Protein AF-A0A1I6K0K2-F1 (afdb_monomer)

Radius of gyration: 31.64 Å; Cα contacts (8 Å, |Δi|>4): 724; chains: 1; bounding box: 102×59×97 Å

Structure (mmCIF, N/CA/C/O backbone):
data_AF-A0A1I6K0K2-F1
#
_entry.id   AF-A0A1I6K0K2-F1
#
loop_
_atom_site.group_PDB
_atom_site.id
_atom_site.type_symbol
_atom_site.label_atom_id
_atom_site.label_alt_id
_atom_site.label_comp_id
_atom_site.label_asym_id
_atom_site.label_entity_id
_atom_site.label_seq_id
_atom_site.pdbx_PDB_ins_code
_atom_site.Cartn_x
_atom_site.Cartn_y
_atom_site.Cartn_z
_atom_site.occupancy
_atom_site.B_iso_or_equiv
_atom_site.auth_seq_id
_atom_site.auth_comp_id
_atom_site.auth_asym_id
_atom_site.auth_atom_id
_atom_site.pdbx_PDB_model_num
ATOM 1 N N . MET A 1 1 ? -17.567 26.488 40.274 1.00 29.19 1 MET A N 1
ATOM 2 C CA . MET A 1 1 ? -18.508 25.653 39.488 1.00 29.19 1 MET A CA 1
ATOM 3 C C . MET A 1 1 ? -17.757 24.400 39.066 1.00 29.19 1 MET A C 1
ATOM 5 O O . MET A 1 1 ? -16.536 24.474 38.999 1.00 29.19 1 MET A O 1
ATOM 9 N N . LYS A 1 2 ? -18.436 23.260 38.899 1.00 25.38 2 LYS A N 1
ATOM 10 C CA . LYS A 1 2 ? -17.789 21.996 38.511 1.00 25.38 2 LYS A CA 1
ATOM 11 C C . LYS A 1 2 ? -17.745 21.871 36.987 1.00 25.38 2 LYS A C 1
ATOM 13 O O . LYS A 1 2 ? -18.678 22.327 36.332 1.00 25.38 2 LYS A O 1
ATOM 18 N N . HIS A 1 3 ? -16.702 21.229 36.478 1.00 26.00 3 HIS A N 1
ATOM 19 C CA . HIS A 1 3 ? -16.652 20.659 35.137 1.00 26.00 3 HIS A CA 1
ATOM 20 C C . HIS A 1 3 ? -16.101 19.244 35.286 1.00 26.00 3 HIS A C 1
ATOM 22 O O . HIS A 1 3 ? -14.997 19.070 35.801 1.00 26.00 3 HIS A O 1
ATOM 28 N N . ASP A 1 4 ? -16.907 18.261 34.905 1.00 26.59 4 ASP A N 1
ATOM 29 C CA . ASP A 1 4 ? -16.564 16.842 34.937 1.00 26.59 4 ASP A CA 1
ATOM 30 C C . ASP A 1 4 ? -15.977 16.435 33.562 1.00 26.59 4 ASP A C 1
ATOM 32 O O . ASP A 1 4 ? -16.092 17.197 32.599 1.00 26.59 4 ASP A O 1
ATOM 36 N N . THR A 1 5 ? -15.277 15.297 33.455 1.00 26.11 5 THR A N 1
ATOM 37 C CA . THR A 1 5 ? -14.497 14.954 32.238 1.00 26.11 5 THR A CA 1
ATOM 38 C C . THR A 1 5 ? -14.529 13.457 31.916 1.00 26.11 5 THR A C 1
ATOM 40 O O . THR A 1 5 ? -14.082 12.633 32.725 1.00 26.11 5 THR A O 1
ATOM 43 N N . ASN A 1 6 ? -15.000 13.119 30.713 1.00 27.41 6 ASN A N 1
ATOM 44 C CA . ASN A 1 6 ? -15.103 11.759 30.171 1.00 27.41 6 ASN A CA 1
ATOM 45 C C . ASN A 1 6 ? -14.067 11.529 29.044 1.00 27.41 6 ASN A C 1
ATOM 47 O O . ASN A 1 6 ? -13.427 12.469 28.579 1.00 27.41 6 ASN A O 1
ATOM 51 N N . PHE A 1 7 ? -13.860 10.272 28.641 1.00 28.00 7 PHE A N 1
ATOM 52 C CA . PHE A 1 7 ? -12.856 9.841 27.649 1.00 28.00 7 PHE A CA 1
ATOM 53 C C . PHE A 1 7 ? -13.424 8.697 26.805 1.00 28.00 7 PHE A C 1
ATOM 55 O O . PHE A 1 7 ? -14.138 7.860 27.353 1.00 28.00 7 PHE A O 1
ATOM 62 N N . GLN A 1 8 ? -13.145 8.625 25.498 1.00 36.88 8 GLN A N 1
ATOM 63 C CA . GLN A 1 8 ? -13.835 7.666 24.612 1.00 36.88 8 GLN A CA 1
ATOM 64 C C . GLN A 1 8 ? -12.914 7.073 23.530 1.00 36.88 8 GLN A C 1
ATOM 66 O O . GLN A 1 8 ? -12.017 7.748 23.033 1.00 36.88 8 GLN A O 1
ATOM 71 N N . ILE A 1 9 ? -13.130 5.806 23.146 1.00 26.34 9 ILE A N 1
ATOM 72 C CA . ILE A 1 9 ? -12.278 5.068 22.190 1.00 26.34 9 ILE A CA 1
ATOM 73 C C . ILE A 1 9 ? -13.092 4.501 21.020 1.00 26.34 9 ILE A C 1
ATOM 75 O O . ILE A 1 9 ? -14.096 3.812 21.215 1.00 26.34 9 ILE A O 1
ATOM 79 N N . ALA A 1 10 ? -12.571 4.678 19.806 1.00 30.69 10 ALA A N 1
ATOM 80 C CA . ALA A 1 10 ? -12.742 3.766 18.673 1.00 30.69 10 ALA A CA 1
ATOM 81 C C . ALA A 1 10 ? -11.366 3.178 18.274 1.00 30.69 10 ALA A C 1
ATOM 83 O O . ALA A 1 10 ? -10.344 3.785 18.573 1.00 30.69 10 ALA A O 1
ATOM 84 N N . ALA A 1 11 ? -11.300 2.014 17.617 1.00 25.86 11 ALA A N 1
ATOM 85 C CA . ALA A 1 11 ? -10.045 1.284 17.343 1.00 25.86 11 ALA A CA 1
ATOM 86 C C . ALA A 1 11 ? -9.938 0.837 15.865 1.00 25.86 11 ALA A C 1
ATOM 88 O O . ALA A 1 11 ? -10.951 0.356 15.360 1.00 25.86 11 ALA A O 1
ATOM 89 N N . GLU A 1 12 ? -8.779 0.983 15.178 1.00 27.58 12 GLU A N 1
ATOM 90 C CA . GLU A 1 12 ? -8.617 0.655 13.729 1.00 27.58 12 GLU A CA 1
ATOM 91 C C . GLU A 1 12 ? -7.229 0.222 13.131 1.00 27.58 12 GLU A C 1
ATOM 93 O O . GLU A 1 12 ? -7.077 0.201 11.910 1.00 27.58 12 GLU A O 1
ATOM 98 N N . THR A 1 13 ? -6.304 -0.311 13.944 1.00 36.72 13 THR A N 1
ATOM 99 C CA . THR A 1 13 ? -5.165 -1.235 13.635 1.00 36.72 13 THR A CA 1
ATOM 100 C C . THR A 1 13 ? -3.825 -0.680 13.094 1.00 36.72 13 THR A C 1
ATOM 102 O O . THR A 1 13 ? -3.878 0.244 12.295 1.00 36.72 13 THR A O 1
ATOM 105 N N . SER A 1 14 ? -2.659 -1.262 13.510 1.00 32.69 14 SER A N 1
ATOM 106 C CA . SER A 1 14 ? -1.237 -0.967 13.087 1.00 32.69 14 SER A CA 1
ATOM 107 C C . SER A 1 14 ? -0.175 -2.080 13.426 1.00 32.69 14 SER A C 1
ATOM 109 O O . SER A 1 14 ? -0.580 -3.170 13.806 1.00 32.69 14 SER A O 1
ATOM 111 N N . ILE A 1 15 ? 1.156 -1.865 13.265 1.00 32.72 15 ILE A N 1
ATOM 112 C CA . ILE A 1 15 ? 2.312 -2.827 13.442 1.00 32.72 15 ILE A CA 1
ATOM 113 C C . ILE A 1 15 ? 3.559 -2.135 14.086 1.00 32.72 15 ILE A C 1
ATOM 115 O O . ILE A 1 15 ? 3.411 -0.947 14.349 1.00 32.72 15 ILE A O 1
ATOM 119 N N . SER A 1 16 ? 4.768 -2.699 14.381 1.00 29.44 16 SER A N 1
ATOM 120 C CA . SER A 1 16 ? 5.469 -4.038 14.315 1.00 29.44 16 SER A CA 1
ATOM 121 C C . SER A 1 16 ? 6.350 -4.252 15.603 1.00 29.44 16 SER A C 1
ATOM 123 O O . SER A 1 16 ? 5.843 -3.858 16.648 1.00 29.44 16 SER A O 1
ATOM 125 N N . SER A 1 17 ? 7.550 -4.878 15.768 1.00 35.56 17 SER A N 1
ATOM 126 C CA . SER A 1 17 ? 8.540 -5.783 15.072 1.00 35.56 17 SER A CA 1
ATOM 127 C C . SER A 1 17 ? 8.996 -6.900 16.088 1.00 35.56 17 SER A C 1
ATOM 129 O O . SER A 1 17 ? 8.403 -6.950 17.167 1.00 35.56 17 SER A O 1
ATOM 131 N N . ASP A 1 18 ? 9.946 -7.859 15.962 1.00 33.56 18 ASP A N 1
ATOM 132 C CA . ASP A 1 18 ? 11.083 -8.276 15.082 1.00 33.56 18 ASP A CA 1
ATOM 133 C C . ASP A 1 18 ? 11.485 -9.755 15.487 1.00 33.56 18 ASP A C 1
ATOM 135 O O . ASP A 1 18 ? 10.940 -10.246 16.476 1.00 33.56 18 ASP A O 1
ATOM 139 N N . SER A 1 19 ? 12.424 -10.573 14.947 1.00 28.42 19 SER A N 1
ATOM 140 C CA . SER A 1 19 ? 13.439 -10.531 13.858 1.00 28.42 19 SER A CA 1
ATOM 141 C C . SER A 1 19 ? 13.999 -11.957 13.509 1.00 28.42 19 SER A C 1
ATOM 143 O O . SER A 1 19 ? 13.822 -12.901 14.275 1.00 28.42 19 SER A O 1
ATOM 145 N N . LEU A 1 20 ? 14.803 -12.049 12.428 1.00 23.28 20 LEU A N 1
ATOM 146 C CA . LEU A 1 20 ? 15.924 -12.990 12.113 1.00 23.28 20 LEU A CA 1
ATOM 147 C C . LEU A 1 20 ? 15.753 -14.502 11.739 1.00 23.28 20 LEU A C 1
ATOM 149 O O . LEU A 1 20 ? 15.286 -15.339 12.503 1.00 23.28 20 LEU A O 1
ATOM 153 N N . ASN A 1 21 ? 16.429 -14.833 10.616 1.00 23.45 21 ASN A N 1
ATOM 154 C CA . ASN A 1 21 ? 16.987 -16.117 10.115 1.00 23.45 21 ASN A CA 1
ATOM 155 C C . ASN A 1 21 ? 16.167 -17.116 9.243 1.00 23.45 21 ASN A C 1
ATOM 157 O O . ASN A 1 21 ? 15.617 -18.104 9.716 1.00 23.45 21 ASN A O 1
ATOM 161 N N . THR A 1 22 ? 16.284 -16.910 7.918 1.00 22.94 22 THR A N 1
ATOM 162 C CA . THR A 1 22 ? 16.705 -17.886 6.867 1.00 22.94 22 THR A CA 1
ATOM 163 C C . THR A 1 22 ? 16.139 -19.323 6.810 1.00 22.94 22 THR A C 1
ATOM 165 O O . THR A 1 22 ? 16.546 -20.174 7.595 1.00 22.94 22 THR A O 1
ATOM 168 N N . ILE A 1 23 ? 15.425 -19.660 5.711 1.00 23.16 23 ILE A N 1
ATOM 169 C CA . ILE A 1 23 ? 15.830 -20.659 4.674 1.00 23.16 23 ILE A CA 1
ATOM 170 C C . ILE A 1 23 ? 14.787 -20.796 3.527 1.00 23.16 23 ILE A C 1
ATOM 172 O O . ILE A 1 23 ? 13.586 -20.821 3.761 1.00 23.16 23 ILE A O 1
ATOM 176 N N . THR A 1 24 ? 15.305 -20.890 2.294 1.00 23.72 24 THR A N 1
ATOM 177 C CA . THR A 1 24 ? 14.779 -21.414 1.004 1.00 23.72 24 THR A CA 1
ATOM 178 C C . THR A 1 24 ? 13.278 -21.723 0.809 1.00 23.72 24 THR A C 1
ATOM 180 O O . THR A 1 24 ? 12.705 -22.579 1.477 1.00 23.72 24 THR A O 1
ATOM 183 N N . ALA A 1 25 ? 12.694 -21.167 -0.264 1.00 23.31 25 ALA A N 1
ATOM 184 C CA . ALA A 1 25 ? 11.355 -21.507 -0.766 1.00 23.31 25 ALA A CA 1
ATOM 185 C C . ALA A 1 25 ? 11.346 -22.681 -1.782 1.00 23.31 25 ALA A C 1
ATOM 187 O O . ALA A 1 25 ? 12.250 -22.761 -2.616 1.00 23.31 25 ALA A O 1
ATOM 188 N N . PRO A 1 26 ? 10.306 -23.541 -1.783 1.00 26.45 26 PRO A N 1
ATOM 189 C CA . PRO A 1 26 ? 10.000 -24.473 -2.871 1.00 26.45 26 PRO A CA 1
ATOM 190 C C . PRO A 1 26 ? 8.833 -24.002 -3.767 1.00 26.45 26 PRO A C 1
ATOM 192 O O . PRO A 1 26 ? 7.900 -23.335 -3.321 1.00 26.45 26 PRO A O 1
ATOM 195 N N . THR A 1 27 ? 8.877 -24.396 -5.040 1.00 27.41 27 THR A N 1
ATOM 196 C CA . THR A 1 27 ? 7.885 -24.099 -6.091 1.00 27.41 27 THR A CA 1
ATOM 197 C C . THR A 1 27 ? 6.515 -24.749 -5.820 1.00 27.41 27 THR A C 1
ATOM 199 O O . THR A 1 27 ? 6.484 -25.898 -5.373 1.00 27.41 27 THR A O 1
ATOM 202 N N . PRO A 1 28 ? 5.373 -24.103 -6.141 1.00 26.11 28 PRO A N 1
ATOM 203 C CA . PRO A 1 28 ? 4.072 -24.772 -6.130 1.00 26.11 28 PRO A CA 1
ATOM 204 C C . PRO A 1 28 ? 3.945 -25.761 -7.300 1.00 26.11 28 PRO A C 1
ATOM 206 O O . PRO A 1 28 ? 4.292 -25.432 -8.434 1.00 26.11 28 PRO A O 1
ATOM 209 N N . ALA A 1 29 ? 3.393 -26.945 -7.031 1.00 26.42 29 ALA A N 1
ATOM 210 C CA . ALA A 1 29 ? 3.068 -27.955 -8.036 1.00 26.42 29 ALA A CA 1
ATOM 211 C C . ALA A 1 29 ? 1.599 -28.399 -7.922 1.00 26.42 29 ALA A C 1
ATOM 213 O O . ALA A 1 29 ? 1.056 -28.495 -6.824 1.00 26.42 29 ALA A O 1
ATOM 214 N N . ASP A 1 30 ? 1.007 -28.671 -9.085 1.00 26.88 30 ASP A N 1
ATOM 215 C CA . ASP A 1 30 ? -0.202 -29.459 -9.352 1.00 26.88 30 ASP A CA 1
ATOM 216 C C . ASP A 1 30 ? -1.490 -29.157 -8.562 1.00 26.88 30 ASP A C 1
ATOM 218 O O . ASP A 1 30 ? -1.785 -29.718 -7.507 1.00 26.88 30 ASP A O 1
ATOM 222 N N . ALA A 1 31 ? -2.363 -28.370 -9.199 1.00 25.98 31 ALA A N 1
ATOM 223 C CA . ALA A 1 31 ? -3.798 -28.387 -8.932 1.00 25.98 31 ALA A CA 1
ATOM 224 C C . ALA A 1 31 ? -4.494 -29.456 -9.801 1.00 25.98 31 ALA A C 1
ATOM 226 O O . ALA A 1 31 ? -4.354 -29.452 -11.024 1.00 25.98 31 ALA A O 1
ATOM 227 N N . ALA A 1 32 ? -5.299 -30.327 -9.184 1.00 27.95 32 ALA A N 1
ATOM 228 C 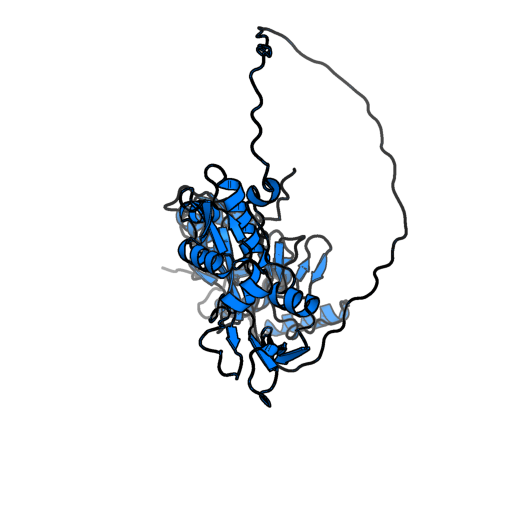CA . ALA A 1 32 ? -6.166 -31.301 -9.859 1.00 27.95 32 ALA A CA 1
ATOM 229 C C . ALA A 1 32 ? -7.534 -31.411 -9.134 1.00 27.95 32 ALA A C 1
ATOM 231 O O . ALA A 1 32 ? -7.603 -31.069 -7.951 1.00 27.95 32 ALA A O 1
ATOM 232 N N . PRO A 1 33 ? -8.646 -31.785 -9.810 1.00 33.94 33 PRO A N 1
ATOM 233 C CA . PRO A 1 33 ? -9.899 -31.065 -9.554 1.00 33.94 33 PRO A CA 1
ATOM 234 C C . PRO A 1 33 ? -11.138 -31.888 -9.130 1.00 33.94 33 PRO A C 1
ATOM 236 O O . PRO A 1 33 ? -11.275 -33.069 -9.425 1.00 33.94 33 PRO A O 1
ATOM 239 N N . ALA A 1 34 ? -12.091 -31.146 -8.551 1.00 26.27 34 ALA A N 1
ATOM 240 C CA . ALA A 1 34 ? -13.552 -31.207 -8.729 1.00 26.27 34 ALA A CA 1
ATOM 241 C C . ALA A 1 34 ? -14.350 -32.524 -8.543 1.00 26.27 34 ALA A C 1
ATOM 243 O O . ALA A 1 34 ? -14.365 -33.414 -9.387 1.00 26.27 34 ALA A O 1
ATOM 244 N N . SER A 1 35 ? -15.223 -32.507 -7.530 1.00 25.33 35 SER A N 1
ATOM 245 C CA . SER A 1 35 ? -16.570 -33.119 -7.505 1.00 25.33 35 SER A CA 1
ATOM 246 C C . SER A 1 35 ? -17.379 -32.451 -6.372 1.00 25.33 35 SER A 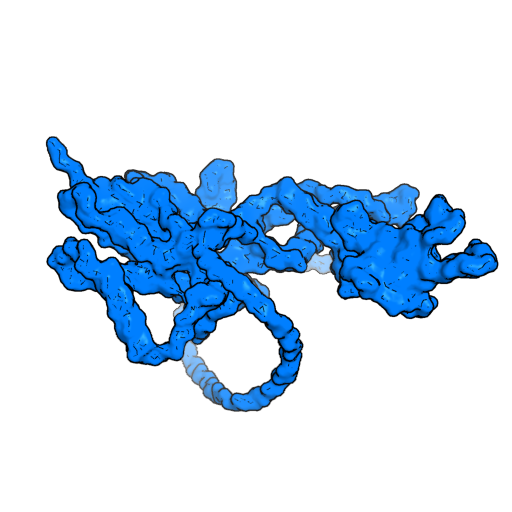C 1
ATOM 248 O O . SER A 1 35 ? -16.767 -31.955 -5.430 1.00 25.33 35 SER A O 1
ATOM 250 N N . SER A 1 36 ? -18.713 -32.351 -6.367 1.00 25.69 36 SER A N 1
ATOM 251 C CA . SER A 1 36 ? -19.750 -32.482 -7.412 1.00 25.69 36 SER A CA 1
ATOM 252 C C . SER A 1 36 ? -21.096 -31.996 -6.835 1.00 25.69 36 SER A C 1
ATOM 254 O O . SER A 1 36 ? -21.274 -32.096 -5.621 1.00 25.69 36 SER A O 1
ATOM 256 N N . SER A 1 37 ? -22.066 -31.613 -7.687 1.00 26.41 37 SER A N 1
ATOM 257 C CA . SER A 1 37 ? -23.480 -31.306 -7.326 1.00 26.41 37 SER A CA 1
ATOM 258 C C . SER A 1 37 ? -23.673 -30.138 -6.318 1.00 26.41 37 SER A C 1
ATOM 260 O O . SER A 1 37 ? -22.717 -29.671 -5.714 1.00 26.41 37 SER A O 1
ATOM 262 N N . GLU A 1 38 ? -24.845 -29.519 -6.150 1.00 28.14 38 GLU A N 1
ATOM 263 C CA . GLU A 1 38 ? -26.205 -29.815 -6.635 1.00 28.14 38 GLU A CA 1
ATOM 264 C C . GLU A 1 38 ? -26.983 -28.503 -6.896 1.00 28.14 38 GLU A C 1
ATOM 266 O O . GLU A 1 38 ? -26.594 -27.448 -6.396 1.00 28.14 38 GLU A O 1
ATOM 271 N N . ALA A 1 39 ? -28.078 -28.548 -7.663 1.00 29.95 39 ALA A N 1
ATOM 272 C CA . ALA A 1 39 ? -28.930 -27.386 -7.945 1.00 29.95 39 ALA A CA 1
ATOM 273 C C . ALA A 1 39 ? -30.424 -27.771 -7.943 1.00 29.95 39 ALA A C 1
ATOM 275 O O . ALA A 1 39 ? -30.748 -28.866 -8.405 1.00 29.95 39 ALA A O 1
ATOM 276 N N . PRO A 1 40 ? -31.335 -26.886 -7.494 1.00 31.61 40 PRO A N 1
ATOM 277 C CA . PRO A 1 40 ? -32.773 -27.013 -7.729 1.00 31.61 40 PRO A CA 1
ATOM 278 C C . PRO A 1 40 ? -33.322 -25.978 -8.736 1.00 31.61 40 PRO A C 1
ATOM 280 O O . PRO A 1 40 ? -32.782 -24.885 -8.907 1.00 31.61 40 PRO A O 1
ATOM 283 N N . GLU A 1 41 ? -34.422 -26.346 -9.396 1.00 32.00 41 GLU A N 1
ATOM 284 C CA . GLU A 1 41 ? -35.089 -25.609 -10.484 1.00 32.00 41 GLU A CA 1
ATOM 285 C C . GLU A 1 41 ? -36.095 -24.523 -10.010 1.00 32.00 41 GLU A C 1
ATOM 287 O O . GLU A 1 41 ? -36.458 -24.488 -8.830 1.00 32.00 41 GLU A O 1
ATOM 292 N N . PRO A 1 42 ? -36.541 -23.601 -10.897 1.00 35.69 42 PRO A N 1
ATOM 293 C CA . PRO A 1 42 ? -37.342 -22.431 -10.514 1.00 35.69 42 PRO A CA 1
ATOM 294 C C . PRO A 1 42 ? -38.860 -22.683 -10.426 1.00 35.69 42 PRO A C 1
ATOM 296 O O . PRO A 1 42 ? -39.411 -23.566 -11.078 1.00 35.69 42 PRO A O 1
ATOM 299 N N . ALA A 1 43 ? -39.559 -21.816 -9.682 1.00 29.47 43 ALA A N 1
ATOM 300 C CA . ALA A 1 43 ? -41.024 -21.770 -9.595 1.00 29.47 43 ALA A CA 1
ATOM 301 C C . ALA A 1 43 ? -41.633 -20.657 -10.478 1.00 29.47 43 ALA A C 1
ATOM 303 O O . ALA A 1 43 ? -40.984 -19.650 -10.764 1.00 29.47 43 ALA A O 1
ATOM 304 N N . THR A 1 44 ? -42.888 -20.828 -10.908 1.00 29.75 44 THR A N 1
ATOM 305 C CA . THR A 1 44 ? -43.532 -19.997 -11.945 1.00 29.75 44 THR A CA 1
ATOM 306 C C . THR A 1 44 ? -44.581 -18.996 -11.439 1.00 29.75 44 THR A C 1
ATOM 308 O O . THR A 1 44 ? -45.256 -19.225 -10.441 1.00 29.75 44 THR A O 1
ATOM 311 N N . ASN A 1 45 ? -44.740 -17.930 -12.233 1.00 33.56 45 ASN A N 1
ATOM 312 C CA . ASN A 1 45 ? -45.818 -16.922 -12.313 1.00 33.56 45 ASN A CA 1
ATOM 313 C C . ASN A 1 45 ? -47.251 -17.407 -11.947 1.00 33.56 45 ASN A C 1
ATOM 315 O O . ASN A 1 45 ? -47.554 -18.579 -12.186 1.00 33.56 45 ASN A O 1
ATOM 319 N N . PRO A 1 46 ? -48.170 -16.511 -11.493 1.00 38.69 46 PRO A N 1
ATOM 320 C CA . PRO A 1 46 ? -48.902 -15.680 -12.474 1.00 38.69 46 PRO A CA 1
ATOM 321 C C . PRO A 1 46 ? -49.354 -14.242 -12.080 1.00 38.69 46 PRO A C 1
ATOM 323 O O . PRO A 1 46 ? -49.519 -13.892 -10.918 1.00 38.69 46 PRO A O 1
ATOM 326 N N . THR A 1 47 ? -49.570 -13.460 -13.149 1.00 30.59 47 THR A N 1
ATOM 327 C CA . THR A 1 47 ? -50.445 -12.282 -13.405 1.00 30.59 47 THR A CA 1
ATOM 328 C C . THR A 1 47 ? -51.331 -11.665 -12.305 1.00 30.59 47 THR A C 1
ATOM 330 O O . THR A 1 47 ? -52.124 -12.374 -11.697 1.00 30.59 47 THR A O 1
ATOM 333 N N . ASP A 1 48 ? -51.404 -10.319 -12.274 1.00 28.20 48 ASP A N 1
ATOM 334 C CA . ASP A 1 48 ? -52.560 -9.599 -12.868 1.00 28.20 48 ASP A CA 1
ATOM 335 C C . ASP A 1 48 ? -52.321 -8.091 -13.166 1.00 28.20 48 ASP A C 1
ATOM 337 O O . ASP A 1 48 ? -51.324 -7.509 -12.743 1.00 28.20 48 ASP A O 1
ATOM 341 N N . ASN A 1 49 ? -53.222 -7.491 -13.961 1.00 32.72 49 ASN A N 1
ATOM 342 C CA . ASN A 1 49 ? -53.306 -6.068 -14.398 1.00 32.72 49 ASN A CA 1
ATOM 343 C C . ASN A 1 49 ? -54.658 -5.470 -13.878 1.00 32.72 49 ASN A C 1
ATOM 345 O O . ASN A 1 49 ? -55.345 -6.220 -13.181 1.00 32.72 49 ASN A O 1
ATOM 349 N N . PRO A 1 50 ? -55.158 -4.236 -14.186 1.00 43.75 50 PRO A N 1
ATOM 350 C CA . PRO A 1 50 ? -54.696 -3.096 -15.018 1.00 43.75 50 PRO A CA 1
ATOM 351 C C . PRO A 1 50 ? -54.523 -1.785 -14.180 1.00 43.75 50 PRO A C 1
ATOM 353 O O . PRO A 1 50 ? -54.580 -1.843 -12.958 1.00 43.75 50 PRO A O 1
ATOM 356 N N . GLY A 1 51 ? -54.345 -0.554 -14.694 1.00 27.31 51 GLY A N 1
ATOM 357 C CA . GLY A 1 51 ? -54.041 -0.029 -16.040 1.00 27.31 51 GLY A CA 1
ATOM 358 C C . GLY A 1 51 ? -54.725 1.331 -16.335 1.00 27.31 51 GLY A C 1
ATOM 359 O O . GLY A 1 51 ? -55.910 1.478 -16.071 1.00 27.31 51 GLY A O 1
ATOM 360 N N . GLU A 1 52 ? -53.983 2.296 -16.900 1.00 32.25 52 GLU A N 1
ATOM 361 C CA . GLU A 1 52 ? -54.390 3.637 -17.404 1.00 32.25 52 GLU A CA 1
ATOM 362 C C . GLU A 1 52 ? -53.207 4.199 -18.251 1.00 32.25 52 GLU A C 1
ATOM 364 O O . GLU A 1 52 ? -52.080 3.738 -18.080 1.00 32.25 52 GLU A O 1
ATOM 369 N N . GLY A 1 53 ? -53.326 5.155 -19.187 1.00 29.06 53 GLY A N 1
ATOM 370 C CA . GLY A 1 53 ? -54.517 5.877 -19.656 1.00 29.06 53 GLY A CA 1
ATOM 371 C C . GLY A 1 53 ? -54.221 7.078 -20.591 1.00 29.06 53 GLY A C 1
ATOM 372 O O . GLY A 1 53 ? -54.639 8.186 -20.281 1.00 29.06 53 GLY A O 1
ATOM 373 N N . GLY A 1 54 ? -53.532 6.884 -21.730 1.00 28.45 54 GLY A N 1
ATOM 374 C CA . GLY A 1 54 ? -53.289 7.936 -22.752 1.00 28.45 54 GLY A CA 1
ATOM 375 C C . GLY A 1 54 ? -52.165 8.952 -22.427 1.00 28.45 54 GLY A C 1
ATOM 376 O O . GLY A 1 54 ? -51.555 8.877 -21.368 1.00 28.45 54 GLY A O 1
ATOM 377 N N . GLU A 1 55 ? -51.799 9.905 -23.300 1.00 30.50 55 GLU A N 1
ATOM 378 C CA . GLU A 1 55 ? -52.099 10.050 -24.739 1.00 30.50 55 GLU A CA 1
ATOM 379 C C . GLU A 1 55 ? -51.083 10.996 -25.445 1.00 30.50 55 GLU A C 1
ATOM 381 O O . GLU A 1 55 ? -50.692 12.015 -24.882 1.00 30.50 55 GLU A O 1
ATOM 386 N N . GLY A 1 56 ? -50.702 10.700 -26.701 1.00 29.69 56 GLY A N 1
ATOM 387 C CA . GLY A 1 56 ? -49.951 11.600 -27.606 1.00 29.69 56 GLY A CA 1
ATOM 388 C C . GLY A 1 56 ? -48.441 11.806 -27.329 1.00 29.69 56 GLY A C 1
ATOM 389 O O . GLY A 1 56 ? -47.967 11.694 -26.210 1.00 29.69 56 GLY A O 1
ATOM 390 N N . GLY A 1 57 ? -47.597 12.124 -28.320 1.00 28.28 57 GLY A N 1
ATOM 391 C CA . GLY A 1 57 ? -47.830 12.189 -29.769 1.00 28.28 57 GLY A CA 1
ATOM 392 C C . GLY A 1 57 ? -46.737 12.980 -30.516 1.00 28.28 57 GLY A C 1
ATOM 393 O O . GLY A 1 57 ? -46.310 14.027 -30.039 1.00 28.28 57 GLY A O 1
ATOM 394 N N . LYS A 1 58 ? -46.377 12.528 -31.734 1.00 32.09 58 LYS A N 1
ATOM 395 C CA . LYS A 1 58 ? -45.255 12.994 -32.600 1.00 32.09 58 LYS A CA 1
ATOM 396 C C . LYS A 1 58 ? -43.864 12.542 -32.099 1.00 32.09 58 LYS A C 1
ATOM 398 O O . LYS A 1 58 ? -43.574 12.651 -30.919 1.00 32.09 58 LYS A O 1
ATOM 403 N N . GLY A 1 59 ? -42.935 12.055 -32.927 1.00 27.64 59 GLY A N 1
ATOM 404 C CA . GLY A 1 59 ? -42.990 11.779 -34.370 1.00 27.64 59 GLY A CA 1
ATOM 405 C C . GLY A 1 59 ? -41.855 12.457 -35.141 1.00 27.64 59 GLY A C 1
ATOM 406 O O . GLY A 1 59 ? -42.061 13.536 -35.690 1.00 27.64 59 GLY A O 1
ATOM 407 N N . ALA A 1 60 ? -40.683 11.819 -35.197 1.00 31.80 60 ALA A N 1
ATOM 408 C CA . ALA A 1 60 ? -39.548 12.242 -36.019 1.00 31.80 60 ALA A CA 1
ATOM 409 C C . ALA A 1 60 ? -38.764 11.015 -36.519 1.00 31.80 60 ALA A C 1
ATOM 411 O O . ALA A 1 60 ? -38.309 10.196 -35.723 1.00 31.80 60 ALA A O 1
ATOM 412 N N . THR A 1 61 ? -38.633 10.880 -37.838 1.00 37.97 61 THR A N 1
ATOM 413 C CA . THR A 1 61 ? -37.945 9.766 -38.514 1.00 37.97 61 THR A CA 1
ATOM 414 C C . THR A 1 61 ? -36.438 10.053 -38.619 1.00 37.97 61 THR A C 1
ATOM 416 O O . THR A 1 61 ? -36.080 11.196 -38.911 1.00 37.97 61 THR A O 1
ATOM 419 N N . PRO A 1 62 ? -35.534 9.072 -38.423 1.00 37.53 62 PRO A N 1
ATOM 420 C CA . PRO A 1 62 ? -34.097 9.294 -38.595 1.00 37.53 62 PRO A CA 1
ATOM 421 C C . PRO A 1 62 ? -33.703 9.434 -40.082 1.00 37.53 62 PRO A C 1
ATOM 423 O O . PRO A 1 62 ? -34.293 8.760 -40.931 1.00 37.53 62 PRO A O 1
ATOM 426 N N . PRO A 1 63 ? -32.689 10.254 -40.421 1.00 36.12 63 PRO A N 1
ATOM 427 C CA . PRO A 1 63 ? -32.146 10.332 -41.775 1.00 36.12 63 PRO A CA 1
ATOM 428 C C . PRO A 1 63 ? -31.214 9.148 -42.089 1.00 36.12 63 PRO A C 1
ATOM 430 O O . PRO A 1 63 ? -30.367 8.770 -41.280 1.00 36.12 63 PRO A O 1
ATOM 433 N N . SER A 1 64 ? -31.349 8.588 -43.291 1.00 37.00 64 SER A N 1
ATOM 434 C CA . SER A 1 64 ? -30.441 7.578 -43.865 1.00 37.00 64 SER A CA 1
ATOM 435 C C . SER A 1 64 ? -29.244 8.240 -44.593 1.00 37.00 64 SER A C 1
ATOM 437 O O . SER A 1 64 ? -29.308 9.438 -44.879 1.00 37.00 64 SER A O 1
ATOM 439 N N . PRO A 1 65 ? -28.135 7.517 -44.861 1.00 37.97 65 PRO A N 1
ATOM 440 C CA . PRO A 1 65 ? -26.860 8.129 -45.254 1.00 37.97 65 PRO A CA 1
ATOM 441 C C . PRO A 1 65 ? -26.745 8.457 -46.760 1.00 37.97 65 PRO A C 1
ATOM 443 O O . PRO A 1 65 ? -27.492 7.906 -47.571 1.00 37.97 65 PRO A O 1
ATOM 446 N N . PRO A 1 66 ? -25.780 9.315 -47.157 1.00 33.00 66 PRO A N 1
ATOM 447 C CA . PRO A 1 66 ? -25.380 9.489 -48.555 1.00 33.00 66 PRO A CA 1
ATOM 448 C C . PRO A 1 66 ? -24.610 8.266 -49.095 1.00 33.00 66 PRO A C 1
ATOM 450 O O . PRO A 1 66 ? -24.012 7.512 -48.332 1.00 33.00 66 PRO A O 1
ATOM 453 N N . SER A 1 67 ? -24.633 8.090 -50.420 1.00 30.28 67 SER A N 1
ATOM 454 C CA . SER A 1 67 ? -24.115 6.918 -51.152 1.00 30.28 67 SER A CA 1
ATOM 455 C C . SER A 1 67 ? -22.713 7.136 -51.750 1.00 30.28 67 SER A C 1
ATOM 457 O O . SER A 1 67 ? -22.295 8.274 -51.967 1.00 30.28 67 SER A O 1
ATOM 459 N N . ASP A 1 68 ? -22.004 6.038 -52.027 1.00 28.25 68 ASP A N 1
ATOM 460 C CA . ASP A 1 68 ? -20.649 5.985 -52.587 1.00 28.25 68 ASP A CA 1
ATOM 461 C C . ASP A 1 68 ? -20.501 6.495 -54.035 1.00 28.25 68 ASP A C 1
ATOM 463 O O . ASP A 1 68 ? -21.350 6.254 -54.894 1.00 28.25 68 ASP A O 1
ATOM 467 N N . ALA A 1 69 ? -19.326 7.061 -54.339 1.00 29.72 69 ALA A N 1
ATOM 468 C CA . ALA A 1 69 ? -18.672 6.990 -55.653 1.00 29.72 69 ALA A CA 1
ATOM 469 C C . ALA A 1 69 ? -17.136 7.185 -55.495 1.00 29.72 69 ALA A C 1
ATOM 471 O O . ALA A 1 69 ? -16.726 7.923 -54.597 1.00 29.72 69 ALA A O 1
ATOM 472 N N . PRO A 1 70 ? -16.267 6.538 -56.305 1.00 37.19 70 PRO A N 1
ATOM 473 C CA . PRO A 1 70 ? -14.852 6.334 -55.949 1.00 37.19 70 PRO A CA 1
ATOM 474 C C . PRO A 1 70 ? -13.837 7.234 -56.686 1.00 37.19 70 PRO A C 1
ATOM 476 O O . PRO A 1 70 ? -14.101 7.717 -57.786 1.00 37.19 70 PRO A O 1
ATOM 479 N N . ALA A 1 71 ? -12.616 7.351 -56.138 1.00 26.36 71 ALA A N 1
ATOM 480 C CA . ALA A 1 71 ? -11.450 7.893 -56.847 1.00 26.36 71 ALA A CA 1
ATOM 481 C C . ALA A 1 71 ? -10.104 7.277 -56.389 1.00 26.36 71 ALA A C 1
ATOM 483 O O . ALA A 1 71 ? -9.740 7.370 -55.222 1.00 26.36 71 ALA A O 1
ATOM 484 N N . SER A 1 72 ? -9.373 6.702 -57.355 1.00 27.50 72 SER A N 1
ATOM 485 C CA . SER A 1 72 ? -7.918 6.422 -57.392 1.00 27.50 72 SER A CA 1
ATOM 486 C C . SER A 1 72 ? -7.202 5.867 -56.145 1.00 27.50 72 SER A C 1
ATOM 488 O O . SER A 1 72 ? -6.821 6.610 -55.241 1.00 27.50 72 SER A O 1
ATOM 490 N N . GLU A 1 73 ? -6.818 4.590 -56.210 1.00 31.20 73 GLU A N 1
ATOM 491 C CA . GLU A 1 73 ? -5.664 4.072 -55.466 1.00 31.20 73 GLU A CA 1
ATOM 492 C C . GLU A 1 73 ? -4.346 4.626 -56.046 1.00 31.20 73 GLU A C 1
ATOM 494 O O . GLU A 1 73 ? -4.163 4.675 -57.263 1.00 31.20 73 GLU A O 1
ATOM 499 N N . SER A 1 74 ? -3.382 4.961 -55.185 1.00 30.80 74 SER A N 1
ATOM 500 C CA . SER A 1 74 ? -1.973 5.129 -55.569 1.00 30.80 74 SER A CA 1
ATOM 501 C C . SER A 1 74 ? -1.083 4.528 -54.479 1.00 30.80 74 SER A C 1
ATOM 503 O O . SER A 1 74 ? -0.865 5.141 -53.432 1.00 30.80 74 SER A O 1
ATOM 505 N N . GLY A 1 75 ? -0.629 3.292 -54.688 1.00 34.62 75 GLY A N 1
ATOM 506 C CA . GLY A 1 75 ? 0.051 2.509 -53.657 1.00 34.62 75 GLY A CA 1
ATOM 507 C C . GLY A 1 75 ? 1.445 3.032 -53.296 1.00 34.62 75 GLY A C 1
ATOM 508 O O . GLY A 1 75 ? 2.330 3.090 -54.145 1.00 34.62 75 GLY A O 1
ATOM 509 N N . ALA A 1 76 ? 1.655 3.320 -52.011 1.00 30.02 76 ALA A N 1
ATOM 510 C CA . ALA A 1 76 ? 2.976 3.398 -51.388 1.00 30.02 76 ALA A CA 1
ATOM 511 C C . ALA A 1 76 ? 3.211 2.123 -50.546 1.00 30.02 76 ALA A C 1
ATOM 513 O O . ALA A 1 76 ? 2.253 1.601 -49.967 1.00 30.02 76 ALA A O 1
ATOM 514 N N . PRO A 1 77 ? 4.444 1.587 -50.467 1.00 33.00 77 PRO A N 1
ATOM 515 C CA . PRO A 1 77 ? 4.700 0.304 -49.815 1.00 33.00 77 PRO A CA 1
ATOM 516 C C . PRO A 1 77 ? 4.452 0.373 -48.302 1.00 33.00 77 PRO A C 1
ATOM 518 O O . PRO A 1 77 ? 5.035 1.191 -47.589 1.00 33.00 77 PRO A O 1
ATOM 521 N N . ALA A 1 78 ? 3.598 -0.518 -47.798 1.00 35.50 78 ALA A N 1
ATOM 522 C CA . ALA A 1 78 ? 3.225 -0.560 -46.390 1.00 35.50 78 ALA A CA 1
ATOM 523 C C . ALA A 1 78 ? 4.328 -1.188 -45.517 1.00 35.50 78 ALA A C 1
ATOM 525 O O . ALA A 1 78 ? 4.338 -2.393 -45.267 1.00 35.50 78 ALA A O 1
ATOM 526 N N . ALA A 1 79 ? 5.221 -0.349 -44.985 1.00 33.22 79 ALA A N 1
ATOM 527 C CA . ALA A 1 79 ? 5.972 -0.668 -43.768 1.00 33.22 79 ALA A CA 1
ATOM 528 C C . ALA A 1 79 ? 4.993 -1.011 -42.610 1.00 33.22 79 ALA A C 1
ATOM 530 O O . ALA A 1 79 ? 3.854 -0.529 -42.625 1.00 33.22 79 ALA A O 1
ATOM 531 N N . PRO A 1 80 ? 5.374 -1.846 -41.619 1.00 36.66 80 PRO A N 1
ATOM 532 C CA . PRO A 1 80 ? 4.427 -2.542 -40.736 1.00 36.66 80 PRO A CA 1
ATOM 533 C C . PRO A 1 80 ? 3.646 -1.611 -39.786 1.00 36.66 80 PRO A C 1
ATOM 535 O O . PRO A 1 80 ? 4.015 -1.381 -38.635 1.00 36.66 80 PRO A O 1
ATOM 538 N N . GLN A 1 81 ? 2.502 -1.105 -40.260 1.00 39.53 81 GLN A N 1
ATOM 539 C CA . GLN A 1 81 ? 1.696 -0.105 -39.549 1.00 39.53 81 GLN A CA 1
ATOM 540 C C . GLN A 1 81 ? 1.108 -0.596 -38.216 1.00 39.53 81 GLN A C 1
ATOM 542 O O . GLN A 1 81 ? 0.796 0.231 -37.361 1.00 39.53 81 GLN A O 1
ATOM 547 N N . ALA A 1 82 ? 0.949 -1.910 -38.024 1.00 41.34 82 ALA A N 1
ATOM 548 C CA . ALA A 1 82 ? 0.428 -2.477 -36.779 1.00 41.34 82 ALA A CA 1
ATOM 549 C C . ALA A 1 82 ? 1.332 -2.129 -35.584 1.00 41.34 82 ALA A C 1
ATOM 551 O O . ALA A 1 82 ? 0.862 -1.598 -34.580 1.00 41.34 82 ALA A O 1
ATOM 552 N N . GLU A 1 83 ? 2.646 -2.324 -35.729 1.00 43.44 83 GLU A N 1
ATOM 553 C CA . GLU A 1 83 ? 3.618 -2.048 -34.669 1.00 43.44 83 GLU A CA 1
ATOM 554 C C . GLU A 1 83 ? 3.733 -0.560 -34.316 1.00 43.44 83 GLU A C 1
ATOM 556 O O . GLU A 1 83 ? 4.040 -0.226 -33.168 1.00 43.44 83 GLU A O 1
ATOM 561 N N . ALA A 1 84 ? 3.488 0.337 -35.275 1.00 46.59 84 ALA A N 1
ATOM 562 C CA . ALA A 1 84 ? 3.595 1.785 -35.095 1.00 46.59 84 ALA A CA 1
ATOM 563 C C . ALA A 1 84 ? 2.393 2.412 -34.362 1.00 46.59 84 ALA A C 1
ATOM 565 O O . ALA A 1 84 ? 2.533 3.488 -33.782 1.00 46.59 84 ALA A O 1
ATOM 566 N N . ARG A 1 85 ? 1.225 1.750 -34.370 1.00 56.53 85 ARG A N 1
ATOM 567 C CA . ARG A 1 85 ? -0.027 2.238 -33.751 1.00 56.53 85 ARG A CA 1
ATOM 568 C C . ARG A 1 85 ? -0.181 1.882 -32.271 1.00 56.53 85 ARG A C 1
ATOM 570 O O . ARG A 1 85 ? -1.114 2.355 -31.622 1.00 56.53 85 ARG A O 1
ATOM 577 N N . ASP A 1 86 ? 0.699 1.036 -31.747 1.00 81.94 86 ASP A N 1
ATOM 578 C CA . ASP A 1 86 ? 0.665 0.654 -30.342 1.00 81.94 86 ASP A CA 1
ATOM 579 C C . ASP A 1 86 ? 1.145 1.799 -29.431 1.00 81.94 86 ASP A C 1
ATOM 581 O O . ASP A 1 86 ? 2.184 2.419 -29.680 1.00 81.94 86 ASP A O 1
ATOM 585 N N . ILE A 1 87 ? 0.365 2.073 -28.386 1.00 91.75 87 ILE A N 1
ATOM 586 C CA . ILE A 1 87 ? 0.614 3.118 -27.385 1.00 91.75 87 ILE A CA 1
ATOM 587 C C . ILE A 1 87 ? 1.387 2.570 -26.186 1.00 91.75 87 ILE A C 1
ATOM 589 O O . ILE A 1 87 ? 2.099 3.339 -25.542 1.00 91.75 87 ILE A O 1
ATOM 593 N N . TYR A 1 88 ? 1.272 1.272 -25.893 1.00 93.38 88 TYR A N 1
ATOM 594 C CA . TYR A 1 88 ? 1.830 0.664 -24.692 1.00 93.38 88 TYR A CA 1
ATOM 595 C C . TYR A 1 88 ? 2.472 -0.682 -25.003 1.00 93.38 88 TYR A C 1
ATOM 597 O O . TYR A 1 88 ? 1.783 -1.690 -25.144 1.00 93.38 88 TYR A O 1
ATOM 605 N N . ARG A 1 89 ? 3.806 -0.702 -25.003 1.00 92.50 89 ARG A N 1
ATOM 606 C CA . ARG A 1 89 ? 4.568 -1.951 -24.962 1.00 92.50 89 ARG A CA 1
ATOM 607 C C . ARG A 1 89 ? 4.963 -2.221 -23.507 1.00 92.50 89 ARG A C 1
ATOM 609 O O . ARG A 1 89 ? 5.543 -1.320 -22.893 1.00 92.50 89 ARG A O 1
ATOM 616 N N . PRO A 1 90 ? 4.674 -3.407 -22.942 1.00 91.12 90 PRO A N 1
ATOM 617 C CA . PRO A 1 90 ? 5.160 -3.771 -21.614 1.00 91.12 90 PRO A CA 1
ATOM 618 C C . PRO A 1 90 ? 6.695 -3.842 -21.595 1.00 91.12 90 PRO A C 1
ATOM 620 O O . PRO A 1 90 ? 7.347 -3.802 -22.642 1.00 91.12 90 PRO A O 1
ATOM 623 N N . ALA A 1 91 ? 7.281 -3.946 -20.401 1.00 90.00 91 ALA A N 1
ATOM 624 C CA . ALA A 1 91 ? 8.674 -4.371 -20.291 1.00 90.00 91 ALA A CA 1
ATOM 625 C C . ALA A 1 91 ? 8.810 -5.807 -20.847 1.00 90.00 91 ALA A C 1
ATOM 627 O O . ALA A 1 91 ? 7.861 -6.586 -20.721 1.00 90.00 91 ALA A O 1
ATOM 628 N N . PRO A 1 92 ? 9.938 -6.162 -21.483 1.00 88.38 92 PRO A N 1
ATOM 629 C CA . PRO A 1 92 ? 10.162 -7.526 -21.944 1.00 88.38 92 PRO A CA 1
ATOM 630 C C . PRO A 1 92 ? 10.357 -8.468 -20.744 1.00 88.38 92 PRO A C 1
ATOM 632 O O . PRO A 1 92 ? 10.951 -8.077 -19.741 1.00 88.38 92 PRO A O 1
ATOM 635 N N . GLU A 1 93 ? 9.855 -9.701 -20.848 1.00 86.50 93 GLU A N 1
ATOM 636 C CA . GLU A 1 93 ? 9.931 -10.717 -19.778 1.00 86.50 93 GLU A CA 1
ATOM 637 C C . GLU A 1 93 ? 11.377 -11.158 -19.487 1.00 86.50 93 GLU A C 1
ATOM 639 O O . GLU A 1 93 ? 11.720 -11.500 -18.358 1.00 86.50 93 GLU A O 1
ATOM 644 N N . THR A 1 94 ? 12.232 -11.102 -20.508 1.00 89.94 94 THR A N 1
ATOM 645 C CA . THR A 1 94 ? 13.671 -11.382 -20.479 1.00 89.94 94 THR A CA 1
ATOM 646 C C . THR A 1 94 ? 14.453 -10.197 -21.042 1.00 89.94 94 THR A C 1
ATOM 648 O O . THR A 1 94 ? 13.923 -9.382 -21.800 1.00 89.94 94 THR A O 1
ATOM 651 N N . ASN A 1 95 ? 15.736 -10.070 -20.691 1.00 93.00 95 ASN A N 1
ATOM 652 C CA . ASN A 1 95 ? 16.583 -9.010 -21.238 1.00 93.00 95 ASN A CA 1
ATOM 653 C C . ASN A 1 95 ? 16.860 -9.274 -22.739 1.00 93.00 95 ASN A C 1
ATOM 655 O O . ASN A 1 95 ? 17.581 -10.227 -23.055 1.00 93.00 95 ASN A O 1
ATOM 659 N N . PRO A 1 96 ? 16.397 -8.416 -23.676 1.00 93.75 96 PRO A N 1
ATOM 660 C CA . PRO A 1 96 ? 16.511 -8.692 -25.112 1.00 93.75 96 PRO A CA 1
ATOM 661 C C . PRO A 1 96 ? 17.955 -8.779 -25.621 1.00 93.75 96 PRO A C 1
ATOM 663 O O . PRO A 1 96 ? 18.202 -9.375 -26.673 1.00 93.75 96 PRO A O 1
ATOM 666 N N . VAL A 1 97 ? 18.907 -8.186 -24.889 1.00 94.75 97 VAL A N 1
ATOM 667 C CA . VAL A 1 97 ? 20.344 -8.264 -25.177 1.00 94.75 97 VAL A CA 1
ATOM 668 C C . VAL A 1 97 ? 20.872 -9.655 -24.828 1.00 94.75 97 VAL A C 1
ATOM 670 O O . VAL A 1 97 ? 21.553 -10.257 -25.655 1.00 94.75 97 VAL A O 1
ATOM 673 N N . ILE A 1 98 ? 20.502 -10.199 -23.661 1.00 94.56 98 ILE A N 1
ATOM 674 C CA . ILE A 1 98 ? 20.857 -11.566 -23.238 1.00 94.56 98 ILE A CA 1
ATOM 675 C C . ILE A 1 98 ? 20.267 -12.586 -24.211 1.00 94.56 98 ILE A C 1
ATOM 677 O O . ILE A 1 98 ? 20.992 -13.443 -24.712 1.00 94.56 98 ILE A O 1
ATOM 681 N N . ASP A 1 99 ? 18.992 -12.442 -24.575 1.00 94.56 99 ASP A N 1
ATOM 682 C CA . ASP A 1 99 ? 18.349 -13.350 -25.525 1.00 94.56 99 ASP A CA 1
ATOM 683 C C . ASP A 1 99 ? 19.024 -13.316 -26.905 1.00 94.56 99 ASP A C 1
ATOM 685 O O . ASP A 1 99 ? 19.116 -14.334 -27.592 1.00 94.56 99 ASP A O 1
ATOM 689 N N . ALA A 1 100 ? 19.500 -12.144 -27.341 1.00 95.38 100 ALA A N 1
ATOM 690 C CA . ALA A 1 100 ? 20.247 -12.013 -28.587 1.00 95.38 100 ALA A CA 1
ATOM 691 C C . ALA A 1 100 ? 21.644 -12.642 -28.481 1.00 95.38 100 ALA A C 1
ATOM 693 O O . ALA A 1 100 ? 22.022 -13.404 -29.366 1.00 95.38 100 ALA A O 1
ATOM 694 N N . LEU A 1 101 ? 22.369 -12.409 -27.382 1.00 95.00 101 LEU A N 1
ATOM 695 C CA . LEU A 1 101 ? 23.656 -13.049 -27.091 1.00 95.00 101 LEU A CA 1
ATOM 696 C C . LEU A 1 101 ? 23.536 -14.580 -27.062 1.00 95.00 101 LEU A C 1
ATOM 698 O O . LEU A 1 101 ? 24.379 -15.269 -27.636 1.00 95.00 101 LEU A O 1
ATOM 702 N N . ALA A 1 102 ? 22.476 -15.115 -26.452 1.00 94.69 102 ALA A N 1
ATOM 703 C CA . ALA A 1 102 ? 22.194 -16.546 -26.402 1.00 94.69 102 ALA A CA 1
ATOM 704 C C . ALA A 1 102 ? 21.871 -17.111 -27.797 1.00 94.69 102 ALA A C 1
ATOM 706 O O . ALA A 1 102 ? 22.501 -18.078 -28.226 1.00 94.69 102 ALA A O 1
ATOM 707 N N . ARG A 1 103 ? 20.972 -16.466 -28.560 1.00 95.62 103 ARG A N 1
ATOM 708 C CA . ARG A 1 103 ? 20.665 -16.847 -29.957 1.00 95.62 103 ARG A CA 1
ATOM 709 C C . ARG A 1 103 ? 21.881 -16.776 -30.888 1.00 95.62 103 ARG A C 1
ATOM 711 O O . ARG A 1 103 ? 21.944 -17.534 -31.851 1.00 95.62 103 ARG A O 1
ATOM 718 N N . SER A 1 104 ? 22.834 -15.886 -30.614 1.00 93.44 104 SER A N 1
ATOM 719 C CA . SER A 1 104 ? 24.091 -15.752 -31.361 1.00 93.44 104 SER A CA 1
ATOM 720 C C . SER A 1 104 ? 25.211 -16.691 -30.888 1.00 93.44 104 SER A C 1
ATOM 722 O O . SER A 1 104 ? 26.289 -16.663 -31.476 1.00 93.44 104 SER A O 1
ATOM 724 N N . GLY A 1 105 ? 25.001 -17.505 -29.845 1.00 94.19 105 GLY A N 1
ATOM 725 C CA . GLY A 1 105 ? 26.044 -18.373 -29.277 1.00 94.19 105 GLY A CA 1
ATOM 726 C C . GLY A 1 105 ? 27.183 -17.616 -28.576 1.00 94.19 105 GLY A C 1
ATOM 727 O O . GLY A 1 105 ? 28.278 -18.152 -28.425 1.00 94.19 105 GLY A O 1
ATOM 728 N N . LEU A 1 106 ? 26.943 -16.361 -28.180 1.00 94.31 106 LEU A N 1
ATOM 729 C CA . LEU A 1 106 ? 27.916 -15.488 -27.517 1.00 94.31 106 LEU A CA 1
ATOM 730 C C . LEU A 1 106 ? 27.754 -15.462 -25.991 1.00 94.31 106 LEU A C 1
ATOM 732 O O . LEU A 1 106 ? 28.707 -15.116 -25.299 1.00 94.31 106 LEU A O 1
ATOM 736 N N . TYR A 1 107 ? 26.586 -15.817 -25.452 1.00 96.38 107 TYR A N 1
ATOM 737 C CA . TYR A 1 107 ? 26.374 -15.909 -24.003 1.00 96.38 107 TYR A CA 1
ATOM 738 C C . TYR A 1 107 ? 27.155 -17.078 -23.379 1.00 96.38 107 TYR A C 1
ATOM 740 O O . TYR A 1 107 ? 27.297 -18.123 -24.017 1.00 96.38 107 TYR A O 1
ATOM 748 N N . ARG A 1 108 ? 27.628 -16.927 -22.132 1.00 93.62 108 ARG A N 1
ATOM 749 C CA . ARG A 1 108 ? 28.244 -18.024 -21.363 1.00 93.62 108 ARG A CA 1
ATOM 750 C C . ARG A 1 108 ? 27.605 -18.227 -19.994 1.00 93.62 108 ARG A C 1
ATOM 752 O O . ARG A 1 108 ? 26.933 -19.233 -19.789 1.00 93.62 108 ARG A O 1
ATOM 759 N N . ASP A 1 109 ? 27.836 -17.298 -19.072 1.00 94.31 109 ASP A N 1
ATOM 760 C CA . ASP A 1 109 ? 27.472 -17.428 -17.661 1.00 94.31 109 ASP A CA 1
ATOM 761 C C . ASP A 1 109 ? 27.168 -16.063 -17.018 1.00 94.31 109 ASP A C 1
ATOM 763 O O . ASP A 1 109 ? 27.475 -15.010 -17.577 1.00 94.31 109 ASP A O 1
ATOM 767 N N . GLU A 1 110 ? 26.522 -16.095 -15.854 1.00 95.25 110 GLU A N 1
ATOM 768 C CA . GLU A 1 110 ? 26.245 -14.936 -14.999 1.00 95.25 110 GLU A CA 1
ATOM 769 C C . GLU A 1 110 ? 27.059 -15.098 -13.702 1.00 95.25 110 GLU A C 1
ATOM 771 O O . GLU A 1 110 ? 26.611 -15.798 -12.791 1.00 95.25 110 GLU A O 1
ATOM 776 N N . PRO A 1 111 ? 28.298 -14.568 -13.622 1.00 90.06 111 PRO A N 1
ATOM 777 C CA . PRO A 1 111 ? 29.127 -14.662 -12.417 1.00 90.06 111 PRO A CA 1
ATOM 778 C C . PRO A 1 111 ? 28.517 -13.967 -11.191 1.00 90.06 111 PRO A C 1
ATOM 780 O O . PRO A 1 111 ? 28.713 -14.446 -10.074 1.00 90.06 111 PRO A O 1
ATOM 783 N N . HIS A 1 112 ? 27.787 -12.867 -11.390 1.00 91.88 112 HIS A N 1
ATOM 784 C CA . HIS A 1 112 ? 27.078 -12.117 -10.351 1.00 91.88 112 HIS A CA 1
ATOM 785 C C . HIS A 1 112 ? 25.767 -11.564 -10.928 1.00 91.88 112 HIS A C 1
ATOM 787 O O . HIS A 1 112 ? 25.673 -11.374 -12.136 1.00 91.88 112 HIS A O 1
ATOM 793 N N . GLU A 1 113 ? 24.782 -11.261 -10.079 1.00 90.00 113 GLU A N 1
ATOM 794 C CA . GLU A 1 113 ? 23.473 -10.734 -10.500 1.00 90.00 113 GLU A CA 1
ATOM 795 C C . GLU A 1 113 ? 23.611 -9.496 -11.411 1.00 90.00 113 GLU A C 1
ATOM 797 O O . GLU A 1 113 ? 24.119 -8.449 -10.999 1.00 90.00 113 GLU A O 1
ATOM 802 N N . GLY A 1 114 ? 23.176 -9.624 -12.667 1.00 88.94 114 GLY A N 1
ATOM 803 C CA . GLY A 1 114 ? 23.259 -8.570 -13.682 1.00 88.94 114 GLY A CA 1
ATOM 804 C C . GLY A 1 114 ? 24.645 -8.345 -14.309 1.00 88.94 114 GLY A C 1
ATOM 805 O O . GLY A 1 114 ? 24.779 -7.445 -15.143 1.00 88.94 114 GLY A O 1
ATOM 806 N N . GLU A 1 115 ? 25.667 -9.131 -13.956 1.00 94.56 115 GLU A N 1
ATOM 807 C CA . GLU A 1 115 ? 26.959 -9.208 -14.650 1.00 94.56 115 GLU A CA 1
ATOM 808 C C . GLU A 1 115 ? 27.019 -10.505 -15.461 1.00 94.56 115 GLU A C 1
ATOM 810 O O . GLU A 1 115 ? 27.062 -11.595 -14.900 1.00 94.56 115 GLU A O 1
ATOM 815 N N . HIS A 1 116 ? 27.088 -10.397 -16.788 1.00 95.12 116 HIS A N 1
ATOM 816 C CA . HIS A 1 116 ? 27.075 -11.541 -17.697 1.00 95.12 116 HIS A CA 1
ATOM 817 C C . HIS A 1 116 ? 28.391 -11.647 -18.472 1.00 95.12 116 HIS A C 1
ATOM 819 O O . HIS A 1 116 ? 28.811 -10.703 -19.153 1.00 95.12 116 HIS A O 1
ATOM 825 N N . ARG A 1 117 ? 29.025 -12.821 -18.431 1.00 94.88 117 ARG A N 1
ATOM 826 C CA . ARG A 1 117 ? 30.203 -13.132 -19.243 1.00 94.88 117 ARG A CA 1
ATOM 827 C C . ARG A 1 117 ? 29.778 -13.586 -20.630 1.00 94.88 117 ARG A C 1
ATOM 829 O O . ARG A 1 117 ? 28.957 -14.492 -20.793 1.00 94.88 117 ARG A O 1
ATOM 836 N N . ILE A 1 118 ? 30.392 -12.981 -21.639 1.00 95.00 118 ILE A N 1
ATOM 837 C CA . ILE A 1 118 ? 30.105 -13.248 -23.045 1.00 95.00 118 ILE A CA 1
ATOM 838 C C . ILE A 1 118 ? 31.391 -13.422 -23.851 1.00 95.00 118 ILE A C 1
ATOM 840 O O . ILE A 1 118 ? 32.449 -12.895 -23.511 1.00 95.00 118 ILE A O 1
ATOM 844 N N . THR A 1 119 ? 31.299 -14.140 -24.963 1.00 92.88 119 THR A N 1
ATOM 845 C CA . THR A 1 119 ? 32.302 -14.072 -26.024 1.00 92.88 119 THR A CA 1
ATOM 846 C C . THR A 1 119 ? 32.144 -12.738 -26.756 1.00 92.88 119 THR A C 1
ATOM 848 O O . THR A 1 119 ? 31.042 -12.374 -27.167 1.00 92.88 119 THR A O 1
ATOM 851 N N . CYS A 1 120 ? 33.239 -12.001 -26.930 1.00 91.06 120 CYS A N 1
ATOM 852 C CA . CYS A 1 120 ? 33.254 -10.728 -27.639 1.00 91.06 120 CYS A CA 1
ATOM 853 C C . CYS A 1 120 ? 32.763 -10.911 -29.094 1.00 91.06 120 CYS A C 1
ATOM 855 O O . CYS A 1 120 ? 33.350 -11.715 -29.825 1.00 91.06 120 CYS A O 1
ATOM 857 N N . PRO A 1 121 ? 31.762 -10.138 -29.571 1.00 90.69 121 PRO A N 1
ATOM 858 C CA . PRO A 1 121 ? 31.280 -10.232 -30.955 1.00 90.69 121 PRO A CA 1
ATOM 859 C C . PRO A 1 121 ? 32.348 -9.909 -32.014 1.00 90.69 121 PRO A C 1
ATOM 861 O O . PRO A 1 121 ? 32.187 -10.246 -33.185 1.00 90.69 121 PRO A O 1
ATOM 864 N N . TRP A 1 122 ? 33.437 -9.253 -31.601 1.00 90.12 122 TRP A N 1
ATOM 865 C CA . TRP A 1 122 ? 34.582 -8.879 -32.431 1.00 90.12 122 TRP A CA 1
ATOM 866 C C . TRP A 1 122 ? 35.859 -9.637 -32.042 1.00 90.12 122 TRP A C 1
ATOM 868 O O . TRP A 1 122 ? 36.951 -9.132 -32.269 1.00 90.12 122 TRP A O 1
ATOM 878 N N . ALA A 1 123 ? 35.758 -10.853 -31.488 1.00 85.94 123 ALA A N 1
ATOM 879 C CA . ALA A 1 123 ? 36.927 -11.667 -31.118 1.00 85.94 123 ALA A CA 1
ATOM 880 C C . ALA A 1 123 ? 37.921 -11.906 -32.281 1.00 85.94 123 ALA A C 1
ATOM 882 O O . ALA A 1 123 ? 39.109 -12.096 -32.048 1.00 85.94 123 ALA A O 1
ATOM 883 N N . GLY A 1 124 ? 37.464 -11.844 -33.540 1.00 82.94 124 GLY A N 1
ATOM 884 C CA . GLY A 1 124 ? 38.329 -11.886 -34.730 1.00 82.94 124 GLY A CA 1
ATOM 885 C C . GLY A 1 124 ? 39.125 -10.600 -35.018 1.00 82.94 124 GLY A C 1
ATOM 886 O O . GLY A 1 124 ? 39.979 -10.609 -35.897 1.00 82.94 124 GLY A O 1
ATOM 887 N N . GLU A 1 125 ? 38.857 -9.506 -34.297 1.00 84.94 125 GLU A N 1
ATOM 888 C CA . GLU A 1 125 ? 39.610 -8.238 -34.333 1.00 84.94 125 GLU A CA 1
ATOM 889 C C . GLU A 1 125 ? 40.660 -8.153 -33.197 1.00 84.94 125 GLU A C 1
ATOM 891 O O . GLU A 1 125 ? 41.331 -7.132 -33.062 1.00 84.94 125 GLU A O 1
ATOM 896 N N . HIS A 1 126 ? 40.792 -9.195 -32.363 1.00 83.50 126 HIS A N 1
ATOM 897 C CA . HIS A 1 126 ? 41.708 -9.233 -31.213 1.00 83.50 126 HIS A CA 1
ATOM 898 C C . HIS A 1 126 ? 43.144 -9.599 -31.635 1.00 83.50 126 HIS A C 1
ATOM 900 O O . HIS A 1 126 ? 43.370 -10.260 -32.654 1.00 83.50 126 HIS A O 1
ATOM 906 N N . ALA A 1 127 ? 44.135 -9.197 -30.838 1.00 80.12 127 ALA A N 1
ATOM 907 C CA . ALA A 1 127 ? 45.535 -9.535 -31.082 1.00 80.12 127 ALA A CA 1
ATOM 908 C C . ALA A 1 127 ? 45.840 -11.014 -30.737 1.00 80.12 127 ALA A C 1
ATOM 910 O O . ALA A 1 127 ? 45.223 -11.579 -29.830 1.00 80.12 127 ALA A O 1
ATOM 911 N N . PRO A 1 128 ? 46.814 -11.669 -31.406 1.00 75.12 128 PRO A N 1
ATOM 912 C CA . PRO A 1 128 ? 47.141 -13.072 -31.143 1.00 75.12 128 PRO A CA 1
ATOM 913 C C . PRO A 1 128 ? 47.544 -13.326 -29.681 1.00 75.12 128 PRO A C 1
ATOM 915 O O . PRO A 1 128 ? 48.603 -12.887 -29.236 1.00 75.12 128 PRO A O 1
ATOM 918 N N . GLY A 1 129 ? 46.706 -14.066 -28.951 1.00 73.19 129 GLY A N 1
ATOM 919 C CA . GLY A 1 129 ? 46.897 -14.386 -27.532 1.00 73.19 129 GLY A CA 1
ATOM 920 C C . GLY A 1 129 ? 46.039 -13.568 -26.557 1.00 73.19 129 GLY A C 1
ATOM 921 O O . GLY A 1 129 ? 45.987 -13.924 -25.381 1.00 73.19 129 GLY A O 1
ATOM 922 N N . GLU A 1 130 ? 45.329 -12.529 -27.013 1.00 78.00 130 GLU A N 1
ATOM 923 C CA . GLU A 1 130 ? 44.250 -11.914 -26.227 1.00 78.00 130 GLU A CA 1
ATOM 924 C C . GLU A 1 130 ? 43.086 -12.911 -26.058 1.00 78.00 130 GLU A C 1
ATOM 926 O O . GLU A 1 130 ? 42.783 -13.703 -26.954 1.00 78.00 130 GLU A O 1
ATOM 931 N N . GLN A 1 131 ? 42.410 -12.880 -24.906 1.00 76.19 131 GLN A N 1
ATOM 932 C CA . GLN A 1 131 ? 41.221 -13.706 -24.685 1.00 76.19 131 GLN A CA 1
ATOM 933 C C . GLN A 1 131 ? 40.012 -13.134 -25.444 1.00 76.19 131 GLN A C 1
ATOM 935 O O . GLN A 1 131 ? 39.886 -11.924 -25.644 1.00 76.19 131 GLN A O 1
ATOM 940 N N . GLY A 1 132 ? 39.105 -14.015 -25.869 1.00 81.81 132 GLY A N 1
ATOM 941 C CA . GLY A 1 132 ? 37.864 -13.651 -26.562 1.00 81.81 132 GLY A CA 1
ATOM 942 C C . GLY A 1 132 ? 36.719 -13.269 -25.621 1.00 81.81 132 GLY A C 1
ATOM 943 O O . GLY A 1 132 ? 35.569 -13.271 -26.050 1.00 81.81 132 GLY A O 1
ATOM 944 N N . ASP A 1 133 ? 37.009 -13.001 -24.351 1.00 88.69 133 ASP A N 1
ATOM 945 C CA . ASP A 1 133 ? 36.035 -12.852 -23.271 1.00 88.69 133 ASP A CA 1
ATOM 946 C C . ASP A 1 133 ? 35.751 -11.369 -22.997 1.00 88.69 133 ASP A C 1
ATOM 948 O O . ASP A 1 133 ? 36.658 -10.538 -22.988 1.00 88.69 133 ASP A O 1
ATOM 952 N N . ALA A 1 134 ? 34.482 -11.037 -22.777 1.00 91.88 134 ALA A N 1
ATOM 953 C CA . ALA A 1 134 ? 34.008 -9.693 -22.471 1.00 91.88 134 ALA A CA 1
ATOM 954 C C . ALA A 1 134 ? 32.853 -9.747 -21.457 1.00 91.88 134 ALA A C 1
ATOM 956 O O . ALA A 1 134 ? 32.255 -10.801 -21.227 1.00 91.88 134 ALA A O 1
ATOM 957 N N . LEU A 1 135 ? 32.534 -8.600 -20.860 1.00 93.06 135 LEU A N 1
ATOM 958 C CA . LEU A 1 135 ? 31.458 -8.455 -19.880 1.00 93.06 135 LEU A CA 1
ATOM 959 C C . LEU A 1 135 ? 30.330 -7.591 -20.445 1.00 93.06 135 LEU A C 1
ATOM 961 O O . LEU A 1 135 ? 30.568 -6.532 -21.035 1.00 93.06 135 LEU A O 1
ATOM 965 N N . TYR A 1 136 ? 29.097 -8.036 -20.226 1.00 94.25 136 TYR A N 1
ATOM 966 C CA . TYR A 1 136 ? 27.884 -7.253 -20.408 1.00 94.25 136 TYR A CA 1
ATOM 967 C C . TYR A 1 136 ? 27.191 -7.094 -19.054 1.00 94.25 136 TYR A C 1
ATOM 969 O O . TYR A 1 136 ? 26.868 -8.080 -18.400 1.00 94.25 136 TYR A O 1
ATOM 977 N N . PHE A 1 137 ? 26.945 -5.852 -18.651 1.00 94.44 137 PHE A N 1
ATOM 978 C CA . PHE A 1 137 ? 26.197 -5.517 -17.446 1.00 94.44 137 PHE A CA 1
ATOM 979 C C . PHE A 1 137 ? 24.780 -5.101 -17.838 1.00 94.44 137 PHE A C 1
ATOM 981 O O . PHE A 1 137 ? 24.606 -4.237 -18.708 1.00 94.44 137 PHE A O 1
ATOM 988 N N . ALA A 1 138 ? 23.778 -5.698 -17.196 1.00 93.12 138 ALA A N 1
ATOM 989 C CA . ALA A 1 138 ? 22.368 -5.414 -17.437 1.00 93.12 138 ALA A CA 1
ATOM 990 C C . A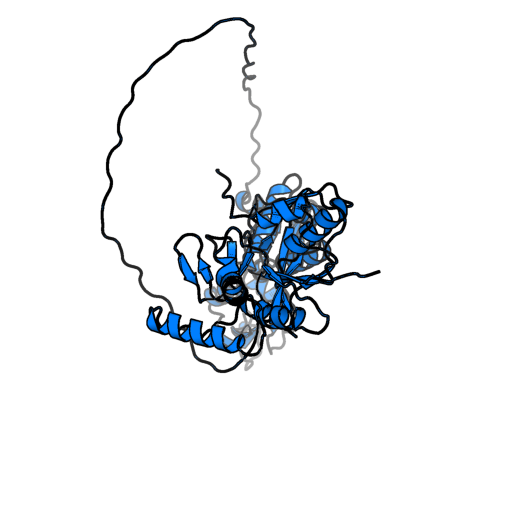LA A 1 138 ? 21.999 -3.941 -17.122 1.00 93.12 138 ALA A C 1
ATOM 992 O O . ALA A 1 138 ? 22.730 -3.246 -16.407 1.00 93.12 138 ALA A O 1
ATOM 993 N N . PRO A 1 139 ? 20.877 -3.411 -17.653 1.00 92.31 139 PRO A N 1
ATOM 994 C CA . PRO A 1 139 ? 20.471 -2.033 -17.395 1.00 92.31 139 PRO A CA 1
ATOM 995 C C . PRO A 1 139 ? 20.063 -1.826 -15.933 1.00 92.31 139 PRO A C 1
ATOM 997 O O . PRO A 1 139 ? 19.217 -2.542 -15.407 1.00 92.31 139 PRO A O 1
ATOM 1000 N N . THR A 1 140 ? 20.612 -0.792 -15.300 1.00 89.62 140 THR A N 1
ATOM 1001 C CA . THR A 1 140 ? 20.301 -0.397 -13.914 1.00 89.62 140 THR A CA 1
ATOM 1002 C C . THR A 1 140 ? 19.819 1.054 -13.863 1.00 89.62 140 THR A C 1
ATOM 1004 O O . THR A 1 140 ? 19.866 1.767 -14.865 1.00 89.62 140 THR A O 1
ATOM 1007 N N . GLU A 1 141 ? 19.365 1.547 -12.706 1.00 83.44 141 GLU A N 1
ATOM 1008 C CA . GLU A 1 141 ? 19.036 2.978 -12.571 1.00 83.44 141 GLU A CA 1
ATOM 1009 C C . GLU A 1 141 ? 20.270 3.883 -12.748 1.00 83.44 141 GLU A C 1
ATOM 1011 O O . GLU A 1 141 ? 20.160 4.957 -13.337 1.00 83.44 141 GLU A O 1
ATOM 1016 N N . ALA A 1 142 ? 21.452 3.422 -12.317 1.00 86.25 142 ALA A N 1
ATOM 1017 C CA . ALA A 1 142 ? 22.720 4.133 -12.491 1.00 86.25 142 ALA A CA 1
ATOM 1018 C C . ALA A 1 142 ? 23.281 4.029 -13.921 1.00 86.25 142 ALA A C 1
ATOM 1020 O O . ALA A 1 142 ? 23.915 4.969 -14.403 1.00 86.25 142 ALA A O 1
ATOM 1021 N N . VAL A 1 143 ? 23.026 2.916 -14.622 1.00 89.38 143 VAL A N 1
ATOM 1022 C CA . VAL A 1 143 ? 23.441 2.697 -16.018 1.00 89.38 143 VAL A CA 1
ATOM 1023 C C . VAL A 1 143 ? 22.223 2.289 -16.868 1.00 89.38 143 VAL A C 1
ATOM 1025 O O . VAL A 1 143 ? 22.053 1.109 -17.186 1.00 89.38 143 VAL A O 1
ATOM 1028 N N . PRO A 1 144 ? 21.362 3.245 -17.285 1.00 85.81 144 PRO A N 1
ATOM 1029 C CA . PRO A 1 144 ? 20.042 2.954 -17.869 1.00 85.81 144 PRO A CA 1
ATOM 1030 C C . PRO A 1 144 ? 20.012 2.249 -19.230 1.00 85.81 144 PRO A C 1
ATOM 1032 O O . PRO A 1 144 ? 18.927 2.050 -19.769 1.00 85.81 144 PRO A O 1
ATOM 1035 N N . SER A 1 145 ? 21.165 1.923 -19.809 1.00 88.00 145 SER A N 1
ATOM 1036 C CA . SER A 1 145 ? 21.298 1.151 -21.052 1.00 88.00 145 SER A CA 1
ATOM 1037 C C . SER A 1 145 ? 22.228 -0.059 -20.885 1.00 88.00 145 SER A C 1
ATOM 1039 O O . SER A 1 145 ? 22.626 -0.656 -21.877 1.00 88.00 145 SER A O 1
ATOM 1041 N N . GLY A 1 146 ? 22.614 -0.400 -19.653 1.00 92.00 146 GLY A N 1
ATOM 1042 C CA . GLY A 1 146 ? 23.674 -1.370 -19.389 1.00 92.00 146 GLY A CA 1
ATOM 1043 C C . GLY A 1 146 ? 25.057 -0.886 -19.839 1.00 92.00 146 GLY A C 1
ATOM 1044 O O . GLY A 1 146 ? 25.220 0.214 -20.379 1.00 92.00 146 GLY A O 1
ATOM 1045 N N . LEU A 1 147 ? 26.066 -1.722 -19.612 1.00 93.00 147 LEU A N 1
ATOM 1046 C CA . LEU A 1 147 ? 27.452 -1.479 -20.017 1.00 93.00 147 LEU A CA 1
ATOM 1047 C C . LEU A 1 147 ? 27.980 -2.692 -20.787 1.00 93.00 147 LEU A C 1
ATOM 1049 O O . LEU A 1 147 ? 27.608 -3.825 -20.506 1.00 93.00 147 LEU A O 1
ATOM 1053 N N . PHE A 1 148 ? 28.872 -2.458 -21.743 1.00 93.12 148 PHE A N 1
ATOM 1054 C CA . PHE A 1 148 ? 29.688 -3.500 -22.357 1.00 93.12 148 PHE A CA 1
ATOM 1055 C C . PHE A 1 148 ? 31.153 -3.107 -22.195 1.00 93.12 148 PHE A C 1
ATOM 1057 O O . PHE A 1 148 ? 31.509 -1.961 -22.474 1.00 93.12 148 PHE A O 1
ATOM 1064 N N . HIS A 1 149 ? 31.975 -4.052 -21.748 1.00 90.56 149 HIS A N 1
ATOM 1065 C CA . HIS A 1 149 ? 33.411 -3.886 -21.567 1.00 90.56 149 HIS A CA 1
ATOM 1066 C C . HIS A 1 149 ? 34.139 -5.096 -22.163 1.00 90.56 149 HIS A C 1
ATOM 1068 O O . HIS A 1 149 ? 33.968 -6.228 -21.707 1.00 90.56 149 HIS A O 1
ATOM 1074 N N . CYS A 1 150 ? 34.970 -4.846 -23.174 1.00 88.00 150 CYS A N 1
ATOM 1075 C CA . CYS A 1 150 ? 36.010 -5.780 -23.585 1.00 88.00 150 CYS A CA 1
ATOM 1076 C C . CYS A 1 150 ? 37.327 -5.353 -22.922 1.00 88.00 150 CYS A C 1
ATOM 1078 O O . CYS A 1 150 ? 37.701 -4.193 -23.094 1.00 88.00 150 CYS A O 1
ATOM 1080 N N . PRO A 1 151 ? 38.088 -6.260 -22.283 1.00 81.94 151 PRO A N 1
ATOM 1081 C CA . PRO A 1 151 ? 39.449 -5.982 -21.802 1.00 81.94 151 PRO A CA 1
ATOM 1082 C C . PRO A 1 151 ? 40.480 -5.715 -22.919 1.00 81.94 151 PRO A C 1
ATOM 1084 O O . PRO A 1 151 ? 41.670 -5.572 -22.649 1.00 81.94 151 PRO A O 1
ATOM 1087 N N . CYS A 1 152 ? 40.041 -5.729 -24.178 1.00 77.06 152 CYS A N 1
ATOM 1088 C CA . CYS A 1 152 ? 40.858 -5.703 -25.380 1.00 77.06 152 CYS A CA 1
ATOM 1089 C C . CYS A 1 152 ? 41.000 -4.295 -25.984 1.00 77.06 152 CYS A C 1
ATOM 1091 O O . CYS A 1 152 ? 40.234 -3.371 -25.703 1.00 77.06 152 CYS A O 1
ATOM 1093 N N . SER A 1 153 ? 41.964 -4.146 -26.895 1.00 63.50 153 SER A N 1
ATOM 1094 C CA . SER A 1 153 ? 42.427 -2.851 -27.423 1.00 63.50 153 SER A CA 1
ATOM 1095 C C . SER A 1 153 ? 41.366 -1.962 -28.112 1.00 63.50 153 SER A C 1
ATOM 1097 O O . SER A 1 153 ? 41.626 -0.779 -28.346 1.00 63.50 153 SER A O 1
ATOM 1099 N N . HIS A 1 154 ? 40.172 -2.483 -28.432 1.00 69.69 154 HIS A N 1
ATOM 1100 C CA . HIS A 1 154 ? 39.078 -1.739 -29.080 1.00 69.69 154 HIS A CA 1
ATOM 1101 C C . HIS A 1 154 ? 37.975 -1.228 -28.131 1.00 69.69 154 HIS A C 1
ATOM 1103 O O . HIS A 1 154 ? 37.005 -0.639 -28.611 1.00 69.69 154 HIS A O 1
ATOM 1109 N N . GLU A 1 155 ? 38.152 -1.327 -26.805 1.00 58.12 155 GLU A N 1
ATOM 1110 C CA . GLU A 1 155 ? 37.231 -0.800 -25.774 1.00 58.12 155 GLU A CA 1
ATOM 1111 C C . GLU A 1 155 ? 36.722 0.629 -26.074 1.00 58.12 155 GLU A C 1
ATOM 1113 O O . GLU A 1 155 ? 35.529 0.918 -25.990 1.00 58.12 155 GLU A O 1
ATOM 1118 N N . LYS A 1 156 ? 37.618 1.523 -26.517 1.00 60.16 156 LYS A N 1
ATOM 1119 C CA . LYS A 1 156 ? 37.306 2.931 -26.842 1.00 60.16 156 LYS A CA 1
ATOM 1120 C C . LYS A 1 156 ? 36.500 3.129 -28.135 1.00 60.16 156 LYS A C 1
ATOM 1122 O O . LYS A 1 156 ? 36.063 4.245 -28.403 1.00 60.16 156 LYS A O 1
ATOM 1127 N N . ALA A 1 157 ? 36.328 2.084 -28.943 1.00 67.88 157 ALA A N 1
ATOM 1128 C CA . ALA A 1 157 ? 35.645 2.112 -30.238 1.00 67.88 157 ALA A CA 1
ATOM 1129 C C . ALA A 1 157 ? 34.376 1.236 -30.282 1.00 67.88 157 ALA A C 1
ATOM 1131 O O . ALA A 1 157 ? 33.460 1.529 -31.051 1.00 67.88 157 ALA A O 1
ATOM 1132 N N . ARG A 1 158 ? 34.292 0.181 -29.459 1.00 81.50 158 ARG A N 1
ATOM 1133 C CA . ARG A 1 158 ? 33.168 -0.770 -29.411 1.00 81.50 158 ARG A CA 1
ATOM 1134 C C . ARG A 1 158 ? 32.379 -0.660 -28.098 1.00 81.50 158 ARG A C 1
ATOM 1136 O O . ARG A 1 158 ? 32.274 -1.621 -27.351 1.00 81.50 158 ARG A O 1
ATOM 1143 N N . GLY A 1 159 ? 31.810 0.511 -27.809 1.00 87.38 159 GLY A N 1
ATOM 1144 C CA . GLY A 1 159 ? 30.923 0.693 -26.648 1.00 87.38 159 GLY A CA 1
ATOM 1145 C C . GLY A 1 159 ? 29.560 -0.009 -26.795 1.00 87.38 159 GLY A C 1
ATOM 1146 O O . GLY A 1 159 ? 29.214 -0.495 -27.870 1.00 87.38 159 GLY A O 1
ATOM 1147 N N . ILE A 1 160 ? 28.736 0.012 -25.738 1.00 91.44 160 ILE A N 1
ATOM 1148 C CA . ILE A 1 160 ? 27.429 -0.684 -25.657 1.00 91.44 160 ILE A CA 1
ATOM 1149 C C . ILE A 1 160 ? 26.488 -0.452 -26.861 1.00 91.44 160 ILE A C 1
ATOM 1151 O O . ILE A 1 160 ? 25.815 -1.376 -27.309 1.00 91.44 160 ILE A O 1
ATOM 1155 N N . GLY A 1 161 ? 26.497 0.742 -27.465 1.00 91.06 161 GLY A N 1
ATOM 1156 C CA . GLY A 1 161 ? 25.720 1.018 -28.681 1.00 91.06 161 GLY A CA 1
ATOM 1157 C C . GLY A 1 161 ? 26.128 0.161 -29.888 1.00 91.06 161 GLY A C 1
ATOM 1158 O O . GLY A 1 161 ? 25.264 -0.266 -30.644 1.00 91.06 161 GLY A O 1
ATOM 1159 N N . ALA A 1 162 ? 27.418 -0.160 -30.035 1.00 91.06 162 ALA A N 1
ATOM 1160 C CA . ALA A 1 162 ? 27.902 -1.051 -31.088 1.00 91.06 162 ALA A CA 1
ATOM 1161 C C . ALA A 1 162 ? 27.491 -2.514 -30.842 1.00 91.06 162 ALA A C 1
ATOM 1163 O O . ALA A 1 162 ? 27.295 -3.256 -31.803 1.00 91.06 162 ALA A O 1
ATOM 1164 N N . LEU A 1 163 ? 27.329 -2.927 -29.575 1.00 92.25 163 LEU A N 1
ATOM 1165 C CA . LEU A 1 163 ? 26.812 -4.256 -29.228 1.00 92.25 163 LEU A CA 1
ATOM 1166 C C . LEU A 1 163 ? 25.342 -4.382 -29.650 1.00 92.25 163 LEU A C 1
ATOM 1168 O O . LEU A 1 163 ? 24.971 -5.372 -30.275 1.00 92.25 163 LEU A O 1
ATOM 1172 N N . PHE A 1 164 ? 24.528 -3.355 -29.386 1.00 94.12 164 PHE A N 1
ATOM 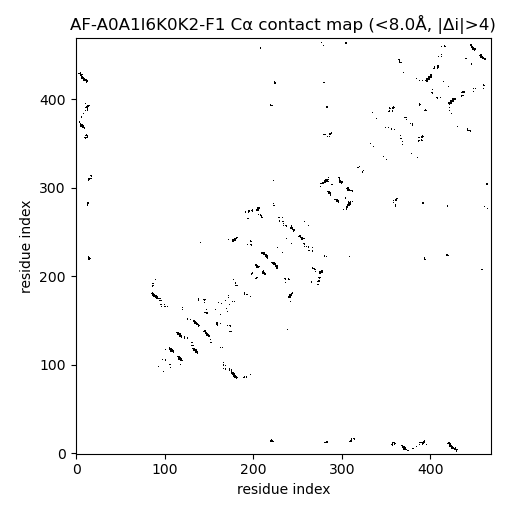1173 C CA . PHE A 1 164 ? 23.133 -3.302 -29.841 1.00 94.12 164 PHE A CA 1
ATOM 1174 C C . PHE A 1 164 ? 23.024 -3.354 -31.366 1.00 94.12 164 PHE A C 1
ATOM 1176 O O . PHE A 1 164 ? 22.253 -4.154 -31.896 1.00 94.12 164 PHE A O 1
ATOM 1183 N N . ASP A 1 165 ? 23.837 -2.562 -32.070 1.00 92.94 165 ASP A N 1
ATOM 1184 C CA . ASP A 1 165 ? 23.838 -2.514 -33.533 1.00 92.94 165 ASP A CA 1
ATOM 1185 C C . ASP A 1 165 ? 24.300 -3.853 -34.155 1.00 92.94 165 ASP A C 1
ATOM 1187 O O . ASP A 1 165 ? 23.739 -4.285 -35.163 1.00 92.94 165 ASP A O 1
ATOM 1191 N N . HIS A 1 166 ? 25.269 -4.551 -33.539 1.00 92.69 166 HIS A N 1
ATOM 1192 C CA . HIS A 1 166 ? 25.704 -5.895 -33.953 1.00 92.69 166 HIS A CA 1
ATOM 1193 C C . HIS A 1 166 ? 24.600 -6.941 -33.735 1.00 92.69 166 HIS A C 1
ATOM 1195 O O . HIS A 1 166 ? 24.261 -7.693 -34.650 1.00 92.69 166 HIS A O 1
ATOM 1201 N N . LEU A 1 167 ? 24.023 -6.984 -32.528 1.00 94.12 167 LEU A N 1
ATOM 1202 C CA . LEU A 1 167 ? 22.971 -7.935 -32.147 1.00 94.12 167 LEU A CA 1
ATOM 1203 C C . LEU A 1 167 ? 21.601 -7.609 -32.775 1.00 94.12 167 LEU A C 1
ATOM 1205 O O . LEU A 1 167 ? 20.668 -8.402 -32.651 1.00 94.12 167 LEU A O 1
ATOM 1209 N N . LYS A 1 168 ? 21.477 -6.454 -33.447 1.00 93.56 168 LYS A N 1
ATOM 1210 C CA . LYS A 1 168 ? 20.236 -5.899 -34.020 1.00 93.56 168 LYS A CA 1
ATOM 1211 C C . LYS A 1 168 ? 19.124 -5.710 -32.980 1.00 93.56 168 LYS A C 1
ATOM 1213 O O . LYS A 1 168 ? 17.942 -5.838 -33.296 1.00 93.56 168 LYS A O 1
ATOM 1218 N N . VAL A 1 169 ? 19.505 -5.402 -31.741 1.00 92.19 169 VAL A N 1
ATOM 1219 C CA . VAL A 1 169 ? 18.571 -5.121 -30.644 1.00 92.19 169 VAL A CA 1
ATOM 1220 C C . VAL A 1 169 ? 18.224 -3.636 -30.664 1.00 92.19 169 VAL A C 1
ATOM 1222 O O . VAL A 1 169 ? 19.111 -2.784 -30.711 1.00 92.19 169 VAL A O 1
ATOM 1225 N N . ASP A 1 170 ? 16.931 -3.314 -30.618 1.00 88.06 170 ASP A N 1
ATOM 1226 C CA . ASP A 1 170 ? 16.485 -1.927 -30.515 1.00 88.06 170 ASP A CA 1
ATOM 1227 C C . ASP A 1 170 ? 16.984 -1.269 -29.215 1.00 88.06 170 ASP A C 1
ATOM 1229 O O . ASP A 1 170 ? 16.949 -1.857 -28.132 1.00 88.06 170 ASP A O 1
ATOM 1233 N N . ARG A 1 171 ? 17.417 -0.009 -29.318 1.00 88.88 171 ARG A N 1
ATOM 1234 C CA . ARG A 1 171 ? 18.068 0.719 -28.220 1.00 88.88 171 ARG A CA 1
ATOM 1235 C C . ARG A 1 171 ? 17.100 1.150 -27.110 1.00 88.88 171 ARG A C 1
ATOM 1237 O O . ARG A 1 171 ? 17.567 1.583 -26.057 1.00 88.88 171 ARG A O 1
ATOM 1244 N N . HIS A 1 172 ? 15.786 1.041 -27.319 1.00 85.31 172 HIS A N 1
ATOM 1245 C CA . HIS A 1 172 ? 14.770 1.219 -26.279 1.00 85.31 172 HIS A CA 1
ATOM 1246 C C . HIS A 1 172 ? 14.440 -0.124 -25.621 1.00 85.31 172 HIS A C 1
ATOM 1248 O O . HIS A 1 172 ? 14.490 -0.224 -24.397 1.00 85.31 172 HIS A O 1
ATOM 1254 N N . ALA A 1 173 ? 14.230 -1.181 -26.413 1.00 86.12 173 ALA A N 1
ATOM 1255 C CA . ALA A 1 173 ? 14.041 -2.545 -25.910 1.00 86.12 173 ALA A CA 1
ATOM 1256 C C . ALA A 1 173 ? 15.211 -3.016 -25.022 1.00 86.12 173 ALA A C 1
ATOM 1258 O O . ALA A 1 173 ? 14.989 -3.576 -23.949 1.00 86.12 173 ALA A O 1
ATOM 1259 N N . ALA A 1 174 ? 16.454 -2.706 -25.408 1.00 90.50 174 ALA A N 1
ATOM 1260 C CA . ALA A 1 174 ? 17.667 -3.033 -24.652 1.00 90.50 174 ALA A CA 1
ATOM 1261 C C . ALA A 1 174 ? 17.739 -2.417 -23.240 1.00 90.50 174 ALA A C 1
ATOM 1263 O O . ALA A 1 174 ? 18.589 -2.808 -22.444 1.00 90.50 174 ALA A O 1
ATOM 1264 N N . ARG A 1 175 ? 16.869 -1.452 -22.913 1.00 90.38 175 ARG A N 1
ATOM 1265 C CA . ARG A 1 175 ? 16.800 -0.800 -21.594 1.00 90.38 175 ARG A CA 1
ATOM 1266 C C . ARG A 1 175 ? 15.901 -1.549 -20.607 1.00 90.38 175 ARG A C 1
ATOM 1268 O O . ARG A 1 175 ? 15.854 -1.170 -19.442 1.00 90.38 175 ARG A O 1
ATOM 1275 N N . CYS A 1 176 ? 15.209 -2.599 -21.064 1.00 91.31 176 CYS A N 1
ATOM 1276 C CA . CYS A 1 176 ? 14.334 -3.466 -20.265 1.00 91.31 176 CYS A CA 1
ATOM 1277 C C . CYS A 1 176 ? 13.190 -2.722 -19.539 1.00 91.31 176 CYS A C 1
ATOM 1279 O O . CYS A 1 176 ? 12.779 -3.110 -18.449 1.00 91.31 176 CYS A O 1
ATOM 1281 N N . LYS A 1 177 ? 12.657 -1.646 -20.141 1.00 91.62 177 LYS A N 1
ATOM 1282 C CA . LYS A 1 177 ? 11.538 -0.853 -19.594 1.00 91.62 177 LYS A CA 1
ATOM 1283 C C . LYS A 1 177 ? 10.311 -0.900 -20.495 1.00 91.62 177 LYS A C 1
ATOM 1285 O O . LYS A 1 177 ? 10.424 -1.031 -21.713 1.00 91.62 177 LYS A O 1
ATOM 1290 N N . ALA A 1 178 ? 9.135 -0.724 -19.893 1.00 93.50 178 ALA A N 1
ATOM 1291 C CA . ALA A 1 178 ? 7.905 -0.498 -20.642 1.00 93.50 178 ALA A CA 1
ATOM 1292 C C . ALA A 1 178 ? 8.009 0.799 -21.463 1.00 93.50 178 ALA A C 1
ATOM 1294 O O . ALA A 1 178 ? 8.632 1.770 -21.031 1.00 93.50 178 ALA A O 1
ATOM 1295 N N . THR A 1 179 ? 7.391 0.831 -22.642 1.00 94.38 179 THR A N 1
ATOM 1296 C CA . THR A 1 179 ? 7.424 1.986 -23.550 1.00 94.38 179 THR A CA 1
ATOM 1297 C C . THR A 1 179 ? 6.027 2.565 -23.736 1.00 94.38 179 THR A C 1
ATOM 1299 O O . THR A 1 179 ? 5.113 1.857 -24.163 1.00 94.38 179 THR A O 1
ATOM 1302 N N . ILE A 1 180 ? 5.875 3.868 -23.476 1.00 95.56 180 ILE A N 1
ATOM 1303 C CA . ILE A 1 180 ? 4.624 4.612 -23.671 1.00 95.56 180 ILE A CA 1
ATOM 1304 C C . ILE A 1 180 ? 4.798 5.613 -24.816 1.00 95.56 180 ILE A C 1
ATOM 1306 O O . ILE A 1 180 ? 5.651 6.501 -24.763 1.00 95.56 180 ILE A O 1
ATOM 1310 N N . ARG A 1 181 ? 3.966 5.504 -25.858 1.00 95.19 181 ARG A N 1
ATOM 1311 C CA . ARG A 1 181 ? 3.966 6.430 -27.000 1.00 95.19 181 ARG A CA 1
ATOM 1312 C C . ARG A 1 181 ? 2.913 7.523 -26.830 1.00 95.19 181 ARG A C 1
ATOM 1314 O O . ARG A 1 181 ? 1.717 7.254 -26.762 1.00 95.19 181 ARG A O 1
ATOM 1321 N N . VAL A 1 182 ? 3.354 8.778 -26.813 1.00 94.38 182 VAL A N 1
ATOM 1322 C CA . VAL A 1 182 ? 2.493 9.957 -26.656 1.00 94.38 182 VAL A CA 1
ATOM 1323 C C . VAL A 1 182 ? 1.892 10.340 -28.010 1.00 94.38 182 VAL A C 1
ATOM 1325 O O . VAL A 1 182 ? 2.523 11.037 -28.807 1.00 94.38 182 VAL A O 1
ATOM 1328 N N . ILE A 1 183 ? 0.667 9.877 -28.269 1.00 91.50 183 ILE A N 1
ATOM 1329 C CA . ILE A 1 183 ? -0.093 10.169 -29.493 1.00 91.50 183 ILE A CA 1
ATOM 1330 C C . ILE A 1 183 ? -1.127 11.275 -29.222 1.00 91.50 183 ILE A C 1
ATOM 1332 O O . ILE A 1 183 ? -1.860 11.238 -28.233 1.00 91.50 183 ILE A O 1
ATOM 1336 N N . ASN A 1 184 ? -1.194 12.274 -30.108 1.00 87.81 184 ASN A N 1
ATOM 1337 C CA . ASN A 1 184 ? -2.174 13.361 -30.017 1.00 87.81 184 ASN A CA 1
ATOM 1338 C C . ASN A 1 184 ? -3.608 12.821 -30.170 1.00 87.81 184 ASN A C 1
ATOM 1340 O O . ASN A 1 184 ? -3.867 11.986 -31.029 1.00 87.81 184 ASN A O 1
ATOM 1344 N N . GLY A 1 185 ? -4.538 13.311 -29.345 1.00 89.88 185 GLY A N 1
ATOM 1345 C CA . GLY A 1 185 ? -5.926 12.824 -29.272 1.00 89.88 185 GLY A CA 1
ATOM 1346 C C . GLY A 1 185 ? -6.119 11.612 -28.350 1.00 89.88 185 GLY A C 1
ATOM 1347 O O . GLY A 1 185 ? -7.156 11.488 -27.706 1.00 89.88 185 GLY A O 1
ATOM 1348 N N . GLU A 1 186 ? -5.093 10.780 -28.170 1.00 92.06 186 GLU A N 1
ATOM 1349 C CA . GLU A 1 186 ? -5.188 9.487 -27.474 1.00 92.06 186 GLU A CA 1
ATOM 1350 C C . GLU A 1 186 ? -4.885 9.557 -25.965 1.00 92.06 186 GLU A C 1
ATOM 1352 O O . GLU A 1 186 ? -4.471 8.576 -25.347 1.00 92.06 186 GLU A O 1
ATOM 1357 N N . VAL A 1 187 ? -5.104 10.722 -25.342 1.00 91.00 187 VAL A N 1
ATOM 1358 C CA . VAL A 1 187 ? -4.727 10.996 -23.939 1.00 91.00 187 VAL A CA 1
ATOM 1359 C C . VAL A 1 187 ? -5.282 9.942 -22.974 1.00 91.00 187 VAL A C 1
ATOM 1361 O O . VAL A 1 187 ? -4.574 9.538 -22.059 1.00 91.00 187 VAL A O 1
ATOM 1364 N N . HIS A 1 188 ? -6.501 9.447 -23.205 1.00 90.38 188 HIS A N 1
ATOM 1365 C CA . HIS A 1 188 ? -7.111 8.404 -22.378 1.00 90.38 188 HIS A CA 1
ATOM 1366 C C . HIS A 1 188 ? -6.304 7.089 -22.396 1.00 90.38 188 HIS A C 1
ATOM 1368 O O . HIS A 1 188 ? -5.939 6.591 -21.334 1.00 90.38 188 HIS A O 1
ATOM 1374 N N . ARG A 1 189 ? -5.915 6.584 -23.578 1.00 92.06 189 ARG A N 1
ATOM 1375 C CA . ARG A 1 189 ? -5.071 5.380 -23.720 1.00 92.06 189 ARG A CA 1
ATOM 1376 C C . ARG A 1 189 ? -3.683 5.581 -23.114 1.00 92.06 189 ARG A C 1
ATOM 1378 O O . ARG A 1 189 ? -3.146 4.657 -22.513 1.00 92.06 189 ARG A O 1
ATOM 1385 N N . VAL A 1 190 ? -3.116 6.784 -23.236 1.00 94.25 190 VAL A N 1
ATOM 1386 C CA . VAL A 1 190 ? -1.811 7.137 -22.646 1.00 94.25 190 VAL A CA 1
ATOM 1387 C C . VAL A 1 190 ? -1.884 7.195 -21.108 1.00 94.25 190 VAL A C 1
ATOM 1389 O O . VAL A 1 190 ? -0.946 6.763 -20.442 1.00 94.25 190 VAL A O 1
ATOM 1392 N N . VAL A 1 191 ? -3.003 7.650 -20.528 1.00 93.62 191 VAL A N 1
ATOM 1393 C CA . VAL A 1 191 ? -3.261 7.584 -19.075 1.00 93.62 191 VAL A CA 1
ATOM 1394 C C . VAL A 1 191 ? -3.412 6.133 -18.608 1.00 93.62 191 VAL A C 1
ATOM 1396 O O . VAL A 1 191 ? -2.752 5.750 -17.647 1.00 93.62 191 VAL A O 1
ATOM 1399 N N . THR A 1 192 ? -4.195 5.298 -19.303 1.00 92.75 192 THR A N 1
ATOM 1400 C CA . THR A 1 192 ? -4.320 3.863 -18.976 1.00 92.75 192 THR A CA 1
ATOM 1401 C C . THR A 1 192 ? -2.975 3.134 -19.080 1.00 92.75 192 THR A C 1
ATOM 1403 O O . THR A 1 192 ? -2.656 2.306 -18.232 1.00 92.75 192 THR A O 1
ATOM 1406 N N . ALA A 1 193 ? -2.146 3.464 -20.075 1.00 94.00 193 ALA A N 1
ATOM 1407 C CA . ALA A 1 193 ? -0.793 2.924 -20.212 1.00 94.00 193 ALA A CA 1
ATOM 1408 C C . ALA A 1 193 ? 0.111 3.300 -19.024 1.00 94.00 193 ALA A C 1
ATOM 1410 O O . ALA A 1 193 ? 0.807 2.445 -18.479 1.00 94.00 193 ALA A O 1
ATOM 1411 N N . ALA A 1 194 ? 0.063 4.560 -18.581 1.00 94.81 194 ALA A N 1
ATOM 1412 C CA . ALA A 1 194 ? 0.777 5.016 -17.389 1.00 94.81 194 ALA A CA 1
ATOM 1413 C C . ALA A 1 194 ? 0.285 4.310 -16.115 1.00 94.81 194 ALA A C 1
ATOM 1415 O O . ALA A 1 194 ? 1.089 3.933 -15.265 1.00 94.81 194 ALA A O 1
ATOM 1416 N N . GLU A 1 195 ? -1.023 4.077 -15.999 1.00 93.62 195 GLU A N 1
ATOM 1417 C CA . GLU A 1 195 ? -1.601 3.358 -14.866 1.00 93.62 195 GLU A CA 1
ATOM 1418 C C . GLU A 1 195 ? -1.166 1.882 -14.831 1.00 93.62 195 GLU A C 1
ATOM 1420 O O . GLU A 1 195 ? -0.816 1.390 -13.761 1.00 93.62 195 GLU A O 1
ATOM 1425 N N . LYS A 1 196 ? -1.053 1.209 -15.989 1.00 93.69 196 LYS A N 1
ATOM 1426 C CA . LYS A 1 196 ? -0.463 -0.143 -16.094 1.00 93.69 196 LYS A CA 1
ATOM 1427 C C . LYS A 1 196 ? 0.982 -0.194 -15.619 1.00 93.69 196 LYS A C 1
ATOM 1429 O O . LYS A 1 196 ? 1.349 -1.120 -14.902 1.00 93.69 196 LYS A O 1
ATOM 1434 N N . VAL A 1 197 ? 1.787 0.810 -15.972 1.00 94.75 197 VAL A N 1
ATOM 1435 C CA . VAL A 1 197 ? 3.180 0.914 -15.509 1.00 94.75 197 VAL A CA 1
ATOM 1436 C C . VAL A 1 197 ? 3.266 1.076 -13.989 1.00 94.75 197 VAL A C 1
ATOM 1438 O O . VAL A 1 197 ? 4.183 0.529 -13.384 1.00 94.75 197 VAL A O 1
ATOM 1441 N N . LEU A 1 198 ? 2.325 1.779 -13.348 1.00 94.56 198 LEU A N 1
ATOM 1442 C CA . LEU A 1 198 ? 2.287 1.883 -11.883 1.00 94.56 198 LEU A CA 1
ATOM 1443 C C . LEU A 1 198 ? 1.768 0.599 -11.221 1.00 94.56 198 LEU A C 1
ATOM 1445 O O . LEU A 1 198 ? 2.379 0.130 -10.262 1.00 94.56 198 LEU A O 1
ATOM 1449 N N . ALA A 1 199 ? 0.696 -0.000 -11.747 1.00 93.00 199 ALA A N 1
ATOM 1450 C CA . ALA A 1 199 ? 0.133 -1.249 -11.232 1.00 93.00 199 ALA A CA 1
ATOM 1451 C C . ALA A 1 199 ? 1.153 -2.403 -11.284 1.00 93.00 199 ALA A C 1
ATOM 1453 O O . ALA A 1 199 ? 1.320 -3.128 -10.304 1.00 93.00 199 ALA A O 1
ATOM 1454 N N . ALA A 1 200 ? 1.924 -2.505 -12.373 1.00 92.06 200 ALA A N 1
ATOM 1455 C CA . ALA A 1 200 ? 2.990 -3.495 -12.537 1.00 92.06 200 ALA A CA 1
ATOM 1456 C C . ALA A 1 200 ? 4.146 -3.365 -11.520 1.00 92.06 200 ALA A C 1
ATOM 1458 O O . ALA A 1 200 ? 4.943 -4.291 -11.396 1.00 92.06 200 ALA A O 1
ATOM 1459 N N . ARG A 1 201 ? 4.250 -2.254 -10.770 1.00 90.88 201 ARG A N 1
ATOM 1460 C CA . ARG A 1 201 ? 5.235 -2.097 -9.681 1.00 90.88 201 ARG A CA 1
ATOM 1461 C C . ARG A 1 201 ? 4.770 -2.663 -8.335 1.00 90.88 201 ARG A C 1
ATOM 1463 O O . ARG A 1 201 ? 5.563 -2.646 -7.401 1.00 90.88 201 ARG A O 1
ATOM 1470 N N . GLY A 1 202 ? 3.502 -3.058 -8.177 1.00 91.31 202 GLY A N 1
ATOM 1471 C CA . GLY A 1 202 ? 2.941 -3.609 -6.927 1.00 91.31 202 GLY A CA 1
ATOM 1472 C C . GLY A 1 202 ? 2.881 -2.660 -5.711 1.00 91.31 202 GLY A C 1
ATOM 1473 O O . GLY A 1 202 ? 2.278 -3.000 -4.696 1.00 91.31 202 GLY A O 1
ATOM 1474 N N . ALA A 1 203 ? 3.479 -1.469 -5.798 1.00 92.69 203 ALA A N 1
ATOM 1475 C CA . ALA A 1 203 ? 3.575 -0.497 -4.705 1.00 92.69 203 ALA A CA 1
ATOM 1476 C C . ALA A 1 203 ? 2.452 0.560 -4.694 1.00 92.69 203 ALA A C 1
ATOM 1478 O O . ALA A 1 203 ? 2.305 1.286 -3.711 1.00 92.69 203 ALA A O 1
ATOM 1479 N N . PHE A 1 204 ? 1.681 0.667 -5.782 1.00 95.25 204 PHE A N 1
ATOM 1480 C CA . PHE A 1 204 ? 0.667 1.702 -5.982 1.00 95.25 204 PHE A CA 1
ATOM 1481 C C . PHE A 1 204 ? -0.738 1.119 -5.896 1.00 95.25 204 PHE A C 1
ATOM 1483 O O . PHE A 1 204 ? -1.048 0.117 -6.540 1.00 95.25 204 PHE A O 1
ATOM 1490 N N . TYR A 1 205 ? -1.595 1.810 -5.154 1.00 93.94 205 TYR A N 1
ATOM 1491 C CA . TYR A 1 205 ? -2.982 1.439 -4.912 1.00 93.94 205 TYR A CA 1
ATOM 1492 C C . TYR A 1 205 ? -3.891 2.644 -5.134 1.00 93.94 205 TYR A C 1
ATOM 1494 O O . TYR A 1 205 ? -3.438 3.788 -5.223 1.00 93.94 205 TYR A O 1
ATOM 1502 N N . ARG A 1 206 ? -5.198 2.402 -5.195 1.00 91.31 206 ARG A N 1
ATOM 1503 C CA . ARG A 1 206 ? -6.213 3.447 -5.275 1.00 91.31 206 ARG A CA 1
ATOM 1504 C C . ARG A 1 206 ? -7.130 3.384 -4.055 1.00 91.31 206 ARG A C 1
ATOM 1506 O O . ARG A 1 206 ? -7.986 2.509 -3.984 1.00 91.31 206 ARG A O 1
ATOM 1513 N N . SER A 1 207 ? -6.962 4.317 -3.120 1.00 88.38 207 SER A N 1
ATOM 1514 C CA . SER A 1 207 ? -7.801 4.462 -1.918 1.00 88.38 207 SER A CA 1
ATOM 1515 C C . SER A 1 207 ? -8.595 5.764 -1.993 1.00 88.38 207 SER A C 1
ATOM 1517 O O . SER A 1 207 ? -8.065 6.791 -2.416 1.00 88.38 207 SER A O 1
ATOM 1519 N N . ASN A 1 208 ? -9.880 5.733 -1.629 1.00 80.75 208 ASN A N 1
ATOM 1520 C CA . ASN A 1 208 ? -10.750 6.916 -1.506 1.00 80.75 208 ASN A CA 1
ATOM 1521 C C . ASN A 1 208 ? -10.755 7.861 -2.741 1.00 80.75 208 ASN A C 1
ATOM 1523 O O . ASN A 1 208 ? -10.960 9.073 -2.636 1.00 80.75 208 ASN A O 1
ATOM 1527 N N . GLY A 1 209 ? -10.522 7.305 -3.940 1.00 82.00 209 GLY A N 1
ATOM 1528 C CA . GLY A 1 209 ? -10.435 8.046 -5.207 1.00 82.00 209 GLY A CA 1
ATOM 1529 C C . GLY A 1 209 ? -9.088 8.732 -5.489 1.00 82.00 209 GLY A C 1
ATOM 1530 O O . GLY A 1 209 ? -9.015 9.531 -6.419 1.00 82.00 209 GLY A O 1
ATOM 1531 N N . VAL A 1 210 ? -8.039 8.429 -4.721 1.00 87.81 210 VAL A N 1
ATOM 1532 C CA . VAL A 1 210 ? -6.672 8.974 -4.829 1.00 87.81 210 VAL A CA 1
ATOM 1533 C C . VAL A 1 210 ? -5.680 7.830 -5.074 1.00 87.81 210 VAL A C 1
ATOM 1535 O O . VAL A 1 210 ? -5.930 6.698 -4.663 1.00 87.81 210 VAL A O 1
ATOM 1538 N N . ILE A 1 211 ? -4.563 8.103 -5.755 1.00 92.38 211 ILE A N 1
ATOM 1539 C CA . ILE A 1 211 ? -3.450 7.147 -5.865 1.00 92.38 211 ILE A CA 1
ATOM 1540 C C . ILE A 1 211 ? -2.618 7.236 -4.582 1.00 92.38 211 ILE A C 1
ATOM 1542 O O . ILE A 1 211 ? -2.185 8.327 -4.207 1.00 92.38 211 ILE A O 1
ATOM 1546 N N . VAL A 1 212 ? -2.399 6.101 -3.922 1.00 93.00 212 VAL A N 1
ATOM 1547 C CA . VAL A 1 212 ? -1.645 5.999 -2.667 1.00 93.00 212 VAL A CA 1
ATOM 1548 C C . VAL A 1 212 ? -0.520 4.971 -2.767 1.00 93.00 212 VAL A C 1
ATOM 1550 O O . VAL A 1 212 ? -0.613 3.998 -3.519 1.00 93.00 212 VAL A O 1
ATOM 1553 N N . THR A 1 213 ? 0.530 5.180 -1.980 1.00 95.25 213 THR A N 1
ATOM 1554 C CA . THR A 1 213 ? 1.565 4.184 -1.671 1.00 95.25 213 THR A CA 1
ATOM 1555 C C . THR A 1 213 ? 1.481 3.800 -0.200 1.00 95.25 213 THR A C 1
ATOM 1557 O O . THR A 1 213 ? 1.072 4.611 0.630 1.00 95.25 213 THR A O 1
ATOM 1560 N N . LEU A 1 214 ? 1.887 2.578 0.139 1.00 93.81 214 LEU A N 1
ATOM 1561 C CA . LEU A 1 214 ? 1.990 2.154 1.536 1.00 93.81 214 LEU A CA 1
ATOM 1562 C C . LEU A 1 214 ? 3.317 2.623 2.133 1.00 93.81 214 LEU A C 1
ATOM 1564 O O . LEU A 1 214 ? 4.358 2.522 1.481 1.00 93.81 214 LEU A O 1
ATOM 1568 N N . LYS A 1 215 ? 3.277 3.123 3.368 1.00 92.25 215 LYS A N 1
ATOM 1569 C CA . LYS A 1 215 ? 4.452 3.609 4.091 1.00 92.25 215 LYS A CA 1
ATOM 1570 C C . LYS A 1 215 ? 4.479 3.038 5.503 1.00 92.25 215 LYS A C 1
ATOM 1572 O O . LYS A 1 215 ? 3.560 3.287 6.276 1.00 92.25 215 LYS A O 1
ATOM 1577 N N . THR A 1 216 ? 5.563 2.341 5.826 1.00 91.00 216 THR A N 1
ATOM 1578 C CA . THR A 1 216 ? 5.896 1.904 7.186 1.00 91.00 216 THR A CA 1
ATOM 1579 C C . THR A 1 216 ? 6.577 3.042 7.954 1.00 91.00 216 THR A C 1
ATOM 1581 O O . THR A 1 216 ? 7.536 3.639 7.457 1.00 91.00 216 THR A O 1
ATOM 1584 N N . ASP A 1 217 ? 6.108 3.345 9.159 1.00 88.69 217 ASP A N 1
ATOM 1585 C CA . ASP A 1 217 ? 6.826 4.133 10.160 1.00 88.69 217 ASP A CA 1
ATOM 1586 C C . ASP A 1 217 ? 7.952 3.270 10.765 1.00 88.69 217 ASP A C 1
ATOM 1588 O O . ASP A 1 217 ? 7.662 2.206 11.303 1.00 88.69 217 ASP A O 1
ATOM 1592 N N . PRO A 1 218 ? 9.234 3.674 10.698 1.00 88.19 218 PRO A N 1
ATOM 1593 C CA . PRO A 1 218 ? 10.337 2.890 11.252 1.00 88.19 218 PRO A CA 1
ATOM 1594 C C . PRO A 1 218 ? 10.432 2.914 12.789 1.00 88.19 218 PRO A C 1
ATOM 1596 O O . PRO A 1 218 ? 11.265 2.191 13.329 1.00 88.19 218 PRO A O 1
ATOM 1599 N N . ALA A 1 219 ? 9.662 3.756 13.493 1.00 88.44 219 ALA A N 1
ATOM 1600 C CA . ALA A 1 219 ? 9.712 3.864 14.955 1.00 88.44 219 ALA A CA 1
ATOM 1601 C C . ALA A 1 219 ? 8.679 2.972 15.662 1.00 88.44 219 ALA A C 1
ATOM 1603 O O . ALA A 1 219 ? 8.997 2.354 16.676 1.00 88.44 219 ALA A O 1
ATOM 1604 N N . THR A 1 220 ? 7.458 2.905 15.127 1.00 86.12 220 THR A N 1
ATOM 1605 C CA . THR A 1 220 ? 6.391 2.003 15.600 1.00 86.12 220 THR A CA 1
ATOM 1606 C C . THR A 1 220 ? 6.342 0.702 14.800 1.00 86.12 220 THR A C 1
ATOM 1608 O O . THR A 1 220 ? 6.126 -0.367 15.364 1.00 86.12 220 THR A O 1
ATOM 1611 N N . GLY A 1 221 ? 6.570 0.793 13.486 1.00 86.50 221 GLY A N 1
ATOM 1612 C CA . GLY A 1 221 ? 6.255 -0.232 12.495 1.00 86.50 221 GLY A CA 1
ATOM 1613 C C . GLY A 1 221 ? 4.916 -0.023 11.777 1.00 86.50 221 GLY A C 1
ATOM 1614 O O . GLY A 1 221 ? 4.571 -0.828 10.914 1.00 86.50 221 GLY A O 1
ATOM 1615 N N . ASP A 1 222 ? 4.158 1.027 12.108 1.00 89.56 222 ASP A N 1
ATOM 1616 C CA . ASP A 1 222 ? 2.822 1.311 11.573 1.00 89.56 222 ASP A CA 1
ATOM 1617 C C . ASP A 1 222 ? 2.833 1.453 10.044 1.00 89.56 222 ASP A C 1
ATOM 1619 O O . ASP A 1 222 ? 3.602 2.242 9.498 1.00 89.56 222 ASP A O 1
ATOM 1623 N N . VAL A 1 223 ? 1.959 0.727 9.337 1.00 91.06 223 VAL A N 1
ATOM 1624 C CA . VAL A 1 223 ? 1.705 0.983 7.913 1.00 91.06 223 VAL A CA 1
ATOM 1625 C C . VAL A 1 223 ? 0.492 1.889 7.744 1.00 91.06 223 VAL A C 1
ATOM 1627 O O . VAL A 1 223 ? -0.626 1.537 8.123 1.00 91.06 223 VAL A O 1
ATOM 1630 N N . THR A 1 224 ? 0.725 3.013 7.067 1.00 90.81 224 THR A N 1
ATOM 1631 C CA . THR A 1 224 ? -0.260 4.029 6.669 1.00 90.81 224 THR A CA 1
ATOM 1632 C C . THR A 1 224 ? -0.287 4.202 5.144 1.00 90.81 224 THR A C 1
ATOM 1634 O O . THR A 1 224 ? 0.603 3.727 4.428 1.00 90.81 224 THR A O 1
ATOM 1637 N N . THR A 1 225 ? -1.310 4.884 4.618 1.00 91.31 225 THR A N 1
ATOM 1638 C CA . THR A 1 225 ? -1.372 5.290 3.203 1.00 91.31 225 THR A CA 1
ATOM 1639 C C . THR A 1 225 ? -0.833 6.707 3.009 1.00 91.31 225 THR A C 1
ATOM 1641 O O . THR A 1 225 ? -1.389 7.649 3.571 1.00 91.31 225 THR A O 1
ATOM 1644 N N . ASP A 1 226 ? 0.175 6.880 2.154 1.00 91.12 226 ASP A N 1
ATOM 1645 C CA . ASP A 1 226 ? 0.660 8.197 1.717 1.00 91.12 226 ASP A CA 1
ATOM 1646 C C . ASP A 1 226 ? 0.108 8.550 0.323 1.00 91.12 226 ASP A C 1
ATOM 1648 O O . ASP A 1 226 ? -0.025 7.682 -0.544 1.00 91.12 226 ASP A O 1
ATOM 1652 N N . ALA A 1 227 ? -0.241 9.818 0.098 1.00 91.38 227 ALA A N 1
ATOM 1653 C CA . ALA A 1 227 ? -0.938 10.279 -1.103 1.00 91.38 227 ALA A CA 1
ATOM 1654 C C . ALA A 1 227 ? 0.046 10.756 -2.184 1.00 91.38 227 ALA A C 1
ATOM 1656 O O . ALA A 1 227 ? 0.747 11.757 -2.021 1.00 91.38 227 ALA A O 1
ATOM 1657 N N . VAL A 1 228 ? 0.073 10.070 -3.330 1.00 93.94 228 VAL A N 1
ATOM 1658 C CA . VAL A 1 228 ? 1.115 10.276 -4.346 1.00 93.94 228 VAL A CA 1
ATOM 1659 C C . VAL A 1 228 ? 0.886 11.576 -5.123 1.00 93.94 228 VAL A C 1
ATOM 1661 O O . VAL A 1 228 ? -0.093 11.728 -5.855 1.00 93.94 228 VAL A O 1
ATOM 1664 N N . THR A 1 229 ? 1.823 12.514 -4.986 1.00 94.44 229 THR A N 1
ATOM 1665 C CA . THR A 1 229 ? 1.773 13.842 -5.620 1.00 94.44 229 THR A CA 1
ATOM 1666 C C . THR A 1 229 ? 2.037 13.799 -7.129 1.00 94.44 229 THR A C 1
ATOM 1668 O O . THR A 1 229 ? 2.660 12.870 -7.643 1.00 94.44 229 THR A O 1
ATOM 1671 N N . GLU A 1 230 ? 1.640 14.849 -7.861 1.00 94.81 230 GLU A N 1
ATOM 1672 C CA . GLU A 1 230 ? 1.919 14.990 -9.305 1.00 94.81 230 GLU A CA 1
ATOM 1673 C C . GLU A 1 230 ? 3.436 14.935 -9.600 1.00 94.81 230 GLU A C 1
ATOM 1675 O O . GLU A 1 230 ? 3.872 14.326 -10.579 1.00 94.81 230 GLU A O 1
ATOM 1680 N N . GLN A 1 231 ? 4.269 15.483 -8.709 1.00 95.38 231 GLN A N 1
ATOM 1681 C CA . GLN A 1 231 ? 5.730 15.399 -8.787 1.00 95.38 231 GLN A CA 1
ATOM 1682 C C . GLN A 1 231 ? 6.229 13.958 -8.589 1.00 95.38 231 GLN A C 1
ATOM 1684 O O . GLN A 1 231 ? 7.037 13.474 -9.381 1.00 95.38 231 GLN A O 1
ATOM 1689 N N . SER A 1 232 ? 5.725 13.253 -7.571 1.00 94.94 232 SER A N 1
ATOM 1690 C CA . SER A 1 232 ? 6.105 11.864 -7.289 1.00 94.94 232 SER A CA 1
ATOM 1691 C C . SER A 1 232 ? 5.674 10.916 -8.418 1.00 94.94 232 SER A C 1
ATOM 1693 O O . SER A 1 232 ? 6.496 10.145 -8.913 1.00 94.94 232 SER A O 1
ATOM 1695 N N . LEU A 1 233 ? 4.447 11.051 -8.940 1.00 95.69 233 LEU A N 1
ATOM 1696 C CA . LEU A 1 233 ? 3.977 10.321 -10.127 1.00 95.69 233 LEU A CA 1
ATOM 1697 C C . LEU A 1 233 ? 4.893 10.546 -11.343 1.00 95.69 233 LEU A C 1
ATOM 1699 O O . LEU A 1 233 ? 5.217 9.594 -12.053 1.00 95.69 233 LEU A O 1
ATOM 1703 N N . THR A 1 234 ? 5.361 11.780 -11.566 1.00 96.81 234 THR A N 1
ATOM 1704 C CA . THR A 1 234 ? 6.296 12.112 -12.659 1.00 96.81 234 THR A CA 1
ATOM 1705 C C . THR A 1 234 ? 7.628 11.361 -12.519 1.00 96.81 234 THR A C 1
ATOM 1707 O O . THR A 1 234 ? 8.147 10.821 -13.503 1.00 96.81 234 THR A O 1
ATOM 1710 N N . LEU A 1 235 ? 8.167 11.260 -11.299 1.00 95.44 235 LEU A N 1
ATOM 1711 C CA . LEU A 1 235 ? 9.398 10.514 -11.017 1.00 95.44 235 LEU A CA 1
ATOM 1712 C C . LEU A 1 235 ? 9.186 8.999 -11.154 1.00 95.44 235 LEU A C 1
ATOM 1714 O O . LEU A 1 235 ? 9.949 8.331 -11.848 1.00 95.44 235 LEU A O 1
ATOM 1718 N N . HIS A 1 236 ? 8.116 8.445 -10.581 1.00 94.94 236 HIS A N 1
ATOM 1719 C CA . HIS A 1 236 ? 7.848 7.005 -10.650 1.00 94.94 236 HIS A CA 1
ATOM 1720 C C . HIS A 1 236 ? 7.563 6.506 -12.073 1.00 94.94 236 HIS A C 1
ATOM 1722 O O . HIS A 1 236 ? 8.007 5.407 -12.418 1.00 94.94 236 HIS A O 1
ATOM 1728 N N . LEU A 1 237 ? 6.886 7.306 -12.908 1.00 95.81 237 LEU A N 1
ATOM 1729 C CA . LEU A 1 237 ? 6.639 6.989 -14.319 1.00 95.81 237 LEU A CA 1
ATOM 1730 C C . LEU A 1 237 ? 7.910 7.089 -15.174 1.00 95.81 237 LEU A C 1
ATOM 1732 O O . LEU A 1 237 ? 8.159 6.193 -15.979 1.00 95.81 237 LEU A O 1
ATOM 1736 N N . SER A 1 238 ? 8.730 8.130 -14.986 1.00 94.50 238 SER A N 1
ATOM 1737 C CA . SER A 1 238 ? 9.991 8.294 -15.735 1.00 94.50 238 SER A CA 1
ATOM 1738 C C . SER A 1 238 ? 11.066 7.275 -15.332 1.00 94.50 238 SER A C 1
ATOM 1740 O O . SER A 1 238 ? 11.856 6.848 -16.175 1.00 94.50 238 SER A O 1
ATOM 1742 N N . ALA A 1 239 ? 11.060 6.814 -14.078 1.00 91.81 239 ALA A N 1
ATOM 1743 C CA . ALA A 1 239 ? 11.885 5.695 -13.633 1.00 91.81 239 ALA A CA 1
ATOM 1744 C C . ALA A 1 239 ? 11.433 4.356 -14.247 1.00 91.81 239 ALA A C 1
ATOM 1746 O O . ALA A 1 239 ? 12.275 3.566 -14.671 1.00 91.81 239 ALA A O 1
ATOM 1747 N N . ALA A 1 240 ? 10.124 4.091 -14.322 1.00 92.00 240 ALA A N 1
ATOM 1748 C CA . ALA A 1 240 ? 9.587 2.781 -14.712 1.00 92.00 240 ALA A CA 1
ATOM 1749 C C . ALA A 1 240 ? 9.345 2.584 -16.221 1.00 92.00 240 ALA A C 1
ATOM 1751 O O . ALA A 1 240 ? 9.166 1.451 -16.666 1.00 92.00 240 ALA A O 1
ATOM 1752 N N . SER A 1 241 ? 9.323 3.656 -17.017 1.00 94.06 241 SER A N 1
ATOM 1753 C CA . SER A 1 241 ? 8.980 3.574 -18.442 1.00 94.06 241 SER A CA 1
ATOM 1754 C C . SER A 1 241 ? 9.695 4.614 -19.296 1.00 94.06 241 SER A C 1
ATOM 1756 O O . SER A 1 241 ? 9.967 5.729 -18.852 1.00 94.06 241 SER A O 1
ATOM 1758 N N . ASP A 1 242 ? 9.973 4.259 -20.549 1.00 93.44 242 ASP A N 1
ATOM 1759 C CA . ASP A 1 242 ? 10.459 5.194 -21.557 1.00 93.44 242 ASP A CA 1
ATOM 1760 C C . ASP A 1 242 ? 9.291 5.826 -22.319 1.00 93.44 242 ASP A C 1
ATOM 1762 O O . ASP A 1 242 ? 8.445 5.147 -22.905 1.00 93.44 242 ASP A O 1
ATOM 1766 N N . TRP A 1 243 ? 9.258 7.156 -22.310 1.00 95.31 243 TRP A N 1
ATOM 1767 C CA . TRP A 1 243 ? 8.215 7.949 -22.947 1.00 95.31 243 TRP A CA 1
ATOM 1768 C C . TRP A 1 243 ? 8.698 8.431 -24.308 1.00 95.31 243 TRP A C 1
ATOM 1770 O O . TRP A 1 243 ? 9.781 9.001 -24.431 1.00 95.31 243 TRP A O 1
ATOM 1780 N N . MET A 1 244 ? 7.895 8.184 -25.339 1.00 93.88 244 MET A N 1
ATOM 1781 C CA . MET A 1 244 ? 8.282 8.371 -26.735 1.00 93.88 244 MET A CA 1
ATOM 1782 C C . MET A 1 244 ? 7.322 9.318 -27.449 1.00 93.88 244 MET A C 1
ATOM 1784 O O . MET A 1 244 ? 6.103 9.223 -27.293 1.00 93.88 244 MET A O 1
ATOM 1788 N N . LYS A 1 245 ? 7.855 10.197 -28.296 1.00 93.62 245 LYS A N 1
ATOM 1789 C CA . LYS A 1 245 ? 7.082 11.070 -29.185 1.00 93.62 245 LYS A CA 1
ATOM 1790 C C . LYS A 1 245 ? 7.596 10.903 -30.614 1.00 93.62 245 LYS A C 1
ATOM 1792 O O . LYS A 1 245 ? 8.802 10.862 -30.826 1.00 93.62 245 LYS A O 1
ATOM 1797 N N . TYR A 1 246 ? 6.695 10.833 -31.588 1.00 91.50 246 TYR A N 1
ATOM 1798 C CA . TYR A 1 246 ? 7.080 10.869 -32.996 1.00 91.50 246 TYR A CA 1
ATOM 1799 C C . TYR A 1 246 ? 7.553 12.280 -33.377 1.00 91.50 246 TYR A C 1
ATOM 1801 O O . TYR A 1 246 ? 6.878 13.273 -33.061 1.00 91.50 246 TYR A O 1
ATOM 1809 N N . ASP A 1 247 ? 8.693 12.377 -34.057 1.00 89.94 247 ASP A N 1
ATOM 1810 C CA . ASP A 1 247 ? 9.067 13.561 -34.821 1.00 89.94 247 ASP A CA 1
ATOM 1811 C C . ASP A 1 247 ? 8.948 13.292 -36.324 1.00 89.94 247 ASP A C 1
ATOM 1813 O O . ASP A 1 247 ? 9.521 12.356 -36.876 1.00 89.94 247 ASP A O 1
ATOM 1817 N N . ALA A 1 248 ? 8.194 14.161 -36.994 1.00 89.06 248 ALA A N 1
ATOM 1818 C CA . ALA A 1 248 ? 7.943 14.076 -38.425 1.00 89.06 248 ALA A CA 1
ATOM 1819 C C . ALA A 1 248 ? 9.098 14.639 -39.275 1.00 89.06 248 ALA A C 1
ATOM 1821 O O . ALA A 1 248 ? 9.016 14.577 -40.496 1.00 89.06 248 ALA A O 1
ATOM 1822 N N . ARG A 1 249 ? 10.154 15.206 -38.664 1.00 89.38 249 ARG A N 1
ATOM 1823 C CA . ARG A 1 249 ? 11.360 15.653 -39.389 1.00 89.38 249 ARG A CA 1
ATOM 1824 C C . ARG A 1 249 ? 12.435 14.571 -39.445 1.00 89.38 249 ARG A C 1
ATOM 1826 O O . ARG A 1 249 ? 13.118 14.464 -40.456 1.00 89.38 249 ARG A O 1
ATOM 1833 N N . SER A 1 250 ? 12.594 13.793 -38.373 1.00 89.06 250 SER A N 1
ATOM 1834 C CA . SER A 1 250 ? 13.506 12.639 -38.319 1.00 89.06 250 SER A CA 1
ATOM 1835 C C . SER A 1 250 ? 12.850 11.308 -38.726 1.00 89.06 250 SER A C 1
ATOM 1837 O O . SER A 1 250 ? 13.555 10.303 -38.845 1.00 89.06 250 SER A O 1
ATOM 1839 N N . GLU A 1 251 ? 11.523 11.317 -38.930 1.00 88.12 251 GLU A N 1
ATOM 1840 C CA . GLU A 1 251 ? 10.634 10.165 -39.184 1.00 88.12 251 GLU A CA 1
ATOM 1841 C C . GLU A 1 251 ? 10.741 9.056 -38.121 1.00 88.12 251 GLU A C 1
ATOM 1843 O O . GLU A 1 251 ? 10.573 7.865 -38.393 1.00 88.12 251 GLU A O 1
ATOM 1848 N N . LYS A 1 252 ? 11.055 9.444 -36.879 1.00 87.88 252 LYS A N 1
ATOM 1849 C CA . LYS A 1 252 ? 11.421 8.525 -35.795 1.00 87.88 252 LYS A CA 1
ATOM 1850 C C . LYS A 1 252 ? 10.664 8.808 -34.508 1.00 87.88 252 LYS A C 1
ATOM 1852 O O . LYS A 1 252 ? 10.134 9.890 -34.269 1.00 87.88 252 LYS A O 1
ATOM 1857 N N . TRP A 1 253 ? 10.637 7.789 -33.655 1.00 88.38 253 TRP A N 1
ATOM 1858 C CA . TRP A 1 253 ? 10.226 7.920 -32.266 1.00 88.38 253 TRP A CA 1
ATOM 1859 C C . TRP A 1 253 ? 11.431 8.345 -31.432 1.00 88.38 253 TRP A C 1
ATOM 1861 O O . TRP A 1 253 ? 12.427 7.631 -31.369 1.00 88.38 253 TRP A O 1
ATOM 1871 N N . GLU A 1 254 ? 11.328 9.494 -30.777 1.00 90.62 254 GLU A N 1
ATOM 1872 C CA . GLU A 1 254 ? 12.377 10.063 -29.932 1.00 90.62 254 GLU A CA 1
ATOM 1873 C C . GLU A 1 254 ? 11.936 10.051 -28.462 1.00 90.62 254 GLU A C 1
ATOM 1875 O O . GLU A 1 254 ? 10.746 10.194 -28.157 1.00 90.62 254 GLU A O 1
ATOM 1880 N N . ARG A 1 255 ? 12.892 9.859 -27.540 1.00 91.44 255 ARG A N 1
ATOM 1881 C CA . ARG A 1 255 ? 12.615 9.886 -26.094 1.00 91.44 255 ARG A CA 1
ATOM 1882 C C . ARG A 1 255 ? 12.204 11.287 -25.651 1.00 91.44 255 ARG A C 1
ATOM 1884 O O . ARG A 1 255 ? 12.726 12.286 -26.142 1.00 91.44 255 ARG A O 1
ATOM 1891 N N . ARG A 1 256 ? 11.310 11.346 -24.670 1.00 93.88 256 ARG A N 1
ATOM 1892 C CA . ARG A 1 256 ? 10.799 12.573 -24.061 1.00 93.88 256 ARG A CA 1
ATOM 1893 C C . ARG A 1 256 ? 10.559 12.368 -22.568 1.00 93.88 256 ARG A C 1
ATOM 1895 O O . ARG A 1 256 ? 10.446 11.237 -22.105 1.00 93.88 256 ARG A O 1
ATOM 1902 N N . ASP A 1 257 ? 10.434 13.464 -21.837 1.00 94.62 257 ASP A N 1
ATOM 1903 C CA . ASP A 1 257 ? 9.938 13.460 -20.462 1.00 94.62 257 ASP A CA 1
ATOM 1904 C C . ASP A 1 257 ? 8.430 13.156 -20.405 1.00 94.62 257 ASP A C 1
ATOM 1906 O O . ASP A 1 257 ? 7.698 13.315 -21.392 1.00 94.62 257 ASP A O 1
ATOM 1910 N N . VAL A 1 258 ? 7.959 12.745 -19.225 1.00 96.44 258 VAL A N 1
ATOM 1911 C CA . VAL A 1 258 ? 6.547 12.430 -18.962 1.00 96.44 258 VAL A CA 1
ATOM 1912 C C . VAL A 1 258 ? 5.690 13.697 -19.144 1.00 96.44 258 VAL A C 1
ATOM 1914 O O . VAL A 1 258 ? 5.941 14.700 -18.472 1.00 96.44 258 VAL A O 1
ATOM 1917 N N . PRO A 1 259 ? 4.661 13.702 -20.014 1.00 95.81 259 PRO A N 1
ATOM 1918 C CA . PRO A 1 259 ? 3.829 14.882 -20.221 1.00 95.81 259 PRO A CA 1
ATOM 1919 C C . PRO A 1 259 ? 2.988 15.217 -18.982 1.00 95.81 259 PRO A C 1
ATOM 1921 O O . PRO A 1 259 ? 2.163 14.416 -18.537 1.00 95.81 259 PRO A O 1
ATOM 1924 N N . SER A 1 260 ? 3.125 16.438 -18.461 1.00 95.00 260 SER A N 1
ATOM 1925 C CA . SER A 1 260 ? 2.398 16.893 -17.266 1.00 95.00 260 SER A CA 1
ATOM 1926 C C . SER A 1 260 ? 0.873 16.845 -17.422 1.00 95.00 260 SER A C 1
ATOM 1928 O O . SER A 1 260 ? 0.164 16.592 -16.454 1.00 95.00 260 SER A O 1
ATOM 1930 N N . ASN A 1 261 ? 0.335 16.996 -18.637 1.00 94.19 261 ASN A N 1
ATOM 1931 C CA . ASN A 1 261 ? -1.100 16.834 -18.887 1.00 94.19 261 ASN A CA 1
ATOM 1932 C C . ASN A 1 261 ? -1.590 15.388 -18.669 1.00 94.19 261 ASN A C 1
ATOM 1934 O O . ASN A 1 261 ? -2.740 15.201 -18.280 1.00 94.19 261 ASN A O 1
ATOM 1938 N N . VAL A 1 262 ? -0.733 14.383 -18.885 1.00 94.44 262 VAL A N 1
ATOM 1939 C CA . VAL A 1 262 ? -1.044 12.970 -18.612 1.00 94.44 262 VAL A CA 1
ATOM 1940 C C . VAL A 1 262 ? -0.967 12.695 -17.113 1.00 94.44 262 VAL A C 1
ATOM 1942 O O . VAL A 1 262 ? -1.893 12.106 -16.563 1.00 94.44 262 VAL A O 1
ATOM 1945 N N . VAL A 1 263 ? 0.073 13.193 -16.434 1.00 95.69 263 VAL A N 1
ATOM 1946 C CA . VAL A 1 263 ? 0.211 13.106 -14.967 1.00 95.69 263 VAL A CA 1
ATOM 1947 C C . VAL A 1 263 ? -0.996 13.732 -14.267 1.00 95.69 263 VAL A C 1
ATOM 1949 O O . VAL A 1 263 ? -1.614 13.103 -13.412 1.00 95.69 263 VAL A O 1
ATOM 1952 N N . ASN A 1 264 ? -1.394 14.934 -14.686 1.00 93.81 264 ASN A N 1
ATOM 1953 C CA . ASN A 1 264 ? -2.532 15.654 -14.119 1.00 93.81 264 ASN A CA 1
ATOM 1954 C C . ASN A 1 264 ? -3.862 14.923 -14.356 1.00 93.81 264 ASN A C 1
ATOM 1956 O O . ASN A 1 264 ? -4.733 14.965 -13.490 1.00 93.81 264 ASN A O 1
ATOM 1960 N N . ALA A 1 265 ? -4.031 14.265 -15.508 1.00 92.06 265 ALA A N 1
ATOM 1961 C CA . ALA A 1 265 ? -5.217 13.464 -15.806 1.00 92.06 265 ALA A CA 1
ATOM 1962 C C . ALA A 1 265 ? -5.251 12.161 -14.987 1.00 92.06 265 ALA A C 1
ATOM 1964 O O . ALA A 1 265 ? -6.296 11.811 -14.444 1.00 92.06 265 ALA A O 1
ATOM 1965 N N . LEU A 1 266 ? -4.107 11.487 -14.831 1.00 92.19 266 LEU A N 1
ATOM 1966 C CA . LEU A 1 266 ? -3.960 10.289 -14.002 1.00 92.19 266 LEU A CA 1
ATOM 1967 C C . LEU A 1 266 ? -4.241 10.597 -12.521 1.00 92.19 266 LEU A C 1
ATOM 1969 O O . LEU A 1 266 ? -5.109 9.966 -11.923 1.00 92.19 266 LEU A O 1
ATOM 1973 N N . HIS A 1 267 ? -3.593 11.621 -11.959 1.00 91.62 267 HIS A N 1
ATOM 1974 C CA . HIS A 1 267 ? -3.763 12.060 -10.567 1.00 91.62 267 HIS A CA 1
ATOM 1975 C C . HIS A 1 267 ? -5.207 12.474 -10.224 1.00 91.62 267 HIS A C 1
ATOM 1977 O O . HIS A 1 267 ? -5.653 12.292 -9.092 1.00 91.62 267 HIS A O 1
ATOM 1983 N N . LYS A 1 268 ? -5.956 13.014 -11.196 1.00 87.31 268 LYS A N 1
ATOM 1984 C CA . LYS A 1 268 ? -7.339 13.501 -11.010 1.00 87.31 268 LYS A CA 1
ATOM 1985 C C . LYS A 1 268 ? -8.410 12.501 -11.470 1.00 87.31 268 LYS A C 1
ATOM 1987 O O . LYS A 1 268 ? -9.598 12.785 -11.335 1.00 87.31 268 LYS A O 1
ATOM 1992 N N . SER A 1 269 ? -8.013 11.334 -11.983 1.00 83.31 269 SER A N 1
ATOM 1993 C CA . SER A 1 269 ? -8.927 10.243 -12.343 1.00 83.31 269 SER A CA 1
ATOM 1994 C C . SER A 1 269 ? -9.585 9.627 -11.100 1.00 83.31 269 SER A C 1
ATOM 1996 O O . SER A 1 269 ? -8.924 9.450 -10.079 1.00 83.31 269 SER A O 1
ATOM 1998 N N . GLN A 1 270 ? -10.867 9.246 -11.181 1.00 69.00 270 GLN A N 1
ATOM 1999 C CA . GLN A 1 270 ? -11.627 8.684 -10.048 1.00 69.00 270 GLN A CA 1
ATOM 2000 C C . GLN A 1 270 ? -12.031 7.205 -10.225 1.00 69.00 270 GLN A C 1
ATOM 2002 O O . GLN A 1 270 ? -13.129 6.805 -9.857 1.00 69.00 270 GLN A O 1
ATOM 2007 N N . GLY A 1 271 ? -11.115 6.367 -10.727 1.00 60.31 271 GLY A N 1
ATOM 2008 C CA . GLY A 1 271 ? -11.141 4.927 -10.417 1.00 60.31 271 GLY A CA 1
ATOM 2009 C C . GLY A 1 271 ? -11.756 3.949 -11.419 1.00 60.31 271 GLY A C 1
ATOM 2010 O O . GLY A 1 271 ? -12.009 2.812 -11.044 1.00 60.31 271 GLY A O 1
ATOM 2011 N N . THR A 1 272 ? -11.907 4.308 -12.694 1.00 63.91 272 THR A N 1
ATOM 2012 C CA . THR A 1 272 ? -12.127 3.330 -13.785 1.00 63.91 272 THR A CA 1
ATOM 2013 C C . THR A 1 272 ? -10.792 2.765 -14.297 1.00 63.91 272 THR A C 1
ATOM 2015 O O . THR A 1 272 ? -10.524 2.795 -15.499 1.00 63.91 272 THR A O 1
ATOM 2018 N N . GLY A 1 273 ? -9.902 2.395 -13.374 1.00 75.50 273 GLY A N 1
ATOM 2019 C CA . GLY A 1 273 ? -8.464 2.279 -13.619 1.00 75.50 273 GLY A CA 1
ATOM 2020 C C . GLY A 1 273 ? -7.882 0.882 -13.430 1.00 75.50 273 GLY A C 1
ATOM 2021 O O . GLY A 1 273 ? -8.553 -0.034 -12.965 1.00 75.50 273 GLY A O 1
ATOM 2022 N N . GLU A 1 274 ? -6.609 0.746 -13.790 1.00 87.50 274 GLU A N 1
ATOM 2023 C CA . GLU A 1 274 ? -5.838 -0.508 -13.715 1.00 87.50 274 GLU A CA 1
ATOM 2024 C C . GLU A 1 274 ? -5.108 -0.677 -12.359 1.00 87.50 274 GLU A C 1
ATOM 2026 O O . GLU A 1 274 ? -4.538 -1.733 -12.091 1.00 87.50 274 GLU A O 1
ATOM 2031 N N . LEU A 1 275 ? -5.122 0.343 -11.486 1.00 92.50 275 LEU A N 1
ATOM 2032 C CA . LEU A 1 275 ? -4.564 0.265 -10.129 1.00 92.50 275 LEU A CA 1
ATOM 2033 C C . LEU A 1 275 ? -5.479 -0.525 -9.171 1.00 92.50 275 LEU A C 1
ATOM 2035 O O . LEU A 1 275 ? -6.674 -0.218 -9.108 1.00 92.50 275 LEU A O 1
ATOM 2039 N N . PRO A 1 276 ? -4.941 -1.459 -8.358 1.00 92.62 276 PRO A N 1
ATOM 2040 C CA . PRO A 1 276 ? -5.717 -2.179 -7.348 1.00 92.62 276 PRO A CA 1
ATOM 2041 C C . PRO A 1 276 ? -6.378 -1.235 -6.334 1.00 92.62 276 PRO A C 1
ATOM 2043 O O . PRO A 1 276 ? -5.757 -0.288 -5.844 1.00 92.62 276 PRO A O 1
ATOM 2046 N N . ALA A 1 277 ? -7.644 -1.493 -6.008 1.00 91.69 277 ALA A N 1
ATOM 2047 C CA . ALA A 1 277 ? -8.427 -0.657 -5.107 1.00 91.69 277 ALA A CA 1
ATOM 2048 C C . ALA A 1 277 ? -8.220 -1.074 -3.641 1.00 91.69 277 ALA A C 1
ATOM 2050 O O . ALA A 1 277 ? -8.633 -2.154 -3.226 1.00 91.69 277 ALA A O 1
ATOM 2051 N N . LEU A 1 278 ? -7.604 -0.192 -2.854 1.00 91.69 278 LEU A N 1
ATOM 2052 C CA . LEU A 1 278 ? -7.355 -0.400 -1.430 1.00 91.69 278 LEU A CA 1
ATOM 2053 C C . LEU A 1 278 ? -8.547 0.126 -0.624 1.00 91.69 278 LEU A C 1
ATOM 2055 O O . LEU A 1 278 ? -8.809 1.329 -0.615 1.00 91.69 278 LEU A O 1
ATOM 2059 N N . THR A 1 279 ? -9.267 -0.772 0.045 1.00 87.94 279 THR A N 1
ATOM 2060 C CA . THR A 1 279 ? -10.395 -0.427 0.930 1.00 87.94 279 THR A CA 1
ATOM 2061 C C . THR A 1 279 ? -9.929 -0.145 2.355 1.00 87.94 279 THR A C 1
ATOM 2063 O O . THR A 1 279 ? -10.464 0.740 3.028 1.00 87.94 279 THR A O 1
ATOM 2066 N N . ARG A 1 280 ? -8.944 -0.919 2.821 1.00 87.31 280 ARG A N 1
ATOM 2067 C CA . ARG A 1 280 ? -8.547 -1.021 4.225 1.00 87.31 280 ARG A CA 1
ATOM 2068 C C . ARG A 1 280 ? -7.148 -1.619 4.346 1.00 87.31 280 ARG A C 1
ATOM 2070 O O . ARG A 1 280 ? -6.767 -2.503 3.580 1.00 87.31 280 ARG A O 1
ATOM 2077 N N . LEU A 1 281 ? -6.420 -1.171 5.358 1.00 91.75 281 LEU A N 1
ATOM 2078 C CA . LEU A 1 281 ? -5.220 -1.832 5.854 1.00 91.75 281 LEU A CA 1
ATOM 2079 C C . LEU A 1 281 ? -5.638 -2.718 7.025 1.00 91.75 281 LEU A C 1
ATOM 2081 O O . LEU A 1 281 ? -6.237 -2.208 7.965 1.00 91.75 281 LEU A O 1
ATOM 2085 N N . ALA A 1 282 ? -5.341 -4.014 6.961 1.00 93.81 282 ALA A N 1
ATOM 2086 C CA . ALA A 1 282 ? -5.500 -4.920 8.094 1.00 93.81 282 ALA A CA 1
ATOM 2087 C C . ALA A 1 282 ? -4.119 -5.215 8.668 1.00 93.81 282 ALA A C 1
ATOM 2089 O O . ALA A 1 282 ? -3.284 -5.821 7.990 1.00 93.81 282 ALA A O 1
ATOM 2090 N N . ARG A 1 283 ? -3.851 -4.746 9.889 1.00 93.38 283 ARG A N 1
ATOM 2091 C CA . ARG A 1 283 ? -2.499 -4.800 10.473 1.00 93.38 283 ARG A CA 1
ATOM 2092 C C . ARG A 1 283 ? -2.291 -5.881 11.535 1.00 93.38 283 ARG A C 1
ATOM 2094 O O . ARG A 1 283 ? -1.320 -5.870 12.281 1.00 93.38 283 ARG A O 1
ATOM 2101 N N . GLN A 1 284 ? -3.171 -6.873 11.535 1.00 93.06 284 GLN A N 1
ATOM 2102 C CA . GLN A 1 284 ? -2.968 -8.162 12.187 1.00 93.06 284 GLN A CA 1
ATOM 2103 C C . GLN A 1 284 ? -3.792 -9.247 11.469 1.00 93.06 284 GLN A C 1
ATOM 2105 O O . GLN A 1 284 ? -4.635 -8.909 10.630 1.00 93.06 284 GLN A O 1
ATOM 2110 N N . PRO A 1 285 ? -3.580 -10.546 11.754 1.00 93.94 285 PRO A N 1
ATOM 2111 C CA . PRO A 1 285 ? -4.393 -11.615 11.189 1.00 93.94 285 PRO A CA 1
ATOM 2112 C C . PRO A 1 285 ? -5.884 -11.424 11.480 1.00 93.94 285 PRO A C 1
ATOM 2114 O O . PRO A 1 285 ? -6.292 -11.290 12.633 1.00 93.94 285 PRO A O 1
ATOM 2117 N N . TYR A 1 286 ? -6.696 -11.440 10.425 1.00 92.94 286 TYR A N 1
ATOM 2118 C CA . TYR A 1 286 ? -8.119 -11.095 10.468 1.00 92.94 286 TYR A CA 1
ATOM 2119 C C . TYR A 1 286 ? -8.979 -12.208 9.860 1.00 92.94 286 TYR A C 1
ATOM 2121 O O . TYR A 1 286 ? -8.484 -13.062 9.120 1.00 92.94 286 TYR A O 1
ATOM 2129 N N . LEU A 1 287 ? -10.281 -12.209 10.155 1.00 91.56 287 LEU A N 1
ATOM 2130 C CA . LEU A 1 287 ? -11.240 -13.066 9.460 1.00 91.56 287 LEU A CA 1
ATOM 2131 C C . LEU A 1 287 ? -11.720 -12.329 8.207 1.00 91.56 287 LEU A C 1
ATOM 2133 O O . LEU A 1 287 ? -12.289 -11.240 8.299 1.00 91.56 287 LEU A O 1
ATOM 2137 N N . ARG A 1 288 ? -11.493 -12.897 7.021 1.00 90.75 288 ARG A N 1
ATOM 2138 C CA . ARG A 1 288 ? -11.931 -12.278 5.766 1.00 90.75 288 ARG A CA 1
ATOM 2139 C C . ARG A 1 288 ? -13.469 -12.140 5.761 1.00 90.75 288 ARG A C 1
ATOM 2141 O O . ARG A 1 288 ? -14.156 -13.148 5.931 1.00 90.75 288 ARG A O 1
ATOM 2148 N N . PRO A 1 289 ? -14.035 -10.942 5.499 1.00 86.38 289 PRO A N 1
ATOM 2149 C CA . PRO A 1 289 ? -15.482 -10.711 5.596 1.00 86.38 289 PRO A CA 1
ATOM 2150 C C . PRO A 1 289 ? -16.391 -11.589 4.717 1.00 86.38 289 PRO A C 1
ATOM 2152 O O . PRO A 1 289 ? -17.573 -11.714 5.023 1.00 86.38 289 PRO A O 1
ATOM 2155 N N . SER A 1 290 ? -15.885 -12.168 3.620 1.00 85.75 290 SER A N 1
ATOM 2156 C CA . SER A 1 290 ? -16.694 -12.918 2.644 1.00 85.75 290 SER A CA 1
ATOM 2157 C C . SER A 1 290 ? -16.773 -14.431 2.878 1.00 85.75 290 SER A C 1
ATOM 2159 O O . SER A 1 290 ? -17.751 -15.044 2.457 1.00 85.75 290 SER A O 1
ATOM 2161 N N . ASP A 1 291 ? -15.775 -15.040 3.524 1.00 88.62 291 ASP A N 1
ATOM 2162 C CA . ASP A 1 291 ? -15.693 -16.495 3.759 1.00 88.62 291 ASP A CA 1
ATOM 2163 C C . ASP A 1 291 ? -15.398 -16.861 5.234 1.00 88.62 291 ASP A C 1
ATOM 2165 O O . ASP A 1 291 ? -15.323 -18.042 5.574 1.00 88.62 291 ASP A O 1
ATOM 2169 N N . ALA A 1 292 ? -15.238 -15.857 6.109 1.00 86.56 292 ALA A N 1
ATOM 2170 C CA . ALA A 1 292 ? -14.815 -15.972 7.509 1.00 86.56 292 ALA A CA 1
ATOM 2171 C C . ALA A 1 292 ? -13.484 -16.725 7.726 1.00 86.56 292 ALA A C 1
ATOM 2173 O O . ALA A 1 292 ? -13.165 -17.124 8.850 1.00 86.56 292 ALA A O 1
ATOM 2174 N N . ARG A 1 293 ? -12.673 -16.909 6.676 1.00 91.06 293 ARG A N 1
ATOM 2175 C CA . ARG A 1 293 ? -11.368 -17.562 6.764 1.00 91.06 293 ARG A CA 1
ATOM 2176 C C . ARG A 1 293 ? -10.368 -16.641 7.453 1.00 91.06 293 ARG A C 1
ATOM 2178 O O . ARG A 1 293 ? -10.236 -15.471 7.105 1.00 91.06 293 ARG A O 1
ATOM 2185 N N . LEU A 1 294 ? -9.599 -17.205 8.379 1.00 92.25 294 LEU A N 1
ATOM 2186 C CA . LEU A 1 294 ? -8.441 -16.542 8.967 1.00 92.25 294 LEU A CA 1
ATOM 2187 C C . LEU A 1 294 ? -7.356 -16.299 7.904 1.00 92.25 294 LEU A C 1
ATOM 2189 O O . LEU A 1 294 ? -6.819 -17.246 7.322 1.00 92.25 294 LEU A O 1
ATOM 2193 N N . VAL A 1 295 ? -7.026 -15.029 7.679 1.00 94.12 295 VAL A N 1
ATOM 2194 C CA . VAL A 1 295 ? -5.920 -14.572 6.834 1.00 94.12 295 VAL A CA 1
ATOM 2195 C C . VAL A 1 295 ? -4.730 -14.262 7.738 1.00 94.12 295 VAL A C 1
ATOM 2197 O O . VAL A 1 295 ? -4.720 -13.255 8.438 1.00 94.12 295 VAL A O 1
ATOM 2200 N N . SER A 1 296 ? -3.727 -15.141 7.732 1.00 93.88 296 SER A N 1
ATOM 2201 C CA . SER A 1 296 ? -2.474 -15.003 8.496 1.00 93.88 296 SER A CA 1
ATOM 2202 C C . SER A 1 296 ? -1.241 -14.751 7.616 1.00 93.88 296 SER A C 1
ATOM 2204 O O . SER A 1 296 ? -0.123 -14.702 8.122 1.00 93.88 296 SER A O 1
ATOM 2206 N N . THR A 1 297 ? -1.427 -14.590 6.304 1.00 94.38 297 THR A N 1
ATOM 2207 C CA . THR A 1 297 ? -0.363 -14.267 5.342 1.00 94.38 297 THR A CA 1
ATOM 2208 C C . THR A 1 297 ? -0.474 -12.791 4.936 1.00 94.38 297 THR A C 1
ATOM 2210 O O . THR A 1 297 ? -1.572 -12.379 4.556 1.00 94.38 297 THR A O 1
ATOM 2213 N N . PRO A 1 298 ? 0.614 -11.999 4.993 1.00 94.88 298 PRO A N 1
ATOM 2214 C CA . PRO A 1 298 ? 0.615 -10.609 4.533 1.00 94.88 298 PRO A CA 1
ATOM 2215 C C . PRO A 1 298 ? 0.410 -10.466 3.016 1.00 94.88 298 PRO A C 1
ATOM 2217 O O . PRO A 1 298 ? 0.624 -11.411 2.256 1.00 94.88 298 PRO A O 1
ATOM 2220 N N . GLY A 1 299 ? 0.061 -9.256 2.573 1.00 95.00 299 GLY A N 1
ATOM 2221 C CA . GLY A 1 299 ? -0.137 -8.895 1.166 1.00 95.00 299 GLY A CA 1
ATOM 2222 C C . GLY A 1 299 ? -1.565 -8.458 0.820 1.00 95.00 299 GLY A C 1
ATOM 2223 O O . GLY A 1 299 ? -2.450 -8.390 1.670 1.00 95.00 299 GLY A O 1
ATOM 2224 N N . TYR A 1 300 ? -1.787 -8.125 -0.450 1.00 94.81 300 TYR A N 1
ATOM 2225 C CA . TYR A 1 300 ? -3.067 -7.621 -0.954 1.00 94.81 300 TYR A CA 1
ATOM 2226 C C . TYR A 1 300 ? -4.062 -8.750 -1.269 1.00 94.81 300 TYR A C 1
ATOM 2228 O O . TYR A 1 300 ? -3.750 -9.652 -2.046 1.00 94.81 300 TYR A O 1
ATOM 2236 N N . ASP A 1 301 ? -5.280 -8.669 -0.726 1.00 92.94 301 ASP A N 1
ATOM 2237 C CA . ASP A 1 301 ? -6.398 -9.555 -1.063 1.00 92.94 301 ASP A CA 1
ATOM 2238 C C . ASP A 1 301 ? -7.268 -8.941 -2.181 1.00 92.94 301 ASP A C 1
ATOM 2240 O O . ASP A 1 301 ? -8.077 -8.045 -1.912 1.00 92.94 301 ASP A O 1
ATOM 2244 N N . PRO A 1 302 ? -7.177 -9.421 -3.439 1.00 90.06 302 PRO A N 1
ATOM 2245 C CA . PRO A 1 302 ? -7.900 -8.829 -4.565 1.00 90.06 302 PRO A CA 1
ATOM 2246 C C . PRO A 1 302 ? -9.422 -9.002 -4.492 1.00 90.06 302 PRO A C 1
ATOM 2248 O O . PRO A 1 302 ? -10.133 -8.323 -5.229 1.00 90.06 302 PRO A O 1
ATOM 2251 N N . VAL A 1 303 ? -9.933 -9.881 -3.621 1.00 88.38 303 VAL A N 1
ATOM 2252 C CA . VAL A 1 303 ? -11.379 -10.095 -3.437 1.00 88.38 303 VAL A CA 1
ATOM 2253 C C . VAL A 1 303 ? -12.004 -9.004 -2.561 1.00 88.38 303 VAL A C 1
ATOM 2255 O O . VAL A 1 303 ? -13.141 -8.597 -2.796 1.00 88.38 303 VAL A O 1
ATOM 2258 N N . THR A 1 304 ? -11.276 -8.520 -1.551 1.00 88.44 304 THR A N 1
ATOM 2259 C CA . THR A 1 304 ? -11.793 -7.577 -0.541 1.00 88.44 304 THR A CA 1
ATOM 2260 C C . THR A 1 304 ? -11.191 -6.174 -0.634 1.00 88.44 304 THR A C 1
ATOM 2262 O O . THR A 1 304 ? -11.751 -5.227 -0.074 1.00 88.44 304 THR A O 1
ATOM 2265 N N . GLY A 1 305 ? -10.065 -6.021 -1.337 1.00 91.38 305 GLY A N 1
ATOM 2266 C CA . GLY A 1 305 ? -9.291 -4.780 -1.383 1.00 91.38 305 GLY A CA 1
ATOM 2267 C C . GLY A 1 305 ? -8.519 -4.503 -0.091 1.00 91.38 305 GLY A C 1
ATOM 2268 O O . GLY A 1 305 ? -7.995 -3.403 0.078 1.00 91.38 305 GLY A O 1
ATOM 2269 N N . ILE A 1 306 ? -8.473 -5.470 0.831 1.00 92.44 306 ILE A N 1
ATOM 2270 C CA . ILE A 1 306 ? -7.747 -5.360 2.094 1.00 92.44 306 ILE A CA 1
ATOM 2271 C C . ILE A 1 306 ? -6.275 -5.678 1.832 1.00 92.44 306 ILE A C 1
ATOM 2273 O O . ILE A 1 306 ? -5.954 -6.719 1.257 1.00 92.44 306 ILE A O 1
ATOM 2277 N N . TYR A 1 307 ? -5.368 -4.814 2.285 1.00 94.75 307 TYR A N 1
ATOM 2278 C CA . TYR A 1 307 ? -3.945 -5.145 2.340 1.00 94.75 307 TYR A CA 1
ATOM 2279 C C . TYR A 1 307 ? -3.577 -5.582 3.760 1.00 94.75 307 TYR A C 1
ATOM 2281 O O . TYR A 1 307 ? -3.680 -4.802 4.707 1.00 94.75 307 TYR A O 1
ATOM 2289 N N . ALA A 1 308 ? -3.141 -6.833 3.897 1.00 95.06 308 ALA A N 1
ATOM 2290 C CA . ALA A 1 308 ? -2.614 -7.403 5.127 1.00 95.06 308 ALA A CA 1
ATOM 2291 C C . ALA A 1 308 ? -1.179 -6.897 5.354 1.00 95.06 308 ALA A C 1
ATOM 2293 O O . ALA A 1 308 ? -0.227 -7.401 4.754 1.00 95.06 308 ALA A O 1
ATOM 2294 N N . ALA A 1 309 ? -1.026 -5.870 6.187 1.00 93.44 309 ALA A N 1
ATOM 2295 C CA . ALA A 1 309 ? 0.255 -5.262 6.529 1.00 93.44 309 ALA A CA 1
ATOM 2296 C C . ALA A 1 309 ? 0.631 -5.634 7.966 1.00 93.44 309 ALA A C 1
ATOM 2298 O O . ALA A 1 309 ? 0.356 -4.878 8.889 1.00 93.44 309 ALA A O 1
ATOM 2299 N N . PHE A 1 310 ? 1.236 -6.806 8.157 1.00 92.19 310 PHE A N 1
ATOM 2300 C CA . PHE A 1 310 ? 1.784 -7.236 9.444 1.00 92.19 310 PHE A CA 1
ATOM 2301 C C . PHE A 1 310 ? 2.962 -8.197 9.266 1.00 92.19 310 PHE A C 1
ATOM 2303 O O . PHE A 1 310 ? 3.115 -8.788 8.198 1.00 92.19 310 PHE A O 1
ATOM 2310 N N . ASP A 1 311 ? 3.780 -8.376 10.304 1.00 90.44 311 ASP A N 1
ATOM 2311 C CA . ASP A 1 311 ? 4.761 -9.466 10.342 1.00 90.44 311 ASP A CA 1
ATOM 2312 C C . ASP A 1 311 ? 4.083 -10.732 10.904 1.00 90.44 311 ASP A C 1
ATOM 2314 O O . ASP A 1 311 ? 3.557 -10.694 12.020 1.00 90.44 311 ASP A O 1
ATOM 2318 N N . PRO A 1 312 ? 4.040 -11.856 10.164 1.00 91.31 312 PRO A N 1
ATOM 2319 C CA . PRO A 1 312 ? 3.341 -13.058 10.604 1.00 91.31 312 PRO A CA 1
ATOM 2320 C C . PRO A 1 312 ? 4.049 -13.771 11.768 1.00 91.31 312 PRO A C 1
ATOM 2322 O O . PRO A 1 312 ? 3.397 -14.536 12.478 1.00 91.31 312 PRO A O 1
ATOM 2325 N N . SER A 1 313 ? 5.344 -13.523 12.004 1.00 91.50 313 SER A N 1
ATOM 2326 C CA . SER A 1 313 ? 6.110 -14.157 13.088 1.00 91.50 313 SER A CA 1
ATOM 2327 C C . SER A 1 313 ? 5.628 -13.742 14.483 1.00 91.50 313 SER A C 1
ATOM 2329 O O . SER A 1 313 ? 5.700 -14.539 15.420 1.00 91.50 313 SER A O 1
ATOM 2331 N N . HIS A 1 314 ? 5.041 -12.547 14.621 1.00 89.75 314 HIS A N 1
ATOM 2332 C CA . HIS A 1 314 ? 4.480 -12.072 15.889 1.00 89.75 314 HIS A CA 1
ATOM 2333 C C . HIS A 1 314 ? 3.231 -12.862 16.317 1.00 89.75 314 HIS A C 1
ATOM 2335 O O . HIS A 1 314 ? 2.894 -12.922 17.501 1.00 89.75 314 HIS A O 1
ATOM 2341 N N . TYR A 1 315 ? 2.519 -13.469 15.362 1.00 90.19 315 TYR A N 1
ATOM 2342 C CA . TYR A 1 315 ? 1.195 -14.045 15.582 1.00 90.19 315 TYR A CA 1
ATOM 2343 C C . TYR A 1 315 ? 1.262 -15.571 15.672 1.00 90.19 315 TYR A C 1
ATOM 2345 O O . TYR A 1 315 ? 0.891 -16.306 14.759 1.00 90.19 315 TYR A O 1
ATOM 2353 N N . SER A 1 316 ? 1.688 -16.059 16.838 1.00 89.62 316 SER A N 1
ATOM 2354 C CA . SER A 1 316 ? 1.592 -17.478 17.211 1.00 89.62 316 SER A CA 1
ATOM 2355 C C . SER A 1 316 ? 0.134 -17.890 17.478 1.00 89.62 316 SER A C 1
ATOM 2357 O O . SER A 1 316 ? -0.300 -17.988 18.628 1.00 89.62 316 SER A O 1
ATOM 2359 N N . ILE A 1 317 ? -0.645 -18.105 16.413 1.00 88.44 317 ILE A N 1
ATOM 2360 C CA . ILE A 1 317 ? -2.066 -18.475 16.498 1.00 88.44 317 ILE A CA 1
ATOM 2361 C C . ILE A 1 317 ? -2.203 -19.977 16.829 1.00 88.44 317 ILE A C 1
ATOM 2363 O O . ILE A 1 317 ? -1.747 -20.814 16.047 1.00 88.44 317 ILE A O 1
ATOM 2367 N N . PRO A 1 318 ? -2.834 -20.357 17.957 1.00 89.88 318 PRO A N 1
ATOM 2368 C CA . PRO A 1 318 ? -3.049 -21.758 18.311 1.00 89.88 318 PRO A CA 1
ATOM 2369 C C . PRO A 1 318 ? -4.208 -22.378 17.510 1.00 89.88 318 PRO A C 1
ATOM 2371 O O . PRO A 1 318 ? -4.989 -21.680 16.865 1.00 89.88 318 PRO A O 1
ATOM 2374 N N . LEU A 1 319 ? -4.384 -23.701 17.619 1.00 91.00 319 LEU A N 1
ATOM 2375 C CA . LEU A 1 319 ? -5.580 -24.384 17.108 1.00 91.00 319 LEU A CA 1
ATOM 2376 C C . LEU A 1 319 ? -6.856 -23.703 17.632 1.00 91.00 319 LEU A C 1
ATOM 2378 O O . LEU A 1 319 ? -6.968 -23.441 18.832 1.00 91.00 319 LEU A O 1
ATOM 2382 N N . LEU A 1 320 ? -7.825 -23.457 16.747 1.00 90.38 320 LEU A N 1
ATOM 2383 C CA . LEU A 1 320 ? -9.039 -22.675 17.027 1.00 90.38 320 LEU A CA 1
ATOM 2384 C C . LEU A 1 320 ? -10.086 -23.476 17.831 1.00 90.38 320 LEU A C 1
ATOM 2386 O O . LEU A 1 320 ? -11.214 -23.695 17.394 1.00 90.38 320 LEU A O 1
ATOM 2390 N N . THR A 1 321 ? -9.698 -23.952 19.015 1.00 94.75 321 THR A N 1
ATOM 2391 C CA . THR A 1 321 ? -10.553 -24.706 19.940 1.00 94.75 321 THR A CA 1
ATOM 2392 C C . THR A 1 321 ? -11.222 -23.784 20.960 1.00 94.75 321 THR A C 1
ATOM 2394 O O . THR A 1 321 ? -10.699 -22.729 21.326 1.00 94.75 321 THR A O 1
ATOM 2397 N N . ARG A 1 322 ? -12.372 -24.217 21.496 1.00 95.62 322 ARG A N 1
ATOM 2398 C CA . ARG A 1 322 ? -13.065 -23.514 22.592 1.00 95.62 322 ARG A CA 1
ATOM 2399 C C . ARG A 1 322 ? -12.186 -23.363 23.840 1.00 95.62 322 ARG A C 1
ATOM 2401 O O . ARG A 1 322 ? -12.303 -22.368 24.546 1.00 95.62 322 ARG A O 1
ATOM 2408 N N . GLU A 1 323 ? -11.317 -24.333 24.105 1.00 97.19 323 GLU A N 1
ATOM 2409 C CA . GLU A 1 323 ? -10.374 -24.313 25.226 1.00 97.19 323 GLU A CA 1
ATOM 2410 C C . GLU A 1 323 ? -9.320 -23.211 25.056 1.00 97.19 323 GLU A C 1
ATOM 2412 O O . GLU A 1 323 ? -9.176 -22.364 25.937 1.00 97.19 323 GLU A O 1
ATOM 2417 N N . ASN A 1 324 ? -8.676 -23.136 23.886 1.00 95.81 324 ASN A N 1
ATOM 2418 C CA . ASN A 1 324 ? -7.700 -22.088 23.580 1.00 95.81 324 ASN A CA 1
ATOM 2419 C C . ASN A 1 324 ? -8.342 -20.690 23.586 1.00 95.81 324 ASN A C 1
ATOM 2421 O O . ASN A 1 324 ? -7.745 -19.743 24.097 1.00 95.81 324 ASN A O 1
ATOM 2425 N N . ALA A 1 325 ? -9.584 -20.562 23.106 1.00 93.81 325 ALA A N 1
ATOM 2426 C CA . ALA A 1 325 ? -10.344 -19.313 23.182 1.00 93.81 325 ALA A CA 1
ATOM 2427 C C . ALA A 1 325 ? -10.649 -18.886 24.634 1.00 93.81 325 ALA A C 1
ATOM 2429 O O . ALA A 1 325 ? -10.529 -17.707 24.970 1.00 93.81 325 ALA A O 1
ATOM 2430 N N . LEU A 1 326 ? -10.993 -19.826 25.524 1.00 96.19 326 LEU A N 1
ATOM 2431 C CA . LEU A 1 326 ? -11.207 -19.542 26.950 1.00 96.19 326 LEU A CA 1
ATOM 2432 C C . LEU A 1 326 ? -9.895 -19.199 27.677 1.00 96.19 326 LEU A C 1
ATOM 2434 O O . LEU A 1 326 ? -9.881 -18.294 28.512 1.00 96.19 326 LEU A O 1
ATOM 2438 N N . ALA A 1 327 ? -8.786 -19.859 27.332 1.00 95.94 327 ALA A N 1
ATOM 2439 C CA . ALA A 1 327 ? -7.460 -19.523 27.847 1.00 95.94 327 ALA A CA 1
ATOM 2440 C C . ALA A 1 327 ? -7.020 -18.110 27.413 1.00 95.94 327 ALA A C 1
ATOM 2442 O O . ALA A 1 327 ? -6.549 -17.328 28.240 1.00 95.94 327 ALA A O 1
ATOM 2443 N N . ALA A 1 328 ? -7.245 -17.744 26.146 1.00 94.50 328 ALA A N 1
ATOM 2444 C CA . ALA A 1 328 ? -7.006 -16.393 25.640 1.00 94.50 328 ALA A CA 1
ATOM 2445 C C . ALA A 1 328 ? -7.887 -15.349 26.352 1.00 94.50 328 ALA A C 1
ATOM 2447 O O . ALA A 1 328 ? -7.368 -14.349 26.843 1.00 94.50 328 ALA A O 1
ATOM 2448 N N . LEU A 1 329 ? -9.190 -15.610 26.513 1.00 95.44 329 LEU A N 1
ATOM 2449 C CA . LEU A 1 329 ? -10.104 -14.727 27.249 1.00 95.44 329 LEU A CA 1
ATOM 2450 C C . LEU A 1 329 ? -9.663 -14.504 28.706 1.00 95.44 329 LEU A C 1
ATOM 2452 O O . LEU A 1 329 ? -9.800 -13.399 29.228 1.00 95.44 329 LEU A O 1
ATOM 2456 N N . ASN A 1 330 ? -9.108 -15.523 29.366 1.00 96.19 330 ASN A N 1
ATOM 2457 C CA . ASN A 1 330 ? -8.568 -15.373 30.717 1.00 96.19 330 ASN A CA 1
ATOM 2458 C C . ASN A 1 330 ? -7.300 -14.498 30.746 1.00 96.19 330 ASN A C 1
ATOM 2460 O O . ASN A 1 330 ? -7.159 -13.699 31.670 1.00 96.19 330 ASN A O 1
ATOM 2464 N N . ARG A 1 331 ? -6.443 -14.555 29.714 1.00 95.25 331 ARG A N 1
ATOM 2465 C CA . ARG A 1 331 ? -5.301 -13.629 29.554 1.00 95.25 331 ARG A CA 1
ATOM 2466 C C . ARG A 1 331 ? -5.754 -12.180 29.334 1.00 95.25 331 ARG A C 1
ATOM 2468 O O . ARG A 1 331 ? -5.183 -11.276 29.939 1.00 95.25 331 ARG A O 1
ATOM 2475 N N . LEU A 1 332 ? -6.809 -11.950 28.544 1.00 95.69 332 LEU A N 1
ATOM 2476 C CA . LEU A 1 332 ? -7.413 -10.614 28.402 1.00 95.69 332 LEU A CA 1
ATOM 2477 C C . LEU A 1 332 ? -7.970 -10.115 29.746 1.00 95.69 332 LEU A C 1
ATOM 2479 O O . LEU A 1 332 ? -7.715 -8.984 30.148 1.00 95.69 332 LEU A O 1
ATOM 2483 N N . LYS A 1 333 ? -8.659 -10.982 30.500 1.00 95.88 333 LYS A N 1
ATOM 2484 C CA . LYS A 1 333 ? -9.195 -10.653 31.833 1.00 95.88 333 LYS A CA 1
ATOM 2485 C C . LYS A 1 333 ? -8.123 -10.278 32.859 1.00 95.88 333 LYS A C 1
ATOM 2487 O O . LYS A 1 333 ? -8.438 -9.467 33.731 1.00 95.88 333 LYS A O 1
ATOM 2492 N N . SER A 1 334 ? -6.908 -10.829 32.772 1.00 96.00 334 SER A N 1
ATOM 2493 C CA . SER A 1 334 ? -5.780 -10.453 33.643 1.00 96.00 334 SER A CA 1
ATOM 2494 C C . SER A 1 334 ? -5.141 -9.103 33.304 1.00 96.00 334 SER A C 1
ATOM 2496 O O . SER A 1 334 ? -4.539 -8.505 34.181 1.00 96.00 334 SER A O 1
ATOM 2498 N N . LEU A 1 335 ? -5.319 -8.566 32.091 1.00 95.12 335 LEU A N 1
ATOM 2499 C CA . LEU A 1 335 ? -4.912 -7.182 31.789 1.00 95.12 335 LEU A CA 1
ATOM 2500 C C . LEU A 1 335 ? -5.844 -6.143 32.438 1.00 95.12 335 LEU A C 1
ATOM 2502 O O . LEU A 1 335 ? -5.520 -4.964 32.499 1.00 95.12 335 LEU A O 1
ATOM 2506 N N . LEU A 1 336 ? -7.005 -6.587 32.933 1.00 95.12 336 LEU A N 1
ATOM 2507 C CA . LEU A 1 336 ? -8.049 -5.752 33.524 1.00 95.12 336 LEU A CA 1
ATOM 2508 C C . LEU A 1 336 ? -8.216 -5.965 35.042 1.00 95.12 336 LEU A C 1
ATOM 2510 O O . LEU A 1 336 ? -9.285 -5.678 35.574 1.00 95.12 336 LEU A O 1
ATOM 2514 N N . THR A 1 337 ? -7.228 -6.534 35.747 1.00 92.88 337 THR A N 1
ATOM 2515 C CA . THR A 1 337 ? -7.326 -6.779 37.206 1.00 92.88 337 THR A CA 1
ATOM 2516 C C . THR A 1 337 ? -6.904 -5.604 38.082 1.00 92.88 337 THR A C 1
ATOM 2518 O O . THR A 1 337 ? -7.257 -5.596 39.255 1.00 92.88 337 THR A O 1
ATOM 2521 N N . GLU A 1 338 ? -6.177 -4.628 37.538 1.00 91.00 338 GLU A N 1
ATOM 2522 C CA . GLU A 1 338 ? -5.708 -3.440 38.276 1.00 91.00 338 GLU A CA 1
ATOM 2523 C C . GLU A 1 338 ? -6.668 -2.239 38.155 1.00 91.00 338 GLU A C 1
ATOM 2525 O O . GLU A 1 338 ? -6.445 -1.198 38.767 1.00 91.00 338 GLU A O 1
ATOM 2530 N N . PHE A 1 339 ? -7.754 -2.383 37.387 1.00 91.00 339 PHE A N 1
ATOM 2531 C CA . PHE A 1 339 ? -8.760 -1.343 37.171 1.00 91.00 339 PHE A CA 1
ATOM 2532 C C . PHE A 1 339 ? -9.961 -1.522 38.110 1.00 91.00 339 PHE A C 1
ATOM 2534 O O . PHE A 1 339 ? -10.605 -2.575 38.127 1.00 91.00 339 PHE A O 1
ATOM 2541 N N . GLU A 1 340 ? -10.297 -0.466 38.849 1.00 90.12 340 GLU A N 1
ATOM 2542 C CA . GLU A 1 340 ? -11.481 -0.390 39.710 1.00 90.12 340 GLU A CA 1
ATOM 2543 C C . GLU A 1 340 ? -12.716 0.003 38.875 1.00 90.12 340 GLU A C 1
ATOM 2545 O O . GLU A 1 340 ? -13.030 1.179 38.701 1.00 90.12 340 GLU A O 1
ATOM 2550 N N . PHE A 1 341 ? -13.386 -0.999 38.300 1.00 91.38 341 PHE A N 1
ATOM 2551 C CA . PHE A 1 341 ? -14.663 -0.833 37.594 1.00 91.38 341 PHE A CA 1
ATOM 2552 C C . PHE A 1 341 ? -15.838 -0.753 38.583 1.00 91.38 341 PHE A C 1
ATOM 2554 O O . PHE A 1 341 ? -15.881 -1.524 39.542 1.00 91.38 341 PHE 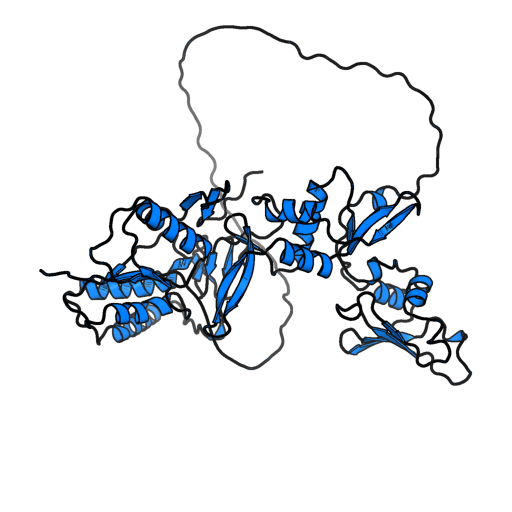A O 1
ATOM 2561 N N . GLU A 1 342 ? -16.818 0.120 38.319 1.00 90.88 342 GLU A N 1
ATOM 2562 C CA . GLU A 1 342 ? -18.026 0.261 39.150 1.00 90.88 342 GLU A CA 1
ATOM 2563 C C . GLU A 1 342 ? -18.944 -0.972 39.048 1.00 90.88 342 GLU A C 1
ATOM 2565 O O . GLU A 1 342 ? -19.483 -1.432 40.057 1.00 90.88 342 GLU A O 1
ATOM 2570 N N . SER A 1 343 ? -19.077 -1.554 37.851 1.00 93.00 343 SER A N 1
ATOM 2571 C CA . SER A 1 343 ? -19.892 -2.747 37.596 1.00 93.00 343 SER A CA 1
ATOM 2572 C C . SER A 1 343 ? -19.141 -3.873 36.867 1.00 93.00 343 SER A C 1
ATOM 2574 O O . SER A 1 343 ? -18.035 -3.712 36.338 1.00 93.00 343 SER A O 1
ATOM 2576 N N . SER A 1 344 ? -19.759 -5.059 36.811 1.00 93.44 344 SER A N 1
ATOM 2577 C CA . SER A 1 344 ? -19.238 -6.188 36.023 1.00 93.44 344 SER A CA 1
ATOM 2578 C C . SER A 1 344 ? -19.417 -5.972 34.512 1.00 93.44 344 SER A C 1
ATOM 2580 O O . SER A 1 344 ? -18.682 -6.521 33.683 1.00 93.44 344 SER A O 1
ATOM 2582 N N . GLU A 1 345 ? -20.383 -5.129 34.176 1.00 95.50 345 GLU A N 1
ATOM 2583 C CA . GLU A 1 345 ? -20.817 -4.704 32.865 1.00 95.50 345 GLU A CA 1
ATOM 2584 C C . GLU A 1 345 ? -19.783 -3.755 32.243 1.00 95.50 345 GLU A C 1
ATOM 2586 O O . GLU A 1 345 ? -19.402 -3.972 31.094 1.00 95.50 345 GLU A O 1
ATOM 2591 N N . ASP A 1 346 ? -19.211 -2.817 33.008 1.00 93.81 346 ASP A N 1
ATOM 2592 C CA . ASP A 1 346 ? -18.122 -1.936 32.543 1.00 93.81 346 ASP A CA 1
ATOM 2593 C C . ASP A 1 346 ? -16.863 -2.738 32.186 1.00 93.81 346 ASP A C 1
ATOM 2595 O O . ASP A 1 346 ? -16.281 -2.578 31.109 1.00 93.81 346 ASP A O 1
ATOM 2599 N N . ARG A 1 347 ? -16.478 -3.692 33.046 1.00 94.06 347 ARG A N 1
ATOM 2600 C CA . ARG A 1 347 ? -15.373 -4.622 32.757 1.00 94.06 347 ARG A CA 1
ATOM 2601 C C . ARG A 1 347 ? -15.663 -5.480 31.521 1.00 94.06 347 ARG A C 1
ATOM 2603 O O . ARG A 1 347 ? -14.747 -5.825 30.772 1.00 94.06 347 ARG A O 1
ATOM 2610 N N . SER A 1 348 ? -16.929 -5.824 31.290 1.00 95.44 348 SER A N 1
ATOM 2611 C CA . SER A 1 348 ? -17.360 -6.566 30.101 1.00 95.44 348 SER A CA 1
ATOM 2612 C C . SER A 1 348 ? -17.344 -5.692 28.840 1.00 95.44 348 SER A C 1
ATOM 2614 O O . SER A 1 348 ? -16.968 -6.181 27.775 1.00 95.44 348 SER A O 1
ATOM 2616 N N . ALA A 1 349 ? -17.653 -4.397 28.953 1.00 95.69 349 ALA A N 1
ATOM 2617 C CA . ALA A 1 349 ? -17.504 -3.418 27.881 1.00 95.69 349 ALA A CA 1
ATOM 2618 C C . ALA A 1 349 ? -16.026 -3.187 27.518 1.00 95.69 349 ALA A C 1
ATOM 2620 O O . ALA A 1 349 ? -15.695 -3.170 26.335 1.00 95.69 349 ALA A O 1
ATOM 2621 N N . ALA A 1 350 ? -15.123 -3.122 28.503 1.00 95.88 350 ALA A N 1
ATOM 2622 C CA . ALA A 1 350 ? -13.678 -3.053 28.266 1.00 95.88 350 ALA A CA 1
ATOM 2623 C C . ALA A 1 350 ? -13.147 -4.294 27.517 1.00 95.88 350 ALA A C 1
ATOM 2625 O O . ALA A 1 350 ? -12.438 -4.158 26.521 1.00 95.88 350 ALA A O 1
ATOM 2626 N N . LEU A 1 351 ? -13.558 -5.508 27.914 1.00 96.50 351 LEU A N 1
ATOM 2627 C CA . LEU A 1 351 ? -13.249 -6.737 27.161 1.00 96.50 351 LEU A CA 1
ATOM 2628 C C . LEU A 1 351 ? -13.832 -6.709 25.739 1.00 96.50 351 LEU A C 1
ATOM 2630 O O . LEU A 1 351 ? -13.180 -7.154 24.795 1.00 96.50 351 LEU A O 1
ATOM 2634 N N . CYS A 1 352 ? -15.047 -6.181 25.575 1.00 96.69 352 CYS A N 1
ATOM 2635 C CA . CYS A 1 352 ? -15.679 -6.010 24.270 1.00 96.69 352 CYS A CA 1
ATOM 2636 C C . CYS A 1 352 ? -14.887 -5.035 23.382 1.00 96.69 352 CYS A C 1
ATOM 2638 O O . CYS A 1 352 ? -14.719 -5.310 22.196 1.00 96.69 352 CYS A O 1
ATOM 2640 N N . ALA A 1 353 ? -14.325 -3.960 23.945 1.00 96.12 353 ALA A N 1
ATOM 2641 C CA . ALA A 1 353 ? -13.467 -3.019 23.228 1.00 96.12 353 ALA A CA 1
ATOM 2642 C C . ALA A 1 353 ? -12.169 -3.678 22.733 1.00 96.12 353 ALA A C 1
ATOM 2644 O O . ALA A 1 353 ? -11.850 -3.567 21.551 1.00 96.12 353 ALA A O 1
ATOM 2645 N N . MET A 1 354 ? -11.476 -4.433 23.596 1.00 96.44 354 MET A N 1
ATOM 2646 C CA . MET A 1 354 ? -10.266 -5.190 23.227 1.00 96.44 354 MET A CA 1
ATOM 2647 C C . MET A 1 354 ? -10.551 -6.183 22.087 1.00 96.44 354 MET A C 1
ATOM 2649 O O . MET A 1 354 ? -9.822 -6.235 21.100 1.00 96.44 354 MET A O 1
ATOM 2653 N N . LEU A 1 355 ? -11.649 -6.942 22.185 1.00 95.06 355 LEU A N 1
ATOM 2654 C CA . LEU A 1 355 ? -12.047 -7.898 21.146 1.00 95.06 355 LEU A CA 1
ATOM 2655 C C . LEU A 1 355 ? -12.463 -7.199 19.843 1.00 95.06 355 LEU A C 1
ATOM 2657 O O . LEU A 1 355 ? -12.064 -7.640 18.769 1.00 95.06 355 LEU A O 1
ATOM 2661 N N . THR A 1 356 ? -13.225 -6.104 19.932 1.00 94.69 356 THR A N 1
ATOM 2662 C CA . THR A 1 356 ? -13.680 -5.309 18.776 1.00 94.69 356 THR A CA 1
ATOM 2663 C C . THR A 1 356 ? -12.504 -4.705 18.020 1.00 94.69 356 THR A C 1
ATOM 2665 O O . THR A 1 356 ? -12.503 -4.742 16.793 1.00 94.69 356 THR A O 1
ATOM 2668 N N . ALA A 1 357 ? -11.494 -4.204 18.737 1.00 93.94 357 ALA A N 1
ATOM 2669 C CA . ALA A 1 357 ? -10.241 -3.735 18.158 1.00 93.94 357 ALA A CA 1
ATOM 2670 C C . ALA A 1 357 ? -9.548 -4.854 17.361 1.00 93.94 357 ALA A C 1
ATOM 2672 O O . ALA A 1 357 ? -9.197 -4.653 16.201 1.00 93.94 357 ALA A O 1
ATOM 2673 N N . SER A 1 358 ? -9.454 -6.061 17.932 1.00 91.94 358 SER A N 1
ATOM 2674 C CA . SER A 1 358 ? -8.757 -7.181 17.290 1.00 91.94 358 SER A CA 1
ATOM 2675 C C . SER A 1 358 ? -9.462 -7.820 16.095 1.00 91.94 358 SER A C 1
ATOM 2677 O O . SER A 1 358 ? -8.787 -8.409 15.253 1.00 91.94 358 SER A O 1
ATOM 2679 N N . ILE A 1 359 ? -10.790 -7.721 15.993 1.00 91.12 359 ILE A N 1
ATOM 2680 C CA . ILE A 1 359 ? -11.546 -8.211 14.823 1.00 91.12 359 ILE A CA 1
ATOM 2681 C C . ILE A 1 359 ? -11.995 -7.079 13.894 1.00 91.12 359 ILE A C 1
ATOM 2683 O O . ILE A 1 359 ? -12.814 -7.305 13.002 1.00 91.12 359 ILE A O 1
ATOM 2687 N N . ARG A 1 360 ? -11.499 -5.853 14.098 1.00 88.44 360 ARG A N 1
ATOM 2688 C CA . ARG A 1 360 ? -12.055 -4.640 13.490 1.00 88.44 360 ARG A CA 1
ATOM 2689 C C . ARG A 1 360 ? -12.159 -4.713 11.971 1.00 88.44 360 ARG A C 1
ATOM 2691 O O . ARG A 1 360 ? -13.180 -4.298 11.425 1.00 88.44 360 ARG A O 1
ATOM 2698 N N . ASP A 1 361 ? -11.157 -5.277 11.307 1.00 87.38 361 ASP A N 1
ATOM 2699 C CA . ASP A 1 361 ? -11.099 -5.405 9.846 1.00 87.38 361 ASP A CA 1
ATOM 2700 C C . ASP A 1 361 ? -12.079 -6.439 9.275 1.00 87.38 361 ASP A C 1
ATOM 2702 O O . ASP A 1 361 ? -12.401 -6.416 8.089 1.00 87.38 361 ASP A O 1
ATOM 2706 N N . SER A 1 362 ? -12.603 -7.313 10.139 1.00 88.25 362 SER A N 1
ATOM 2707 C CA . SER A 1 362 ? -13.685 -8.255 9.835 1.00 88.25 362 SER A CA 1
ATOM 2708 C C . SER A 1 362 ? -15.080 -7.613 9.967 1.00 88.25 362 SER A C 1
ATOM 2710 O O . SER A 1 362 ? -16.076 -8.230 9.592 1.00 88.25 362 SER A O 1
ATOM 2712 N N . LEU A 1 363 ? -15.184 -6.393 10.518 1.00 86.56 363 LEU A N 1
ATOM 2713 C CA . LEU A 1 363 ? -16.452 -5.733 10.848 1.00 86.56 363 LEU A CA 1
ATOM 2714 C C . LEU A 1 363 ? -16.816 -4.607 9.866 1.00 86.56 363 LEU A C 1
ATOM 2716 O O . LEU A 1 363 ? -16.043 -3.680 9.616 1.00 86.56 363 LEU A O 1
ATOM 2720 N N . LYS A 1 364 ? -18.064 -4.616 9.382 1.00 81.62 364 LYS A N 1
ATOM 2721 C CA . LYS A 1 364 ? -18.619 -3.545 8.531 1.00 81.62 364 LYS A CA 1
ATOM 2722 C C . LYS A 1 364 ? -18.852 -2.234 9.292 1.00 81.62 364 LYS A C 1
ATOM 2724 O O . LYS A 1 364 ? -18.632 -1.155 8.750 1.00 81.62 364 LYS A O 1
ATOM 2729 N N . VAL A 1 365 ? -19.280 -2.346 10.548 1.00 85.94 365 VAL A N 1
ATOM 2730 C CA . VAL A 1 365 ? -19.442 -1.264 11.530 1.00 85.94 365 VAL A CA 1
ATOM 2731 C C . VAL A 1 365 ? -19.005 -1.788 12.896 1.00 85.94 365 VAL A C 1
ATOM 2733 O O . VAL A 1 365 ? -19.106 -2.989 13.149 1.00 85.94 365 VAL A O 1
ATOM 2736 N N . ALA A 1 366 ? -18.525 -0.905 13.766 1.00 88.06 366 ALA A N 1
ATOM 2737 C CA . ALA A 1 366 ? -18.080 -1.246 15.113 1.00 88.06 366 ALA A CA 1
ATOM 2738 C C . ALA A 1 366 ? -18.661 -0.244 16.127 1.00 88.06 366 ALA A C 1
ATOM 2740 O O . ALA A 1 366 ? -18.787 0.937 15.795 1.00 88.06 366 ALA A O 1
ATOM 2741 N N . PRO A 1 367 ? -19.020 -0.680 17.349 1.00 89.06 367 PRO A N 1
ATOM 2742 C CA . PRO A 1 367 ? -19.387 0.240 18.420 1.00 89.06 367 PRO A CA 1
ATOM 2743 C C . PRO A 1 367 ? -18.190 1.111 18.824 1.00 89.06 367 PRO A C 1
ATOM 2745 O O . PRO A 1 367 ? -17.040 0.678 18.753 1.00 89.06 367 PRO A O 1
ATOM 2748 N N . ALA A 1 368 ? -18.476 2.322 19.297 1.00 90.25 368 ALA A N 1
ATOM 2749 C CA . ALA A 1 368 ? -17.509 3.151 20.007 1.00 90.25 368 ALA A CA 1
ATOM 2750 C C . ALA A 1 368 ? -17.749 3.050 21.521 1.00 90.25 368 ALA A C 1
ATOM 2752 O O . ALA A 1 368 ? -18.887 2.880 21.965 1.00 90.25 368 ALA A O 1
ATOM 2753 N N . PHE A 1 369 ? -16.681 3.139 22.311 1.00 91.69 369 PHE A N 1
ATOM 2754 C CA . PHE A 1 369 ? -16.691 2.810 23.736 1.00 91.69 369 PHE A CA 1
ATOM 2755 C C . PHE A 1 369 ? -16.488 4.059 24.596 1.00 91.69 369 PHE A C 1
ATOM 2757 O O . PHE A 1 369 ? -15.584 4.854 24.344 1.00 91.69 369 PHE A O 1
ATOM 2764 N N . ASN A 1 370 ? -17.331 4.224 25.618 1.00 90.81 370 ASN A N 1
ATOM 2765 C CA . ASN A 1 370 ? -17.235 5.311 26.594 1.00 90.81 370 ASN A CA 1
ATOM 2766 C C . ASN A 1 370 ? -16.462 4.839 27.835 1.00 90.81 370 ASN A C 1
ATOM 2768 O O . ASN A 1 370 ? -16.738 3.755 28.343 1.00 90.81 370 ASN A O 1
ATOM 2772 N N . ILE A 1 371 ? -15.520 5.647 28.318 1.00 89.44 371 ILE A N 1
ATOM 2773 C CA . ILE A 1 371 ? -14.738 5.422 29.539 1.00 89.44 371 ILE A CA 1
ATOM 2774 C C . ILE A 1 371 ? -14.899 6.663 30.420 1.00 89.44 371 ILE A C 1
ATOM 2776 O O . ILE A 1 371 ? -14.105 7.609 30.411 1.00 89.44 371 ILE A O 1
ATOM 2780 N N . THR A 1 372 ? -15.988 6.663 31.178 1.00 86.94 372 THR A N 1
ATOM 2781 C CA . THR A 1 372 ? -16.291 7.681 32.182 1.00 86.94 372 THR A CA 1
ATOM 2782 C C . THR A 1 372 ? -15.570 7.350 33.490 1.00 86.94 372 THR A C 1
ATOM 2784 O O . THR A 1 372 ? -15.340 6.189 33.816 1.00 86.94 372 THR A O 1
ATOM 2787 N N . ALA A 1 373 ? -15.175 8.373 34.249 1.00 80.94 373 ALA A N 1
ATOM 2788 C CA . ALA A 1 373 ? -14.703 8.213 35.625 1.00 80.94 373 ALA A CA 1
ATOM 2789 C C . ALA A 1 373 ? -14.762 9.563 36.340 1.00 80.94 373 ALA A C 1
ATOM 2791 O O . ALA A 1 373 ? -14.322 10.578 35.793 1.00 80.94 373 ALA A O 1
ATOM 2792 N N . SER A 1 374 ? -15.255 9.555 37.576 1.00 74.75 374 SER A N 1
ATOM 2793 C CA . SER A 1 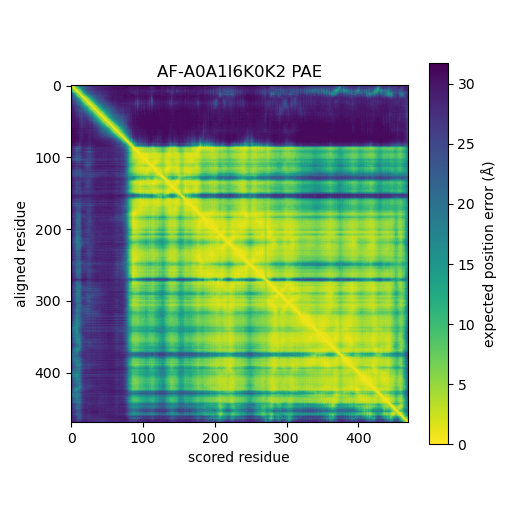374 ? -15.595 10.747 38.366 1.00 74.75 374 SER A CA 1
ATOM 2794 C C . SER A 1 374 ? -14.409 11.620 38.794 1.00 74.75 374 SER A C 1
ATOM 2796 O O . SER A 1 374 ? -14.626 12.716 39.305 1.00 74.75 374 SER A O 1
ATOM 2798 N N . SER A 1 375 ? -13.166 11.159 38.610 1.00 73.75 375 SER A N 1
ATOM 2799 C CA . SER A 1 375 ? -11.954 11.906 38.967 1.00 73.75 375 SER A CA 1
ATOM 2800 C C . SER A 1 375 ? -10.905 11.909 37.841 1.00 73.75 375 SER A C 1
ATOM 2802 O O . SER A 1 375 ? -10.863 10.996 37.003 1.00 73.75 375 SER A O 1
ATOM 2804 N N . PRO A 1 376 ? -10.024 12.928 37.800 1.00 74.62 376 PRO A N 1
ATOM 2805 C CA . PRO A 1 376 ? -8.732 12.843 37.122 1.00 74.62 376 PRO A CA 1
ATOM 2806 C C . PRO A 1 376 ? -7.860 11.748 37.753 1.00 74.62 376 PRO A C 1
ATOM 2808 O O . PRO A 1 376 ? -7.964 11.477 38.947 1.00 74.62 376 PRO A O 1
ATOM 2811 N N . GLY A 1 377 ? -6.988 11.117 36.965 1.00 76.62 377 GLY A N 1
ATOM 2812 C CA . GLY A 1 377 ? -6.076 10.070 37.451 1.00 76.62 377 GLY A CA 1
ATOM 2813 C C . GLY A 1 377 ? -6.683 8.668 37.613 1.00 76.62 377 GLY A C 1
ATOM 2814 O O . GLY A 1 377 ? -5.923 7.715 37.742 1.00 76.62 377 GLY A O 1
ATOM 2815 N N . SER A 1 378 ? -8.008 8.498 37.517 1.00 80.44 378 SER A N 1
ATOM 2816 C CA . SER A 1 378 ? -8.716 7.201 37.597 1.00 80.44 378 SER A CA 1
ATOM 2817 C C . SER A 1 378 ? -8.514 6.275 36.379 1.00 80.44 378 SER A C 1
ATOM 2819 O O . SER A 1 378 ? -9.459 5.662 35.896 1.00 80.44 378 SER A O 1
ATOM 2821 N N . GLY A 1 379 ? -7.310 6.214 35.807 1.00 83.75 379 GLY A N 1
ATOM 2822 C CA . GLY A 1 379 ? -6.943 5.234 34.777 1.00 83.75 379 GLY A CA 1
ATOM 2823 C C . GLY A 1 379 ? -7.606 5.365 33.396 1.00 83.75 379 GLY A C 1
ATOM 2824 O O . GLY A 1 379 ? -7.264 4.571 32.528 1.00 83.75 379 GLY A O 1
ATOM 2825 N N . LYS A 1 380 ? -8.492 6.346 33.142 1.00 86.19 380 LYS A N 1
ATOM 2826 C CA . LYS A 1 380 ? -9.248 6.490 31.871 1.00 86.19 380 LYS A CA 1
ATOM 2827 C C . LYS A 1 380 ? -8.374 6.345 30.613 1.00 86.19 380 LYS A C 1
ATOM 2829 O O . LYS A 1 380 ? -8.550 5.420 29.825 1.00 86.19 380 LYS A O 1
ATOM 2834 N N . SER A 1 381 ? -7.383 7.223 30.467 1.00 86.69 381 SER A N 1
ATOM 2835 C CA . SER A 1 381 ? -6.444 7.238 29.336 1.00 86.69 381 SER A CA 1
ATOM 2836 C C . SER A 1 381 ? -5.495 6.029 29.344 1.00 86.69 381 SER A C 1
ATOM 2838 O O . SER A 1 381 ? -5.028 5.599 28.293 1.00 86.69 381 SER A O 1
ATOM 2840 N N . TYR A 1 382 ? -5.246 5.427 30.515 1.00 90.50 382 TYR A N 1
ATOM 2841 C CA . TYR A 1 382 ? -4.442 4.208 30.624 1.00 90.50 382 TYR A CA 1
ATOM 2842 C C . TYR A 1 382 ? -5.200 2.984 30.090 1.00 90.50 382 TYR A C 1
ATOM 2844 O O . TYR A 1 382 ? -4.639 2.218 29.309 1.00 90.50 382 TYR A O 1
ATOM 2852 N N . LEU A 1 383 ? -6.499 2.855 30.387 1.00 92.44 383 LEU A N 1
ATOM 2853 C CA . LEU A 1 383 ? -7.361 1.833 29.785 1.00 92.44 383 LEU A CA 1
ATOM 2854 C C . LEU A 1 383 ? -7.414 1.988 28.255 1.00 92.44 383 LEU A C 1
ATOM 2856 O O . LEU A 1 383 ? -7.392 0.988 27.539 1.00 92.44 383 LEU A O 1
ATOM 2860 N N . ALA A 1 384 ? -7.369 3.223 27.741 1.00 90.94 384 ALA A N 1
ATOM 2861 C CA . ALA A 1 384 ? -7.216 3.471 26.308 1.00 90.94 384 ALA A CA 1
ATOM 2862 C C . ALA A 1 384 ? -5.868 2.989 25.748 1.00 90.94 384 ALA A C 1
ATOM 2864 O O . ALA A 1 384 ? -5.857 2.300 24.727 1.00 90.94 384 ALA A O 1
ATOM 2865 N N . SER A 1 385 ? -4.755 3.244 26.444 1.00 89.81 385 SER A N 1
ATOM 2866 C CA . SER A 1 385 ? -3.439 2.707 26.059 1.00 89.81 385 SER A CA 1
ATOM 2867 C C . SER A 1 385 ? -3.333 1.176 26.161 1.00 89.81 385 SER A C 1
ATOM 2869 O O . SER A 1 385 ? -2.515 0.579 25.471 1.00 89.81 385 SER A O 1
ATOM 2871 N N . VAL A 1 386 ? -4.187 0.522 26.962 1.00 93.44 386 VAL A N 1
ATOM 2872 C CA . VAL A 1 386 ? -4.302 -0.948 27.027 1.00 93.44 386 VAL A CA 1
ATOM 2873 C C . VAL A 1 386 ? -5.168 -1.506 25.891 1.00 93.44 386 VAL A C 1
ATOM 2875 O O . VAL A 1 386 ? -4.906 -2.609 25.420 1.00 93.44 386 VAL A O 1
ATOM 2878 N N . ILE A 1 387 ? -6.186 -0.771 25.428 1.00 94.56 387 ILE A N 1
ATOM 2879 C CA . ILE A 1 387 ? -7.102 -1.215 24.361 1.00 94.56 387 ILE A CA 1
ATOM 2880 C C . ILE A 1 387 ? -6.516 -0.983 22.961 1.00 94.56 387 ILE A C 1
ATOM 2882 O O . ILE A 1 387 ? -6.650 -1.854 22.104 1.00 94.56 387 ILE A O 1
ATOM 2886 N N . ALA A 1 388 ? -5.860 0.153 22.704 1.00 92.69 388 ALA A N 1
ATOM 2887 C CA . ALA A 1 388 ? -5.388 0.504 21.360 1.00 92.69 388 ALA A CA 1
ATOM 2888 C C . ALA A 1 388 ? -4.427 -0.526 20.712 1.00 92.69 388 ALA A C 1
ATOM 2890 O O . ALA A 1 388 ? -4.645 -0.858 19.543 1.00 92.69 388 ALA A O 1
ATOM 2891 N N . PRO A 1 389 ? -3.458 -1.137 21.431 1.00 92.31 389 PRO A N 1
ATOM 2892 C CA . PRO A 1 389 ? -2.570 -2.153 20.857 1.00 92.31 389 PRO A CA 1
ATOM 2893 C C . PRO A 1 389 ? -3.275 -3.439 20.398 1.00 92.31 389 PRO A C 1
ATOM 2895 O O . PRO A 1 389 ? -2.699 -4.187 19.614 1.00 92.31 389 PRO A O 1
ATOM 2898 N N . PHE A 1 390 ? -4.515 -3.702 20.840 1.00 93.12 390 PHE A N 1
ATOM 2899 C CA . PHE A 1 390 ? -5.336 -4.807 20.315 1.00 93.12 390 PHE A CA 1
ATOM 2900 C C . PHE A 1 390 ? -5.893 -4.540 18.924 1.00 93.12 390 PHE A C 1
ATOM 2902 O O . PHE A 1 390 ? -6.365 -5.475 18.280 1.00 93.12 390 PHE A O 1
ATOM 2909 N N . ALA A 1 391 ? -5.860 -3.287 18.476 1.00 91.81 391 ALA A N 1
ATOM 2910 C CA . ALA A 1 391 ? -5.999 -2.962 17.073 1.00 91.81 391 ALA A CA 1
ATOM 2911 C C . ALA A 1 391 ? -4.638 -3.191 16.393 1.00 91.81 391 ALA A C 1
ATOM 2913 O O . ALA A 1 391 ? -4.551 -3.895 15.391 1.00 91.81 391 ALA A O 1
ATOM 2914 N N . GLY A 1 392 ? -3.575 -2.599 16.944 1.00 90.69 392 GLY A N 1
ATOM 2915 C CA . GLY A 1 392 ? -2.194 -2.929 16.601 1.00 90.69 392 GLY A CA 1
ATOM 2916 C C . GLY A 1 392 ? -1.178 -1.889 17.103 1.00 90.69 392 GLY A C 1
ATOM 2917 O O . GLY A 1 392 ? -1.593 -0.794 17.473 1.00 90.69 392 GLY A O 1
ATOM 2918 N N . PRO A 1 393 ? 0.133 -2.207 17.149 1.00 88.06 393 PRO A N 1
ATOM 2919 C CA . PRO A 1 393 ? 1.138 -1.452 17.924 1.00 88.06 393 PRO A CA 1
ATOM 2920 C C . PRO A 1 393 ? 1.591 -0.063 17.409 1.00 88.06 393 PRO A C 1
ATOM 2922 O O . PRO A 1 393 ? 2.635 0.431 17.828 1.00 88.06 393 PRO A O 1
ATOM 2925 N N . GLY A 1 394 ? 0.786 0.614 16.586 1.00 82.94 394 GLY A N 1
ATOM 2926 C CA . GLY A 1 394 ? 0.889 2.070 16.404 1.00 82.94 394 GLY A CA 1
ATOM 2927 C C . GLY A 1 394 ? 0.161 2.811 17.535 1.00 82.94 394 GLY A C 1
ATOM 2928 O O . GLY A 1 394 ? -0.721 2.247 18.187 1.00 82.94 394 GLY A O 1
ATOM 2929 N N . GLU A 1 395 ? 0.496 4.078 17.791 1.00 84.06 395 GLU A N 1
ATOM 2930 C CA . GLU A 1 395 ? -0.232 4.860 18.801 1.00 84.06 395 GLU A CA 1
ATOM 2931 C C . GLU A 1 395 ? -1.668 5.184 18.350 1.00 84.06 395 GLU A C 1
ATOM 2933 O O . GLU A 1 395 ? -1.952 5.421 17.173 1.00 84.06 395 GLU A O 1
ATOM 2938 N N . ALA A 1 396 ? -2.601 5.235 19.306 1.00 86.69 396 ALA A N 1
ATOM 2939 C CA . ALA A 1 396 ? -3.949 5.717 19.032 1.00 86.69 396 ALA A CA 1
ATOM 2940 C C . ALA A 1 396 ? -3.913 7.188 18.606 1.00 86.69 396 ALA A C 1
ATOM 2942 O O . ALA A 1 396 ? -3.282 8.018 19.264 1.00 86.69 396 ALA A O 1
ATOM 2943 N N . ARG A 1 397 ? -4.673 7.545 17.567 1.00 88.88 397 ARG A N 1
ATOM 2944 C CA . ARG A 1 397 ? -4.860 8.934 17.158 1.00 88.88 397 ARG A CA 1
ATOM 2945 C C . ARG A 1 397 ? -5.677 9.668 18.224 1.00 88.88 397 ARG A C 1
ATOM 2947 O O . ARG A 1 397 ? -6.907 9.671 18.170 1.00 88.88 397 ARG A O 1
ATOM 2954 N N . SER A 1 398 ? -4.998 10.268 19.201 1.00 89.31 398 SER A N 1
ATOM 2955 C CA . SER A 1 398 ? -5.632 11.189 20.148 1.00 89.31 398 SER A CA 1
ATOM 2956 C C . SER A 1 398 ? -6.024 12.483 19.429 1.00 89.31 398 SER A C 1
ATOM 2958 O O . SER A 1 398 ? -5.249 13.049 18.646 1.00 89.31 398 SER A O 1
ATOM 2960 N N . ILE A 1 399 ? -7.264 12.913 19.647 1.00 90.88 399 ILE A N 1
ATOM 2961 C CA . ILE A 1 399 ? -7.821 14.164 19.138 1.00 90.88 399 ILE A CA 1
ATOM 2962 C C . ILE A 1 399 ? -8.970 14.620 20.044 1.00 90.88 399 ILE A C 1
ATOM 2964 O O . ILE A 1 399 ? -9.763 13.807 20.516 1.00 90.88 399 ILE A O 1
ATOM 2968 N N . SER A 1 400 ? -9.089 15.927 20.278 1.00 89.25 400 SER A N 1
ATOM 2969 C CA . SER A 1 400 ? -10.226 16.486 21.014 1.00 89.25 400 SER A CA 1
ATOM 2970 C C . SER A 1 400 ? -11.541 16.214 20.281 1.00 89.25 400 SER A C 1
ATOM 2972 O O . SER A 1 400 ? -11.610 16.284 19.049 1.00 89.25 400 SER A O 1
ATOM 2974 N N . TYR A 1 401 ? -12.602 15.929 21.032 1.00 89.25 401 TYR A N 1
ATOM 2975 C CA . TYR A 1 401 ? -13.920 15.713 20.443 1.00 89.25 401 TYR A CA 1
ATOM 2976 C C . TYR A 1 401 ? -14.496 17.015 19.841 1.00 89.25 401 TYR A C 1
ATOM 2978 O O . TYR A 1 401 ? -14.428 18.062 20.490 1.00 89.25 401 TYR A O 1
ATOM 2986 N N . PRO A 1 402 ? -15.067 16.985 18.619 1.00 90.44 402 PRO A N 1
ATOM 2987 C CA . PRO A 1 402 ? -15.607 18.176 17.960 1.00 90.44 402 PRO A CA 1
ATOM 2988 C C . PRO A 1 402 ? -16.791 18.782 18.726 1.00 90.44 402 PRO A C 1
ATOM 2990 O O . PRO A 1 402 ? -17.654 18.059 19.214 1.00 90.44 402 PRO A O 1
ATOM 2993 N N . VAL A 1 403 ? -16.885 20.114 18.758 1.00 90.00 403 VAL A N 1
ATOM 2994 C CA . VAL A 1 403 ? -17.989 20.850 19.409 1.00 90.00 403 VAL A CA 1
ATOM 2995 C C . VAL A 1 403 ? -19.012 21.420 18.416 1.00 90.00 403 VAL A C 1
ATOM 2997 O O . VAL A 1 403 ? -20.037 21.975 18.815 1.00 90.00 403 VAL A O 1
ATOM 3000 N N . THR A 1 404 ? -18.768 21.285 17.107 1.00 91.06 404 THR A N 1
ATOM 3001 C CA . THR A 1 404 ? -19.685 21.712 16.031 1.00 91.06 404 THR A CA 1
ATOM 3002 C C . THR A 1 404 ? -19.818 20.651 14.935 1.00 91.06 404 THR A C 1
ATOM 3004 O O . THR A 1 404 ? -18.921 19.834 14.728 1.00 91.06 404 THR A O 1
ATOM 3007 N N . ASN A 1 405 ? -20.921 20.671 14.175 1.00 89.06 405 ASN A N 1
ATOM 3008 C CA . ASN A 1 405 ? -21.118 19.740 13.052 1.00 89.06 405 ASN A CA 1
ATOM 3009 C C . ASN A 1 405 ? -20.083 19.964 11.938 1.00 89.06 405 ASN A C 1
ATOM 3011 O O . ASN A 1 405 ? -19.628 19.018 11.294 1.00 89.06 405 ASN A O 1
ATOM 3015 N N . GLU A 1 406 ? -19.697 21.218 11.726 1.00 90.25 406 GLU A N 1
ATOM 3016 C CA . GLU A 1 406 ? -18.732 21.676 10.732 1.00 90.25 406 GLU A CA 1
ATOM 3017 C C . GLU A 1 406 ? -17.314 21.207 11.080 1.00 90.25 406 GLU A C 1
ATOM 3019 O O . GLU A 1 406 ? -16.516 20.918 10.192 1.00 90.25 406 GLU A O 1
ATOM 3024 N N . GLU A 1 407 ? -16.993 21.121 12.370 1.00 91.00 407 GLU A N 1
ATOM 3025 C CA . GLU A 1 407 ? -15.753 20.545 12.886 1.00 91.00 407 GLU A CA 1
ATOM 3026 C C . GLU A 1 407 ? -15.784 19.016 12.861 1.00 91.00 407 GLU A C 1
ATOM 3028 O O . GLU A 1 407 ? -14.861 18.409 12.323 1.00 91.00 407 GLU A O 1
ATOM 3033 N N . ALA A 1 408 ? -16.876 18.391 13.310 1.00 90.44 408 ALA A N 1
ATOM 3034 C CA . ALA A 1 408 ? -17.050 16.941 13.242 1.00 90.44 408 ALA A CA 1
ATOM 3035 C C . ALA A 1 408 ? -16.905 16.409 11.808 1.00 90.44 408 ALA A C 1
ATOM 3037 O O . ALA A 1 408 ? -16.263 15.388 11.581 1.00 90.44 408 ALA A O 1
ATOM 3038 N N . THR A 1 409 ? -17.428 17.139 10.819 1.00 89.12 409 THR A N 1
ATOM 3039 C CA . THR A 1 409 ? -17.287 16.786 9.397 1.00 89.12 409 THR A CA 1
ATOM 3040 C C . THR A 1 409 ? -15.825 16.851 8.927 1.00 89.12 409 THR A C 1
ATOM 3042 O O . THR A 1 409 ? -15.401 16.000 8.149 1.00 89.12 409 THR A O 1
ATOM 3045 N N . LYS A 1 410 ? -15.020 17.802 9.431 1.00 87.88 410 LYS A N 1
ATOM 3046 C CA . LYS A 1 410 ? -13.570 17.877 9.150 1.00 87.88 410 LYS A CA 1
ATOM 3047 C C . LYS A 1 410 ? -12.813 16.725 9.799 1.00 87.88 410 LYS A C 1
ATOM 3049 O O . LYS A 1 410 ? -12.011 16.081 9.131 1.00 87.88 410 LYS A O 1
ATOM 3054 N N . VAL A 1 411 ? -13.074 16.485 11.085 1.00 90.12 411 VAL A N 1
ATOM 3055 C CA . VAL A 1 411 ? -12.410 15.454 11.891 1.00 90.12 411 VAL A CA 1
ATOM 3056 C C . VAL A 1 411 ? -12.655 14.076 11.282 1.00 90.12 411 VAL A C 1
ATOM 3058 O O . VAL A 1 411 ? -11.697 13.396 10.926 1.00 90.12 411 VAL A O 1
ATOM 3061 N N . VAL A 1 412 ? -13.917 13.703 11.042 1.00 88.25 412 VAL A N 1
ATOM 3062 C CA . VAL A 1 412 ? -14.263 12.407 10.435 1.00 88.25 412 VAL A CA 1
ATOM 3063 C C . VAL A 1 412 ? -13.663 12.253 9.035 1.00 88.25 412 VAL A C 1
ATOM 3065 O O . VAL A 1 412 ? -13.120 11.196 8.729 1.00 88.25 412 VAL A O 1
ATOM 3068 N N . LEU A 1 413 ? -13.705 13.290 8.187 1.00 85.38 413 LEU A N 1
ATOM 3069 C CA . LEU A 1 413 ? -13.114 13.215 6.847 1.00 85.38 413 LEU A CA 1
ATOM 3070 C C . LEU A 1 413 ? -11.582 13.076 6.889 1.00 85.38 413 LEU A C 1
ATOM 3072 O O . LEU A 1 413 ? -11.025 12.374 6.050 1.00 85.38 413 LEU A O 1
ATOM 3076 N N . SER A 1 414 ? -10.902 13.703 7.856 1.00 86.69 414 SER A N 1
ATOM 3077 C CA . SER A 1 414 ? -9.457 13.531 8.056 1.00 86.69 414 SER A CA 1
ATOM 3078 C C . SER A 1 414 ? -9.128 12.102 8.490 1.00 86.69 414 SER A C 1
ATOM 3080 O O . SER A 1 414 ? -8.312 11.442 7.856 1.00 86.69 414 SER A O 1
ATOM 3082 N N . LEU A 1 415 ? -9.819 11.592 9.514 1.00 87.12 415 LEU A N 1
ATOM 3083 C CA . LEU A 1 415 ? -9.604 10.246 10.055 1.00 87.12 415 LEU A CA 1
ATOM 3084 C C . LEU A 1 415 ? -9.884 9.154 9.010 1.00 87.12 415 LEU A C 1
ATOM 3086 O O . LEU A 1 415 ? -9.105 8.216 8.867 1.00 87.12 415 LEU A O 1
ATOM 3090 N N . ALA A 1 416 ? -10.952 9.303 8.221 1.00 82.81 416 ALA A N 1
ATOM 3091 C CA . ALA A 1 416 ? -11.308 8.352 7.168 1.00 82.81 416 ALA A CA 1
ATOM 3092 C C . ALA A 1 416 ? -10.363 8.399 5.944 1.00 82.81 416 ALA A C 1
ATOM 3094 O O . ALA A 1 416 ? -10.331 7.448 5.160 1.00 82.81 416 ALA A O 1
ATOM 3095 N N . LEU A 1 417 ? -9.590 9.481 5.777 1.00 80.25 417 LEU A N 1
ATOM 3096 C CA . LEU A 1 417 ? -8.495 9.580 4.804 1.00 80.25 417 LEU A CA 1
ATOM 3097 C C . LEU A 1 417 ? -7.167 9.023 5.343 1.00 80.25 417 LEU A C 1
ATOM 3099 O O . LEU A 1 417 ? -6.385 8.503 4.556 1.00 80.25 417 LEU A O 1
ATOM 3103 N N . GLU A 1 418 ? -6.919 9.140 6.649 1.00 81.88 418 GLU A N 1
ATOM 3104 C CA . GLU A 1 418 ? -5.689 8.705 7.331 1.00 81.88 418 GLU A CA 1
ATOM 3105 C C . GLU A 1 418 ? -5.689 7.200 7.680 1.00 81.88 418 GLU A C 1
ATOM 3107 O O . GLU A 1 418 ? -4.636 6.568 7.697 1.00 81.88 418 GLU A O 1
ATOM 3112 N N . GLN A 1 419 ? -6.873 6.616 7.915 1.00 83.12 419 GLN A N 1
ATOM 3113 C CA . GLN A 1 419 ? -7.100 5.205 8.277 1.00 83.12 419 GLN A CA 1
ATOM 3114 C C . GLN A 1 419 ? -6.238 4.675 9.465 1.00 83.12 419 GLN A C 1
ATOM 3116 O O . GLN A 1 419 ? -5.596 3.628 9.325 1.00 83.12 419 GLN A O 1
ATOM 3121 N N . PRO A 1 420 ? -6.180 5.349 10.635 1.00 87.75 420 PRO A N 1
ATOM 3122 C CA . PRO A 1 420 ? -5.227 5.018 11.707 1.00 87.75 420 PRO A CA 1
ATOM 3123 C C . PRO A 1 420 ? -5.674 3.896 12.673 1.00 87.75 420 PRO A C 1
ATOM 3125 O O . PRO A 1 420 ? -6.841 3.859 13.066 1.00 87.75 420 PRO A O 1
ATOM 3128 N N . ALA A 1 421 ? -4.717 3.128 13.225 1.00 88.62 421 ALA A N 1
ATOM 3129 C CA . ALA A 1 421 ? -4.523 3.085 14.685 1.00 88.62 421 ALA A CA 1
ATOM 3130 C C . ALA A 1 421 ? -5.751 2.731 15.530 1.00 88.62 421 ALA A C 1
ATOM 3132 O O . ALA A 1 421 ? -6.094 1.598 15.870 1.00 88.62 421 ALA A O 1
ATOM 3133 N N . ALA A 1 422 ? -6.349 3.809 15.982 1.00 90.81 422 ALA A N 1
ATOM 3134 C CA . ALA A 1 422 ? -7.491 3.942 16.844 1.00 90.81 422 ALA A CA 1
ATOM 3135 C C . ALA A 1 422 ? -7.786 5.441 16.843 1.00 90.81 422 ALA A C 1
ATOM 3137 O O . ALA A 1 422 ? -6.922 6.241 16.480 1.00 90.81 422 ALA A O 1
ATOM 3138 N N . VAL A 1 423 ? -8.972 5.838 17.277 1.00 91.56 423 VAL A N 1
ATOM 3139 C CA . VAL A 1 423 ? -9.292 7.240 17.522 1.00 91.56 423 VAL A CA 1
ATOM 3140 C C . VAL A 1 423 ? -9.679 7.357 18.983 1.00 91.56 423 VAL A C 1
ATOM 3142 O O . VAL A 1 423 ? -10.744 6.893 19.394 1.00 91.56 423 VAL A O 1
ATOM 3145 N N . CYS A 1 424 ? -8.777 7.932 19.772 1.00 91.75 424 CYS A N 1
ATOM 3146 C CA . CYS A 1 424 ? -9.053 8.280 21.156 1.00 91.75 424 CYS A CA 1
ATOM 3147 C C . CYS A 1 424 ? -9.619 9.699 21.152 1.00 91.75 424 CYS A C 1
ATOM 3149 O O . CYS A 1 424 ? -8.910 10.648 20.816 1.00 91.75 424 CYS A O 1
ATOM 3151 N N . PHE A 1 425 ? -10.901 9.832 21.479 1.00 90.62 425 PHE A N 1
ATOM 3152 C CA . PHE A 1 425 ? -11.510 11.134 21.687 1.00 90.62 425 PHE A CA 1
ATOM 3153 C C . PHE A 1 425 ? -11.222 11.581 23.119 1.00 90.62 425 PHE A C 1
ATOM 3155 O O . PHE A 1 425 ? -11.712 11.010 24.099 1.00 90.62 425 PHE A O 1
ATOM 3162 N N . ASP A 1 426 ? -10.336 12.566 23.185 1.00 82.12 426 ASP A N 1
ATOM 3163 C CA . ASP A 1 426 ? -9.626 13.028 24.371 1.00 82.12 426 ASP A CA 1
ATOM 3164 C C . ASP A 1 426 ? -10.300 14.283 24.962 1.00 82.12 426 ASP A C 1
ATOM 3166 O O . ASP A 1 426 ? -11.011 15.001 24.249 1.00 82.12 426 ASP A O 1
ATOM 3170 N N . ASP A 1 427 ? -10.097 14.519 26.263 1.00 75.44 427 ASP A N 1
ATOM 3171 C CA . ASP A 1 427 ? -10.658 15.628 27.056 1.00 75.44 427 ASP A CA 1
ATOM 3172 C C . ASP A 1 427 ? -12.129 15.987 26.734 1.00 75.44 427 ASP A C 1
ATOM 3174 O O . ASP A 1 427 ? -12.484 17.136 26.452 1.00 75.44 427 ASP A O 1
ATOM 3178 N N . MET A 1 428 ? -13.030 14.998 26.790 1.00 78.50 428 MET A N 1
ATOM 3179 C CA . MET A 1 428 ? -14.447 15.223 26.487 1.00 78.50 428 MET A CA 1
ATOM 3180 C C . MET A 1 428 ? -15.191 15.863 27.678 1.00 78.50 428 MET A C 1
ATOM 3182 O O . MET A 1 428 ? -15.298 15.242 28.741 1.00 78.50 428 MET A O 1
ATOM 3186 N N . PRO A 1 429 ? -15.771 17.074 27.526 1.00 70.56 429 PRO A N 1
ATOM 3187 C CA . PRO A 1 429 ? -16.486 17.766 28.607 1.00 70.56 429 PRO A CA 1
ATOM 3188 C C . PRO A 1 429 ? -17.915 17.235 28.830 1.00 70.56 429 PRO A C 1
ATOM 3190 O O . PRO A 1 429 ? -18.592 17.642 29.773 1.00 70.56 429 PRO A O 1
ATOM 3193 N N . THR A 1 430 ? -18.392 16.365 27.938 1.00 74.75 430 THR A N 1
ATOM 3194 C CA . THR A 1 430 ? -19.693 15.684 27.960 1.00 74.75 430 THR A CA 1
ATOM 3195 C C . THR A 1 430 ? -19.548 14.307 27.309 1.00 74.75 430 THR A C 1
ATOM 3197 O O . THR A 1 430 ? -18.527 14.018 26.689 1.00 74.75 430 THR A O 1
ATOM 3200 N N . ASP A 1 431 ? -20.588 13.476 27.364 1.00 81.38 431 ASP A N 1
ATOM 3201 C CA . ASP A 1 431 ? 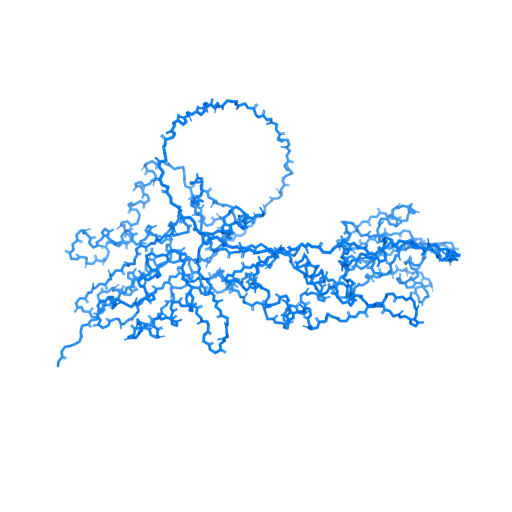-20.694 12.311 26.476 1.00 81.38 431 ASP A CA 1
ATOM 3202 C C . ASP A 1 431 ? -20.883 12.718 24.995 1.00 81.38 431 ASP A C 1
ATOM 3204 O O . ASP A 1 431 ? -20.993 13.908 24.676 1.00 81.38 431 ASP A O 1
ATOM 3208 N N . TRP A 1 432 ? -20.926 11.719 24.098 1.00 85.69 432 TRP A N 1
ATOM 3209 C CA . TRP A 1 432 ? -21.074 11.862 22.643 1.00 85.69 432 TRP A CA 1
ATOM 3210 C C . TRP A 1 432 ? -22.142 12.900 22.258 1.00 85.69 432 TRP A C 1
ATOM 3212 O O . TRP A 1 432 ? -23.341 12.672 22.444 1.00 85.69 432 TRP A O 1
ATOM 3222 N N . LEU A 1 433 ? -21.731 14.010 21.639 1.00 87.88 433 LEU A N 1
ATOM 3223 C CA . LEU A 1 433 ? -22.681 14.927 21.007 1.00 87.88 433 LEU A CA 1
ATOM 3224 C C . LEU A 1 433 ? -23.192 14.287 19.699 1.00 87.88 433 LEU A C 1
ATOM 3226 O O . LEU A 1 433 ? -22.400 13.714 18.951 1.00 87.88 433 LEU A O 1
ATOM 3230 N N . PRO A 1 434 ? -24.492 14.371 19.362 1.00 87.94 434 PRO A N 1
ATOM 3231 C CA . PRO A 1 434 ? -25.074 13.652 18.223 1.00 87.94 434 PRO A CA 1
ATOM 3232 C C . PRO A 1 434 ? -24.774 14.328 16.869 1.00 87.94 434 PRO A C 1
ATOM 3234 O O . PRO A 1 434 ? -25.680 14.616 16.083 1.00 87.94 434 PRO A O 1
ATOM 3237 N N . HIS A 1 435 ? -23.500 14.605 16.584 1.00 89.88 435 HIS A N 1
ATOM 3238 C CA . HIS A 1 435 ? -23.056 15.243 15.350 1.00 89.88 435 HIS A CA 1
ATOM 3239 C C . HIS A 1 435 ? -23.323 14.364 14.129 1.00 89.88 435 HIS A C 1
ATOM 3241 O O . HIS A 1 435 ? -22.984 13.181 14.100 1.00 89.88 435 HIS A O 1
ATOM 3247 N N . GLY A 1 436 ? -23.871 14.963 13.068 1.00 86.88 436 GLY A N 1
ATOM 3248 C CA . GLY A 1 436 ? -24.320 14.217 11.887 1.00 86.88 436 GLY A CA 1
ATOM 3249 C C . GLY A 1 436 ? -23.221 13.374 11.226 1.00 86.88 436 GLY A C 1
ATOM 3250 O O . GLY A 1 436 ? -23.498 12.261 10.784 1.00 86.88 436 GLY A O 1
ATOM 3251 N N . ALA A 1 437 ? -21.981 13.873 11.191 1.00 85.88 437 ALA A N 1
ATOM 3252 C CA . ALA A 1 437 ? -20.829 13.140 10.662 1.00 85.88 437 ALA A CA 1
ATOM 3253 C C . ALA A 1 437 ? -20.404 11.965 11.566 1.00 85.88 437 ALA A C 1
ATOM 3255 O O . ALA A 1 437 ? -20.175 10.871 11.056 1.00 85.88 437 ALA A O 1
ATOM 3256 N N . MET A 1 438 ? -20.379 12.157 12.892 1.00 86.75 438 MET A N 1
ATOM 3257 C CA . MET A 1 438 ? -20.059 11.099 13.865 1.00 86.75 438 MET A CA 1
ATOM 3258 C C . MET A 1 438 ? -21.103 9.981 13.819 1.00 86.75 438 MET A C 1
ATOM 3260 O O . MET A 1 438 ? -20.758 8.810 13.681 1.00 86.75 438 MET A O 1
ATOM 3264 N N . ASN A 1 439 ? -22.388 10.346 13.824 1.00 87.81 439 ASN A N 1
ATOM 3265 C CA . ASN A 1 439 ? -23.487 9.391 13.699 1.00 87.81 439 ASN A CA 1
ATOM 3266 C C . ASN A 1 439 ? -23.372 8.592 12.391 1.00 87.81 439 ASN A C 1
ATOM 3268 O O . ASN A 1 439 ? -23.533 7.373 12.410 1.00 87.81 439 ASN A O 1
ATOM 3272 N N . ARG A 1 440 ? -23.045 9.246 11.261 1.00 85.00 440 ARG A N 1
ATOM 3273 C CA . ARG A 1 440 ? -22.803 8.554 9.982 1.00 85.00 440 ARG A CA 1
ATOM 3274 C C . ARG A 1 440 ? -21.617 7.593 10.060 1.00 85.00 440 ARG A C 1
ATOM 3276 O O . ARG A 1 440 ? -21.782 6.467 9.616 1.00 85.00 440 ARG A O 1
ATOM 3283 N N . MET A 1 441 ? -20.487 8.006 10.634 1.00 83.00 441 MET A N 1
ATOM 3284 C CA . MET A 1 441 ? -19.275 7.184 10.774 1.00 83.00 441 MET A CA 1
ATOM 3285 C C . MET A 1 441 ? -19.511 5.905 11.592 1.00 83.00 441 MET A C 1
ATOM 3287 O O . MET A 1 441 ? -18.994 4.849 11.242 1.00 83.00 441 MET A O 1
ATOM 3291 N N . LEU A 1 442 ? -20.297 5.990 12.670 1.00 83.44 442 LEU A N 1
ATOM 3292 C CA . LEU A 1 442 ? -20.555 4.854 13.563 1.00 83.44 442 LEU A CA 1
ATOM 3293 C C . LEU A 1 442 ? -21.669 3.918 13.059 1.00 83.44 442 LEU A C 1
ATOM 3295 O O . LEU A 1 442 ? -21.659 2.730 13.372 1.00 83.44 442 LEU A O 1
ATOM 3299 N N . THR A 1 443 ? -22.631 4.430 12.280 1.00 82.25 443 THR A N 1
ATOM 3300 C CA . THR A 1 443 ? -23.785 3.642 11.791 1.00 82.25 443 THR A CA 1
ATOM 3301 C C . THR A 1 443 ? -23.652 3.154 10.349 1.00 82.25 443 THR A C 1
ATOM 3303 O O . THR A 1 443 ? -24.250 2.140 9.998 1.00 82.25 443 THR A O 1
ATOM 3306 N N . ASN A 1 444 ? -22.852 3.827 9.517 1.00 74.94 444 ASN A N 1
ATOM 3307 C CA . ASN A 1 444 ? -22.594 3.449 8.131 1.00 74.94 444 ASN A CA 1
ATOM 3308 C C . ASN A 1 444 ? -21.092 3.225 7.934 1.00 74.94 444 ASN A C 1
ATOM 3310 O O . ASN A 1 444 ? -20.298 4.136 8.151 1.00 74.94 444 ASN A O 1
ATOM 3314 N N . GLY A 1 445 ? -20.699 2.064 7.404 1.00 66.12 445 GLY A N 1
ATOM 3315 C CA . GLY A 1 445 ? -19.301 1.748 7.063 1.00 66.12 445 GLY A CA 1
ATOM 3316 C C . GLY A 1 445 ? -18.714 2.543 5.881 1.00 66.12 445 GLY A C 1
ATOM 3317 O O . GLY A 1 445 ? -17.790 2.066 5.230 1.00 66.12 445 GLY A O 1
ATOM 3318 N N . SER A 1 446 ? -19.282 3.708 5.557 1.00 70.81 446 SER A N 1
ATOM 3319 C CA . SER A 1 446 ? -18.855 4.619 4.492 1.00 70.81 446 SER A CA 1
ATOM 3320 C C . SER A 1 446 ? -19.378 6.032 4.756 1.00 70.81 446 SER A C 1
ATOM 3322 O O . SER A 1 446 ? -20.579 6.200 4.996 1.00 70.81 446 SER A O 1
ATOM 3324 N N . ILE A 1 447 ? -18.527 7.047 4.617 1.00 69.00 447 ILE A N 1
ATOM 3325 C CA . ILE A 1 447 ? -18.919 8.461 4.642 1.00 69.00 447 ILE A CA 1
ATOM 3326 C C . ILE A 1 447 ? -18.563 9.146 3.314 1.00 69.00 447 ILE A C 1
ATOM 3328 O O . ILE A 1 447 ? -17.469 8.959 2.786 1.00 69.00 447 ILE A O 1
ATOM 3332 N N . THR A 1 448 ? -19.484 9.947 2.770 1.00 71.88 448 THR A N 1
ATOM 3333 C CA . THR A 1 448 ? -19.287 10.732 1.540 1.00 71.88 448 THR A CA 1
ATOM 3334 C C . THR A 1 448 ? -19.379 12.219 1.864 1.00 71.88 448 THR A C 1
ATOM 3336 O O . THR A 1 448 ? -20.452 12.694 2.218 1.00 71.88 448 THR A O 1
ATOM 3339 N N . GLU A 1 449 ? -18.274 12.954 1.728 1.00 68.12 449 GLU A N 1
ATOM 3340 C CA . GLU A 1 449 ? -18.186 14.385 2.059 1.00 68.12 449 GLU A CA 1
ATOM 3341 C C . GLU A 1 449 ? -17.344 15.166 1.042 1.00 68.12 449 GLU A C 1
ATOM 3343 O O . GLU A 1 449 ? -16.567 14.609 0.260 1.00 68.12 449 GLU A O 1
ATOM 3348 N N . ARG A 1 450 ? -17.488 16.494 1.047 1.00 66.56 450 ARG A N 1
ATOM 3349 C CA . ARG A 1 450 ? -16.701 17.393 0.194 1.00 66.56 450 ARG A CA 1
ATOM 3350 C C . ARG A 1 450 ? -15.411 17.829 0.889 1.00 66.56 450 ARG A C 1
ATOM 3352 O O . ARG A 1 450 ? -15.444 18.379 1.986 1.00 66.56 450 ARG A O 1
ATOM 3359 N N . VAL A 1 451 ? -14.280 17.682 0.200 1.00 66.25 451 VAL A N 1
ATOM 3360 C CA . VAL A 1 451 ? -12.981 18.182 0.673 1.00 66.25 451 VAL A CA 1
ATOM 3361 C C . VAL A 1 451 ? -12.989 19.715 0.672 1.00 66.25 451 VAL A C 1
ATOM 3363 O O . VAL A 1 451 ? -13.234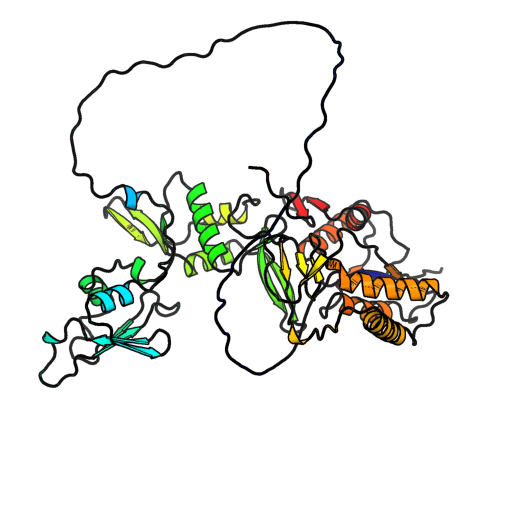 20.349 -0.359 1.00 66.25 451 VAL A O 1
ATOM 3366 N N . LEU A 1 452 ? -12.714 20.319 1.831 1.00 57.47 452 LEU A N 1
ATOM 3367 C CA . LEU A 1 452 ? -12.639 21.775 1.986 1.00 57.47 452 LEU A CA 1
ATOM 3368 C C . LEU A 1 452 ? -11.539 22.381 1.103 1.00 57.47 452 LEU A C 1
ATOM 3370 O O . LEU A 1 452 ? -10.513 21.762 0.840 1.00 57.47 452 LEU A O 1
ATOM 3374 N N . GLY A 1 453 ? -11.785 23.591 0.595 1.00 53.78 453 GLY A N 1
ATOM 3375 C CA . GLY A 1 453 ? -10.915 24.237 -0.397 1.00 53.78 453 GLY A CA 1
ATOM 3376 C C . GLY A 1 453 ? -10.947 23.598 -1.796 1.00 53.78 453 GLY A C 1
ATOM 3377 O O . GLY A 1 453 ? -10.327 24.127 -2.712 1.00 53.78 453 GLY A O 1
ATOM 3378 N N . SER A 1 454 ? -11.689 22.501 -1.995 1.00 57.16 454 SER A N 1
ATOM 3379 C CA . SER A 1 454 ? -11.777 21.773 -3.264 1.00 57.16 454 SER A CA 1
ATOM 3380 C C . SER A 1 454 ? -13.210 21.706 -3.804 1.00 57.16 454 SER A C 1
ATOM 3382 O O . SER A 1 454 ? -14.189 21.986 -3.107 1.00 57.16 454 SER A O 1
ATOM 3384 N N . SER A 1 455 ? -13.355 21.313 -5.069 1.00 58.09 455 SER A N 1
ATOM 3385 C CA . SER A 1 455 ? -14.606 20.800 -5.644 1.00 58.09 455 SER A CA 1
ATOM 3386 C C . SER A 1 455 ? -14.753 19.279 -5.480 1.00 58.09 455 SER A C 1
ATOM 3388 O O . SER A 1 455 ? -15.833 18.751 -5.735 1.00 58.09 455 SER A O 1
ATOM 3390 N N . ARG A 1 456 ? -13.697 18.570 -5.047 1.00 64.81 456 ARG A N 1
ATOM 3391 C CA . ARG A 1 456 ? -13.682 17.106 -4.928 1.00 64.81 456 ARG A CA 1
ATOM 3392 C C . ARG A 1 456 ? -14.585 16.618 -3.792 1.00 64.81 456 ARG A C 1
ATOM 3394 O O . ARG A 1 456 ? -14.373 16.961 -2.629 1.00 64.81 456 ARG A O 1
ATOM 3401 N N . VAL A 1 457 ? -15.535 15.752 -4.134 1.00 67.62 457 VAL A N 1
ATOM 3402 C CA . VAL A 1 457 ? -16.207 14.857 -3.184 1.00 67.62 457 VAL A CA 1
ATOM 3403 C C . VAL A 1 457 ? -15.356 13.597 -3.026 1.00 67.62 457 VAL A C 1
ATOM 3405 O O . VAL A 1 457 ? -14.796 13.095 -4.002 1.00 67.62 457 VAL A O 1
ATOM 3408 N N . VAL A 1 458 ? -15.241 13.108 -1.796 1.00 68.69 458 VAL A N 1
ATOM 3409 C CA . VAL A 1 458 ? -14.579 11.851 -1.439 1.00 68.69 458 VAL A CA 1
ATOM 3410 C C . VAL A 1 458 ? -15.604 10.962 -0.748 1.00 68.69 458 VAL A C 1
ATOM 3412 O O . VAL A 1 458 ? -16.357 11.432 0.099 1.00 68.69 458 VAL A O 1
ATOM 3415 N N . THR A 1 459 ? -15.620 9.678 -1.103 1.00 68.25 459 THR A N 1
ATOM 3416 C CA . THR A 1 459 ? -16.202 8.635 -0.250 1.00 68.25 459 THR A CA 1
ATOM 3417 C C . THR A 1 459 ? -15.054 7.888 0.405 1.00 68.25 459 THR A C 1
ATOM 3419 O O . THR A 1 459 ? -14.120 7.501 -0.298 1.00 68.25 459 THR A O 1
ATOM 3422 N N . ALA A 1 460 ? -15.118 7.729 1.722 1.00 64.81 460 ALA A N 1
ATOM 3423 C CA . ALA A 1 460 ? -14.121 7.033 2.518 1.00 64.81 460 ALA A CA 1
ATOM 3424 C C . ALA A 1 460 ? -14.786 5.977 3.409 1.00 64.81 460 ALA A C 1
ATOM 3426 O O . ALA A 1 460 ? -15.841 6.223 4.000 1.00 64.81 460 ALA A O 1
ATOM 3427 N N . GLY A 1 461 ? -14.176 4.792 3.462 1.00 57.81 461 GLY A N 1
ATOM 3428 C CA . GLY A 1 461 ? -14.819 3.575 3.958 1.00 57.81 461 GLY A CA 1
ATOM 3429 C C . GLY A 1 461 ? -15.816 2.984 2.950 1.00 57.81 461 GLY A C 1
ATOM 3430 O O . GLY A 1 461 ? -16.518 3.706 2.237 1.00 57.81 461 GLY A O 1
ATOM 3431 N N . GLY A 1 462 ? -15.865 1.654 2.881 1.00 47.22 462 GLY A N 1
ATOM 3432 C CA . GLY A 1 462 ? -16.810 0.903 2.057 1.00 47.22 462 GLY A CA 1
ATOM 3433 C C . GLY A 1 462 ? -16.220 -0.395 1.505 1.00 47.22 462 GLY A C 1
ATOM 3434 O O . GLY A 1 462 ? -15.008 -0.542 1.372 1.00 47.22 462 GLY A O 1
ATOM 3435 N N . GLU A 1 463 ? -17.093 -1.342 1.169 1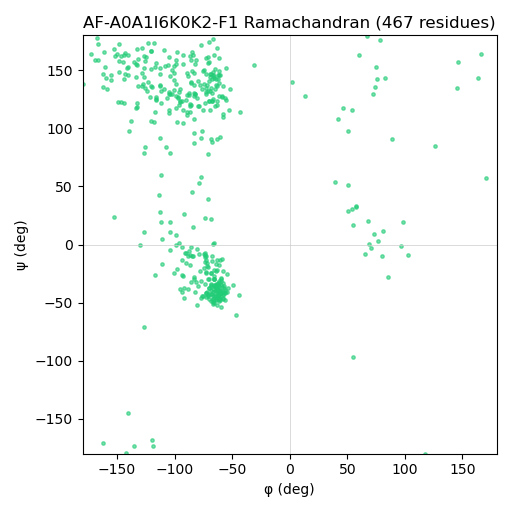.00 46.72 463 GLU A N 1
ATOM 3436 C CA . GLU A 1 463 ? -16.728 -2.557 0.428 1.00 46.72 463 GLU A CA 1
ATOM 3437 C C . GLU A 1 463 ? -16.361 -2.222 -1.028 1.00 46.72 463 GLU A C 1
ATOM 3439 O O . GLU A 1 463 ? -16.824 -1.214 -1.575 1.00 46.72 463 GLU A O 1
ATOM 3444 N N . LEU A 1 464 ? -15.586 -3.095 -1.688 1.00 44.28 464 LEU A N 1
ATOM 3445 C CA . LEU A 1 464 ? -15.303 -2.994 -3.124 1.00 44.28 464 LEU A CA 1
ATOM 3446 C C . LEU A 1 464 ? -16.593 -3.083 -3.950 1.00 44.28 464 LEU A C 1
ATOM 3448 O O . LEU A 1 464 ? -17.015 -4.168 -4.360 1.00 44.28 464 LEU A O 1
ATOM 3452 N N . ARG A 1 465 ? -17.185 -1.925 -4.262 1.00 39.53 465 ARG A N 1
ATOM 3453 C CA . ARG A 1 465 ? -18.257 -1.800 -5.254 1.00 39.53 465 ARG A CA 1
ATOM 3454 C C . ARG A 1 465 ? -17.714 -2.188 -6.625 1.00 39.53 465 ARG A C 1
ATOM 3456 O O . ARG A 1 465 ? -17.207 -1.347 -7.363 1.00 39.53 465 ARG A O 1
ATOM 3463 N N . HIS A 1 466 ? -17.836 -3.469 -6.954 1.00 34.72 466 HIS A N 1
ATOM 3464 C CA . HIS A 1 466 ? -17.609 -3.974 -8.297 1.00 34.72 466 HIS A CA 1
ATOM 3465 C C . HIS A 1 466 ? -18.573 -3.242 -9.233 1.00 34.72 466 HIS A C 1
ATOM 3467 O O . HIS A 1 466 ? -19.788 -3.422 -9.153 1.00 34.72 466 HIS A O 1
ATOM 3473 N N . GLY A 1 467 ? -18.036 -2.367 -10.084 1.00 28.61 467 GLY A N 1
ATOM 3474 C CA . GLY A 1 467 ? -18.832 -1.718 -11.115 1.00 28.61 467 GLY A CA 1
ATOM 3475 C C . GLY A 1 467 ? -19.355 -2.781 -12.072 1.00 28.61 467 GLY A C 1
ATOM 3476 O O . GLY A 1 467 ? -18.556 -3.484 -12.693 1.00 28.61 467 GLY A O 1
ATOM 3477 N N . HIS A 1 468 ? -20.679 -2.901 -12.188 1.00 23.98 468 HIS A N 1
ATOM 3478 C CA . HIS A 1 468 ? -21.285 -3.695 -13.251 1.00 23.98 468 HIS A CA 1
ATOM 3479 C C . HIS A 1 468 ? -20.765 -3.184 -14.603 1.00 23.98 468 HIS A C 1
ATOM 3481 O O . HIS A 1 468 ? -20.853 -1.987 -14.889 1.00 23.98 468 HIS A O 1
ATOM 3487 N N . ARG A 1 469 ? -20.190 -4.101 -15.386 1.00 27.91 469 ARG A N 1
ATOM 3488 C CA . ARG A 1 469 ? -19.907 -3.916 -16.812 1.00 27.91 469 ARG A CA 1
ATOM 3489 C C . ARG A 1 469 ? -21.153 -4.240 -17.629 1.00 27.91 469 ARG A C 1
ATOM 3491 O O . ARG A 1 469 ? -21.912 -5.121 -17.167 1.00 27.91 469 ARG A O 1
#

Secondary structure (DSSP, 8-state):
-----EEEEEE-------------PPPP------------PPP-----------------PPPPPPPP------PPP---HHHHS-SEEPPPSS-HHHHHHHHTT-EEEEEETTEEEEE-TTGGGS-TT---EEEEEPP-SSSTT-EEE-SSTTTTTS-HHHHHHHHT--TTGGGT-EEEE--TT-HHHHHHHHHHHHHTTS-EEEETTEEEEEEE-TTT--EEEEE--HHHHHHHHHHHEEEEEEETTTTEEEEEPPPHHHHHHHHH--S-SSS-B--EEE-S-EE-TTT--EE-S-EEETTTTEEE-S-GGG--PPP--HHHHHHHHHHHHHTTSSS--SSHHHHHHHHHHHHHHHTGGG-SS---EEE--SSTTSSHHHHHHHHGGGT-SSPPEEEEPPSSHHHHHHHHHHHHHH--SEEEEEEESSS----HHHHHHHHSS-EEEEPTTSS-EEEES--------

pLDDT: mean 77.26, std 24.02, range [22.94, 97.19]

Foldseek 3Di:
DDFFWWWWWFAFFWDDDDDDDDDDDDDDDDDDDDDDDDDDDDDDDDDDDDDDDDDYDDDDDDDDDDDDDDDDDDDDDDDPVVVVPDFKDAQDPDQVLQVLQVVVVFWDDAPDVQKTKGQAPVLVVFDVPQDRIWIWGAADLVRQQTWTADPGPCRVPCTPVNSCVSSVPDSQNNSRAMEGEDDPPPLVVSLQNLLVLVQVVQQWAAAQQFIWGWDADPPQRTIWTDGQDLVNSQVSSVSRYWYWYADPVVRDTDTDGDDSVSSVCNRNGRDPHPGQHAQGEQAAFEQAQPPRDTDLDAAADSQWNYGHRYDSVVDPDDDPDPVVVVVVLVVVLVVCPVADDPDPVLSVLLSQLLVCLQHVNNDLAGDMGIGGDRDPPRCNVVSVVVRLCSNNRDAAAEDADDPDLVVLLVVLVVCLNGSDRMYIHPGHSDPDDPRPNVVCVRVGQWDWDDDPPDPDITIGGDTPPDDDD

Nearest PDB structures (foldseek):
  5gt7-assembly2_C  TM=2.723E-01  e=6.711E+00  Homo sapiens

Sequence (469 aa):
MKHDTNFQIAAETSISSDSLNTITAPTPADAAPASSSEAPEPATNPTDNPGEGGEGGKGATPPSPPSDAPASESGAPAAPQAEARDIYRPAPETNPVIDALARSGLYRDEPHEGEHRITCPWAGEHAPGEQGDALYFAPTEAVPSGLFHCPCSHEKARGIGALFDHLKVDRHAARCKATIRVINGEVHRVVTAAEKVLAARGAFYRSNGVIVTLKTDPATGDVTTDAVTEQSLTLHLSAASDWMKYDARSEKWERRDVPSNVVNALHKSQGTGELPALTRLARQPYLRPSDARLVSTPGYDPVTGIYAAFDPSHYSIPLLTRENALAALNRLKSLLTEFEFESSEDRSAALCAMLTASIRDSLKVAPAFNITASSPGSGKSYLASVIAPFAGPGEARSISYPVTNEEATKVVLSLALEQPAAVCFDDMPTDWLPHGAMNRMLTNGSITERVLGSSRVVTAGGELRHGHR

Solvent-accessible surface area (backbone atoms only — not comparable to full-atom values): 28398 Å² total; per-residue (Å²): 136,90,82,66,61,31,35,33,41,40,49,41,19,10,14,58,90,89,85,92,84,89,84,87,88,81,84,92,77,85,89,82,84,91,85,78,90,87,86,87,84,88,87,81,86,84,87,87,86,89,90,86,83,86,80,89,80,88,91,83,82,83,86,80,84,89,81,92,84,90,82,82,91,78,92,70,87,81,67,73,61,73,76,71,71,58,45,62,47,71,47,60,97,60,56,55,56,58,55,39,31,50,76,69,71,26,53,75,49,65,88,45,96,59,36,32,41,26,48,40,96,57,46,91,76,56,59,97,86,61,77,48,58,25,41,40,33,57,49,40,94,92,38,60,63,30,48,46,50,48,94,52,97,51,43,95,75,56,38,46,70,53,54,30,65,72,63,69,45,55,83,62,58,46,33,56,37,20,37,40,39,66,54,88,90,43,57,67,62,48,31,53,42,53,33,44,60,42,32,76,64,75,57,43,30,32,36,59,57,38,52,25,33,77,42,69,39,91,87,44,37,22,63,41,66,44,76,63,44,68,68,53,51,49,50,57,47,55,73,55,30,48,32,29,34,77,39,88,86,80,75,38,77,41,82,49,78,74,56,64,73,46,46,54,49,51,66,69,41,76,72,96,63,68,42,54,52,41,52,44,68,30,23,52,64,35,38,40,76,89,78,64,46,76,45,67,68,63,48,76,38,89,87,58,21,35,30,30,53,47,68,56,85,80,61,84,76,71,76,93,42,75,63,52,52,51,55,51,52,51,57,57,52,61,76,54,67,88,60,91,59,96,47,75,63,55,54,48,49,54,53,48,48,32,52,47,16,47,43,33,82,41,45,69,60,62,85,71,47,81,40,74,46,100,52,88,86,67,48,54,70,55,55,47,65,66,33,26,51,38,14,10,53,24,73,51,47,71,41,72,61,64,92,45,56,77,48,28,43,51,52,52,54,48,49,52,67,50,60,52,13,11,40,30,34,33,87,20,76,55,78,89,73,90,34,68,46,56,54,38,58,51,75,33,47,42,45,75,48,71,44,84,101,55,90,51,70,36,51,29,54,51,77,76,77,76,76,84,127

Mean predicted aligned error: 14.09 Å

Organism: NCBI:txid1166337